Protein AF-0000000066200305 (afdb_homodimer)

Organism: Bacillus cereus (strain ATCC 10987 / NRS 248) (NCBI:txid222523)

Secondary structure (DSSP, 8-state):
-------PPPSSHHHHHHHHHHHTT--TTS--HHHHHHHHHHHHHHHHHHHHHHHHHHHHHHHHHHHHHHHHHS---GGGG-S-TT-----TTHHHHHHHHHHHHHHHHHHHHHHHHHHHHHHT-------SS---S----------HHHHHHHHHHHHHHHHHHS------------HHHHHHHHHHHHHHTTSEEEGGGG-----HHHHHHHHHHHHHHHHTTSEEEEESSTTSPEEEEE-----/-------PPPSSHHHHHHHHHHHTT--TTS--HHHHHHHHHHHHHHHHHHHHHHHHHHHHHHHHHHHHHHHHHS---GGGG-S-TT-----TTHHHHHHHHHHHHHHHHHHHHHHHHHHHHHHT-------SS---S----------HHHHHHHHHHHHHHHHHHS------------HHHHHHHHHHHHHHTTSEEEGGGG-----HHHHHHHHHHHHHHHHTTSEEEEESSTTSPEEEEE-----

InterPro domains:
  IPR003768 Segregation and condensation protein A [MF_01805] (3-244)
  IPR003768 Segregation and condensation protein A [PF02616] (20-241)
  IPR003768 Segregation and condensation protein A [PTHR33969] (2-243)
  IPR023093 ScpA-like, C-terminal [G3DSA:1.10.10.580] (176-245)

Foldseek 3Di:
DFQQAPQDDAPDLVRVLVVVCVLVVHDPVDDPCVVSVVLSVLLVVLVVVLVVLVVVVVVVVVVLVVVLVVVVPDPPPPCLVDDDPPSPVDNSCVVVVVVVVVVVVVLVVLVVVVVVVVVVVVVPPDDPPPPPPPPDPDPQPPFPNCYNSLLSVVLSVLLVVLVVPDDPDPPPPVPPPALVNLLVVVLVVCVVVPFKDFPSVSCPDSDPNVSSSNSVSLSVCVVSQQKDWTDRDRVHTIMIGGNDPPD/DFQQAPQDDAPDLVRVLVVVCVLVVHDPVDDPCVVSVVLSVLLVVLVVVLVVLVVVVVVVVVVLVVVLVVVVPDPPPCCLVDDDPPSPVDNSCVVVVVVVVVVVVVLVVLVVVVVVVVVVVVVPPDDPPPPPPPPDPDPQPPFDNCYNSLLSVVLSVLLVVLVVPDDPDPPCPVPPPALVNLLVVVLVVCVVVPFKDFPSVSCPDSDPNVSSSNSVSLSVCVVSQQKGWTDRDRVHTIMIGGSDPPD

Solvent-accessible surface area (backbone atoms only — not comparable to full-atom values): 28679 Å² total; per-residue (Å²): 132,84,58,67,61,57,78,62,77,69,90,40,52,66,51,45,50,50,48,50,32,57,74,67,67,48,49,72,91,63,65,59,48,64,61,52,39,52,53,49,50,52,51,51,52,51,50,51,55,50,48,50,55,53,50,46,49,42,50,51,48,48,49,49,42,50,49,38,34,51,60,69,67,49,77,78,54,67,73,76,62,50,79,69,84,77,63,68,76,69,60,74,55,49,64,59,37,52,51,48,53,51,49,50,52,53,52,50,52,37,49,51,53,49,50,53,47,53,53,51,51,62,67,62,65,67,74,83,71,83,71,71,72,85,74,77,69,78,73,69,68,65,65,50,60,48,40,50,60,56,51,49,51,52,47,49,53,51,50,55,58,44,59,72,65,53,75,86,74,76,82,70,74,71,73,78,71,52,46,69,56,45,35,51,51,49,54,52,49,30,57,75,56,74,33,50,45,51,52,70,68,71,53,78,59,80,48,64,69,55,40,49,35,46,51,52,19,50,53,50,35,40,72,50,54,51,32,42,63,44,25,77,44,92,91,43,73,47,33,36,26,49,56,70,76,78,126,131,85,60,67,62,57,77,63,79,70,89,38,52,65,52,45,50,51,49,51,32,58,75,67,68,48,50,72,90,64,63,58,47,65,62,52,39,52,55,49,48,52,50,53,52,51,49,50,54,51,48,50,54,54,51,44,49,43,50,50,47,48,49,50,40,52,50,40,35,52,59,68,66,49,77,78,54,68,75,76,64,50,78,69,85,77,62,69,77,70,61,73,56,50,66,59,38,52,52,48,52,52,49,51,52,52,52,50,52,37,49,52,52,48,50,54,46,51,54,51,52,63,67,63,66,67,75,84,71,84,70,72,73,86,74,75,67,76,72,71,70,66,66,48,62,47,40,51,61,55,53,49,51,52,49,48,53,51,50,55,57,44,59,73,65,54,75,85,73,76,83,70,74,71,74,78,71,52,46,68,56,46,37,52,50,49,52,52,50,30,58,74,56,72,33,48,43,53,51,69,69,72,52,77,57,79,48,63,70,56,41,49,34,46,51,53,17,51,52,50,34,39,72,49,55,51,30,42,61,44,25,79,44,92,91,43,74,49,33,36,25,50,57,70,78,79,126

Radius of gyration: 26.16 Å; Cα contacts (8 Å, |Δi|>4): 410; chains: 2; bounding box: 96×69×72 Å

Sequence (494 aa):
MQYNFKVEAFEGPLDLLLHLIHRYEIDIYNIPVAEITEQYLSYVHTMKELQLDVASEYLVMAATLLQIKSKMLLPKHEEDVLDNGDDFIDDPRQELMERLIEYKKYKQVATELKEREQERAQLYTRPPIDFTSLQQEEETSLPLDVTLYDMLAAFQKLMRRKKAKKPVTTRITRQEIPIEQRMTDILKQLEIQGGRQSFYDLFVDDEREIMVVTFLAVLELMKNQQIVIEQEHNFDEIFVSSYTKSAMQYNFKVEAFEGPLDLLLHLIHRYEIDIYNIPVAEITEQYLSYVHTMKELQLDVASEYLVMAATLLQIKSKMLLPKHEEDVLDNGDDFIDDPRQELMERLIEYKKYKQVATELKEREQERAQLYTRPPIDFTSLQQEEETSLPLDVTLYDMLAAFQKLMRRKKAKKPVTTRITRQEIPIEQRMTDILKQLEIQGGRQSFYDLFVDDEREIMVVTFLAVLELMKNQQIVIEQEHNFDEIFVSSYTKSA

Structure (mmCIF, N/CA/C/O backbone):
data_AF-0000000066200305-model_v1
#
loop_
_entity.id
_entity.type
_entity.pdbx_description
1 polymer 'Segregation and condensation protein A'
#
loop_
_atom_site.group_PDB
_atom_site.id
_atom_site.type_symbol
_atom_site.label_atom_id
_atom_site.label_alt_id
_atom_site.label_comp_id
_atom_site.label_asym_id
_atom_site.label_entity_id
_atom_site.label_seq_id
_atom_site.pdbx_PDB_ins_code
_atom_site.Cartn_x
_atom_site.Cartn_y
_atom_site.Cartn_z
_atom_site.occupancy
_atom_site.B_iso_or_equiv
_atom_site.auth_seq_id
_atom_site.auth_comp_id
_atom_site.auth_asym_id
_atom_site.auth_atom_id
_atom_site.pdbx_PDB_model_num
ATOM 1 N N . MET A 1 1 ? 2.83 4.559 26.844 1 23.48 1 MET A N 1
ATOM 2 C CA . MET A 1 1 ? 1.667 4.109 26.078 1 23.48 1 MET A CA 1
ATOM 3 C C . MET A 1 1 ? 2.006 3.967 24.609 1 23.48 1 MET A C 1
ATOM 5 O O . MET A 1 1 ? 2.488 4.91 23.969 1 23.48 1 MET A O 1
ATOM 9 N N . GLN A 1 2 ? 2.564 2.908 24.281 1 27.33 2 GLN A N 1
ATOM 10 C CA . GLN A 1 2 ? 3.244 2.635 23.016 1 27.33 2 GLN A CA 1
ATOM 11 C C . GLN A 1 2 ? 2.254 2.588 21.859 1 27.33 2 GLN A C 1
ATOM 13 O O . GLN A 1 2 ? 1.267 1.852 21.906 1 27.33 2 GLN A O 1
ATOM 18 N N . TYR A 1 3 ? 1.924 3.744 21.234 1 31.84 3 TYR A N 1
ATOM 19 C CA . TYR A 1 3 ? 0.946 4.039 20.203 1 31.84 3 TYR A CA 1
ATOM 20 C C . TYR A 1 3 ? 1.19 3.18 18.969 1 31.84 3 TYR A C 1
ATOM 22 O O . TYR A 1 3 ? 2.33 3.031 18.516 1 31.84 3 TYR A O 1
ATOM 30 N N . ASN A 1 4 ? 0.42 2.123 18.891 1 36.19 4 ASN A N 1
ATOM 31 C CA . ASN A 1 4 ? 0.572 1.218 17.75 1 36.19 4 ASN A CA 1
ATOM 32 C C . ASN A 1 4 ? 0.117 1.871 16.453 1 36.19 4 ASN A C 1
ATOM 34 O O . ASN A 1 4 ? -1.015 2.35 16.359 1 36.19 4 ASN A O 1
ATOM 38 N N . PHE A 1 5 ? 0.948 2.656 15.875 1 38.19 5 PHE A N 1
ATOM 39 C CA . PHE A 1 5 ? 0.737 3.256 14.562 1 38.19 5 PHE A CA 1
ATOM 40 C C . PHE A 1 5 ? 0.377 2.193 13.531 1 38.19 5 PHE A C 1
ATOM 42 O O . PHE A 1 5 ? 1.062 1.175 13.422 1 38.19 5 PHE A O 1
ATOM 49 N N . LYS A 1 6 ? -0.935 1.972 13.273 1 42.59 6 LYS A N 1
ATOM 50 C CA . LYS A 1 6 ? -1.242 1.076 12.164 1 42.59 6 LYS A CA 1
ATOM 51 C C . LYS A 1 6 ? -1.136 1.803 10.828 1 42.59 6 LYS A C 1
ATOM 53 O O . LYS A 1 6 ? -1.884 2.746 10.57 1 42.59 6 LYS A O 1
ATOM 58 N N . VAL A 1 7 ? 0.05 1.898 10.258 1 42.72 7 VAL A N 1
ATOM 59 C CA . VAL A 1 7 ? 0.293 2.504 8.953 1 42.72 7 VAL A CA 1
ATOM 60 C C . VAL A 1 7 ? -0.466 1.731 7.875 1 42.72 7 VAL A C 1
ATOM 62 O O . VAL A 1 7 ? 0.103 0.866 7.207 1 42.72 7 VAL A O 1
ATOM 65 N N . GLU A 1 8 ? -1.728 1.172 8.133 1 51.09 8 GLU A N 1
ATOM 66 C CA . GLU A 1 8 ? -2.357 0.429 7.047 1 51.09 8 GLU A CA 1
ATOM 67 C C . GLU A 1 8 ? -3.146 1.358 6.129 1 51.09 8 GLU A C 1
ATOM 69 O O . GLU A 1 8 ? -3.83 2.27 6.598 1 51.09 8 GLU A O 1
ATOM 74 N N . ALA A 1 9 ? -2.703 1.365 4.801 1 60.09 9 ALA A N 1
ATOM 75 C CA . ALA A 1 9 ? -3.506 2.02 3.771 1 60.09 9 ALA A CA 1
ATOM 76 C C . ALA A 1 9 ? -4.953 1.539 3.816 1 60.09 9 ALA A C 1
ATOM 78 O O . ALA A 1 9 ? -5.238 0.457 4.336 1 60.09 9 ALA A O 1
ATOM 79 N N . PHE A 1 10 ? -5.883 2.408 3.537 1 66.19 10 PHE A N 1
ATOM 80 C CA . PHE A 1 10 ? -7.297 2.062 3.529 1 66.19 10 PHE A CA 1
ATOM 81 C C . PHE A 1 10 ? -7.57 0.919 2.561 1 66.19 10 PHE A C 1
ATOM 83 O O . PHE A 1 10 ? -6.898 0.794 1.535 1 66.19 10 PHE A O 1
ATOM 90 N N . GLU A 1 11 ? -8.5 0.186 2.916 1 71.19 11 GLU A N 1
ATOM 91 C CA . GLU A 1 11 ? -8.859 -1.01 2.162 1 71.19 11 GLU A CA 1
ATOM 92 C C . GLU A 1 11 ? -9.617 -0.649 0.888 1 71.19 11 GLU A C 1
ATOM 94 O O . GLU A 1 11 ? -9.703 -1.454 -0.042 1 71.19 11 GLU A O 1
ATOM 99 N N . GLY A 1 12 ? -10.07 0.621 0.836 1 80.88 12 GLY A N 1
ATOM 100 C CA . GLY A 1 12 ? -10.836 1.065 -0.317 1 80.88 12 GLY A CA 1
ATOM 101 C C . GLY A 1 12 ? -11.547 2.387 -0.088 1 80.88 12 GLY A C 1
ATOM 102 O O . GLY A 1 12 ? -11.375 3.018 0.957 1 80.88 12 GLY A O 1
ATOM 103 N N . PRO A 1 13 ? -12.297 2.703 -1.084 1 88.81 13 PRO A N 1
ATOM 104 C CA . PRO A 1 13 ? -12.969 4.004 -1.007 1 88.81 13 PRO A CA 1
ATOM 105 C C . PRO A 1 13 ? -13.977 4.074 0.136 1 88.81 13 PRO A C 1
ATOM 107 O O . PRO A 1 13 ? -14.047 5.086 0.839 1 88.81 13 PRO A O 1
ATOM 110 N N . LEU A 1 14 ? -14.75 2.977 0.31 1 89.5 14 LEU A N 1
ATOM 111 C CA . LEU A 1 14 ? -15.758 2.99 1.367 1 89.5 14 LEU A CA 1
ATOM 112 C C . LEU A 1 14 ? -15.094 3.055 2.742 1 89.5 14 LEU A C 1
ATOM 114 O O . LEU A 1 14 ? -15.617 3.693 3.656 1 89.5 14 LEU A O 1
ATOM 118 N N . ASP A 1 15 ? -14.016 2.391 2.863 1 86.62 15 ASP A N 1
ATOM 119 C CA . ASP A 1 15 ? -13.258 2.432 4.113 1 86.62 15 ASP A CA 1
ATOM 120 C C . ASP A 1 15 ? -12.758 3.844 4.406 1 86.62 15 ASP A C 1
ATOM 122 O O . ASP A 1 15 ? -12.828 4.309 5.547 1 86.62 15 ASP A O 1
ATOM 126 N N . LEU A 1 16 ? -12.234 4.445 3.385 1 87.56 16 LEU A N 1
ATOM 127 C CA . LEU A 1 16 ? -11.773 5.824 3.525 1 87.56 16 LEU A CA 1
ATOM 128 C C . LEU A 1 16 ? -12.922 6.738 3.938 1 87.56 16 LEU A C 1
ATOM 130 O O . LEU A 1 16 ? -12.781 7.539 4.867 1 87.56 16 LEU A O 1
ATOM 134 N N . LEU A 1 17 ? -14.086 6.598 3.295 1 93.69 17 LEU A N 1
ATOM 135 C CA . LEU A 1 17 ? -15.242 7.438 3.598 1 93.69 17 LEU A CA 1
ATOM 136 C C . LEU A 1 17 ? -15.703 7.223 5.035 1 93.69 17 LEU A C 1
ATOM 138 O O . LEU A 1 17 ? -16.031 8.18 5.738 1 93.69 17 LEU A O 1
ATOM 142 N N . LEU A 1 18 ? -15.711 5.953 5.441 1 91.06 18 LEU A N 1
ATOM 143 C CA . LEU A 1 18 ? -16.109 5.648 6.809 1 91.06 18 LEU A CA 1
ATOM 144 C C . LEU A 1 18 ? -15.148 6.285 7.809 1 91.06 18 LEU A C 1
ATOM 146 O O . LEU A 1 18 ? -15.57 6.766 8.859 1 91.06 18 LEU A O 1
ATOM 150 N N . HIS A 1 19 ? -13.93 6.172 7.504 1 85.5 19 HIS A N 1
ATOM 151 C CA . HIS A 1 19 ? -12.93 6.797 8.367 1 85.5 19 HIS A CA 1
ATOM 152 C C . HIS A 1 19 ? -13.164 8.305 8.469 1 85.5 19 HIS A C 1
ATOM 154 O O . HIS A 1 19 ? -13.109 8.867 9.562 1 85.5 19 HIS A O 1
ATOM 160 N N . LEU A 1 20 ? -13.406 8.938 7.34 1 88.62 20 LEU A N 1
ATOM 161 C CA . LEU A 1 20 ? -13.656 10.375 7.32 1 88.62 20 LEU A CA 1
ATOM 162 C C . LEU A 1 20 ? -14.914 10.719 8.117 1 88.62 20 LEU A C 1
ATOM 164 O O . LEU A 1 20 ? -14.922 11.688 8.883 1 88.62 20 LEU A O 1
ATOM 168 N N . ILE A 1 21 ? -15.898 9.93 7.945 1 91.75 21 ILE A N 1
ATOM 169 C CA . ILE A 1 21 ? -17.156 10.125 8.641 1 91.75 21 ILE A CA 1
ATOM 170 C C . ILE A 1 21 ? -16.938 10.008 10.148 1 91.75 21 ILE A C 1
ATOM 172 O O . ILE A 1 21 ? -17.484 10.812 10.922 1 91.75 21 ILE A O 1
ATOM 176 N N . HIS A 1 22 ? -16.156 9.062 10.531 1 86.31 22 HIS A N 1
ATOM 177 C CA . HIS A 1 22 ? -15.844 8.852 11.945 1 86.31 22 HIS A CA 1
ATOM 178 C C . HIS A 1 22 ? -14.969 9.977 12.492 1 86.31 22 HIS A C 1
ATOM 180 O O . HIS A 1 22 ? -15.242 10.516 13.562 1 86.31 22 HIS A O 1
ATOM 186 N N . ARG A 1 23 ? -14.008 10.297 11.797 1 79.88 23 ARG A N 1
ATOM 187 C CA . ARG A 1 23 ? -13.031 11.297 12.219 1 79.88 23 ARG A CA 1
ATOM 188 C C . ARG A 1 23 ? -13.688 12.656 12.422 1 79.88 23 ARG A C 1
ATOM 190 O O . ARG A 1 23 ? -13.344 13.383 13.359 1 79.88 23 ARG A O 1
ATOM 197 N N . TYR A 1 24 ? -14.586 12.969 11.562 1 84.31 24 TYR A N 1
ATOM 198 C CA . TYR A 1 24 ? -15.219 14.289 11.617 1 84.31 24 TYR A CA 1
ATOM 199 C C . TYR A 1 24 ? -16.562 14.219 12.328 1 84.31 24 TYR A C 1
ATOM 201 O O . TYR A 1 24 ? -17.344 15.172 12.289 1 84.31 24 TYR A O 1
ATOM 209 N N . GLU A 1 25 ? -16.812 13.023 12.93 1 89.44 25 GLU A N 1
ATOM 210 C CA . GLU A 1 25 ? -18.016 12.797 13.711 1 89.44 25 GLU A CA 1
ATOM 211 C C . GLU A 1 25 ? -19.266 13.164 12.898 1 89.44 25 GLU A C 1
ATOM 213 O O . GLU A 1 25 ? -20.125 13.898 13.383 1 89.44 25 GLU A O 1
ATOM 218 N N . ILE A 1 26 ? -19.266 12.781 11.742 1 91.69 26 ILE A N 1
ATOM 219 C CA . ILE A 1 26 ? -20.375 13.023 10.82 1 91.69 26 ILE A CA 1
ATOM 220 C C . ILE A 1 26 ? -21.438 11.953 11.008 1 91.69 26 ILE A C 1
ATOM 222 O O . ILE A 1 26 ? -21.125 10.773 11.195 1 91.69 26 ILE A O 1
ATOM 226 N N . ASP A 1 27 ? -22.688 12.414 10.938 1 93.38 27 ASP A N 1
ATOM 227 C CA . ASP A 1 27 ? -23.797 11.469 10.914 1 93.38 27 ASP A CA 1
ATOM 228 C C . ASP A 1 27 ? -23.891 10.766 9.562 1 93.38 27 ASP A C 1
ATOM 230 O O . ASP A 1 27 ? -24.078 11.414 8.531 1 93.38 27 ASP A O 1
ATOM 234 N N . ILE A 1 28 ? -23.797 9.453 9.578 1 93 28 ILE A N 1
ATOM 235 C CA . ILE A 1 28 ? -23.75 8.648 8.359 1 93 28 ILE A CA 1
ATOM 236 C C . ILE A 1 28 ? -25.062 8.82 7.59 1 93 28 ILE A C 1
ATOM 238 O O . ILE A 1 28 ? -25.094 8.656 6.367 1 93 28 ILE A O 1
ATOM 242 N N . TYR A 1 29 ? -26.188 9.25 8.352 1 91.5 29 TYR A N 1
ATOM 243 C CA . TYR A 1 29 ? -27.5 9.398 7.742 1 91.5 29 TYR A CA 1
ATOM 244 C C . TYR A 1 29 ? -27.672 10.789 7.141 1 91.5 29 TYR A C 1
ATOM 246 O O . TYR A 1 29 ? -28.625 11.031 6.391 1 91.5 29 TYR A O 1
ATOM 254 N N . ASN A 1 30 ? -26.812 11.648 7.457 1 91.19 30 ASN A N 1
ATOM 255 C CA . ASN A 1 30 ? -26.844 13.016 6.957 1 91.19 30 ASN A CA 1
ATOM 256 C C . ASN A 1 30 ? -25.438 13.516 6.621 1 91.19 30 ASN A C 1
ATOM 258 O O . ASN A 1 30 ? -24.938 14.461 7.238 1 91.19 30 ASN A O 1
ATOM 262 N N . ILE A 1 31 ? -24.906 12.961 5.602 1 93.5 31 ILE A N 1
ATOM 263 C CA . ILE A 1 31 ? -23.516 13.219 5.219 1 93.5 31 ILE A CA 1
ATOM 264 C C . ILE A 1 31 ? -23.422 14.562 4.488 1 93.5 31 ILE A C 1
ATOM 266 O O . ILE A 1 31 ? -24.125 14.781 3.496 1 93.5 31 ILE A O 1
ATOM 270 N N . PRO A 1 32 ? -22.688 15.461 5.027 1 95 32 PRO A N 1
ATOM 271 C CA . PRO A 1 32 ? -22.375 16.656 4.234 1 95 32 PRO A CA 1
ATOM 272 C C . PRO A 1 32 ? -21.5 16.359 3.027 1 95 32 PRO A C 1
ATOM 274 O O . PRO A 1 32 ? -20.266 16.375 3.141 1 95 32 PRO A O 1
ATOM 277 N N . VAL A 1 33 ? -22.047 16.25 1.928 1 93.75 33 VAL A N 1
ATOM 278 C CA . VAL A 1 33 ? -21.391 15.68 0.753 1 93.75 33 VAL A CA 1
ATOM 279 C C . VAL A 1 33 ? -20.297 16.625 0.274 1 93.75 33 VAL A C 1
ATOM 281 O O . VAL A 1 33 ? -19.234 16.172 -0.158 1 93.75 33 VAL A O 1
ATOM 284 N N . ALA A 1 34 ? -20.594 17.906 0.374 1 93.5 34 ALA A N 1
ATOM 285 C CA . ALA A 1 34 ? -19.594 18.875 -0.088 1 93.5 34 ALA A CA 1
ATOM 286 C C . ALA A 1 34 ? -18.297 18.75 0.702 1 93.5 34 ALA A C 1
ATOM 288 O O . ALA A 1 34 ? -17.219 18.672 0.118 1 93.5 34 ALA A O 1
ATOM 289 N N . GLU A 1 35 ? -18.453 18.672 1.955 1 93.25 35 GLU A N 1
ATOM 290 C CA . GLU A 1 35 ? -17.297 18.594 2.84 1 93.25 35 GLU A CA 1
ATOM 291 C C . GLU A 1 35 ? -16.578 17.25 2.688 1 93.25 35 GLU A C 1
ATOM 293 O O . GLU A 1 35 ? -15.352 17.203 2.602 1 93.25 35 GLU A O 1
ATOM 298 N N . ILE A 1 36 ? -17.312 16.234 2.65 1 94.31 36 ILE A N 1
ATOM 299 C CA . ILE A 1 36 ? -16.75 14.891 2.553 1 94.31 36 ILE A CA 1
ATOM 300 C C . ILE A 1 36 ? -16.047 14.719 1.208 1 94.31 36 ILE A C 1
ATOM 302 O O . ILE A 1 36 ? -15.023 14.055 1.119 1 94.31 36 ILE A O 1
ATOM 306 N N . THR A 1 37 ? -16.625 15.289 0.173 1 95.75 37 THR A N 1
ATOM 307 C CA . THR A 1 37 ? -16.031 15.219 -1.154 1 95.75 37 THR A CA 1
ATOM 308 C C . THR A 1 37 ? -14.672 15.93 -1.17 1 95.75 37 THR A C 1
ATOM 310 O O . THR A 1 37 ? -13.703 15.406 -1.716 1 95.75 37 THR A O 1
ATOM 313 N N . GLU A 1 38 ? -14.641 16.984 -0.565 1 93.44 38 GLU A N 1
ATOM 314 C CA . GLU A 1 38 ? -13.398 17.75 -0.511 1 93.44 38 GLU A CA 1
ATOM 315 C C . GLU A 1 38 ? -12.305 16.984 0.215 1 93.44 38 GLU A C 1
ATOM 317 O O . GLU A 1 38 ? -11.172 16.922 -0.261 1 93.44 38 GLU A O 1
ATOM 322 N N . GLN A 1 39 ? -12.688 16.469 1.336 1 89.81 39 GLN A N 1
ATOM 323 C CA . GLN A 1 39 ? -11.727 15.703 2.115 1 89.81 39 GLN A CA 1
ATOM 324 C C . GLN A 1 39 ? -11.297 14.445 1.365 1 89.81 39 GLN A C 1
ATOM 326 O O . GLN A 1 39 ? -10.117 14.094 1.354 1 89.81 39 GLN A O 1
ATOM 331 N N . TYR A 1 40 ? -12.273 13.805 0.759 1 93.38 40 TYR A N 1
ATOM 332 C CA . TYR A 1 40 ? -12.008 12.594 -0.011 1 93.38 40 TYR A CA 1
ATOM 333 C C . TYR A 1 40 ? -11.047 12.875 -1.159 1 93.38 40 TYR A C 1
ATOM 335 O O . TYR A 1 40 ? -10.062 12.156 -1.342 1 93.38 40 TYR A O 1
ATOM 343 N N . LEU A 1 41 ? -11.297 13.867 -1.874 1 93.44 41 LEU A N 1
ATOM 344 C CA . LEU A 1 41 ? -10.484 14.211 -3.035 1 93.44 41 LEU A CA 1
ATOM 345 C C . LEU A 1 41 ? -9.078 14.633 -2.613 1 93.44 41 LEU A C 1
ATOM 347 O O . LEU A 1 41 ? -8.102 14.297 -3.285 1 93.44 41 LEU A O 1
ATOM 351 N N . SER A 1 42 ? -9.031 15.312 -1.568 1 89.38 42 SER A N 1
ATOM 352 C CA . SER A 1 42 ? -7.734 15.719 -1.044 1 89.38 42 SER A CA 1
ATOM 353 C C . SER A 1 42 ? -6.879 14.508 -0.686 1 89.38 42 SER A C 1
ATOM 355 O O . SER A 1 42 ? -5.691 14.461 -1.002 1 89.38 42 SER A O 1
ATOM 357 N N . TYR A 1 43 ? -7.48 13.539 -0.045 1 85.12 43 TYR A N 1
ATOM 358 C CA . TYR A 1 43 ? -6.793 12.305 0.304 1 85.12 43 TYR A CA 1
ATOM 359 C C . TYR A 1 43 ? -6.324 11.57 -0.946 1 85.12 43 TYR A C 1
ATOM 361 O O . TYR A 1 43 ? -5.172 11.133 -1.024 1 85.12 43 TYR A O 1
ATOM 369 N N . VAL A 1 44 ? -7.195 11.43 -1.865 1 88.06 44 VAL A N 1
ATOM 370 C CA . VAL A 1 44 ? -6.906 10.695 -3.09 1 88.06 44 VAL A CA 1
ATOM 371 C C . VAL A 1 44 ? -5.746 11.359 -3.83 1 88.06 44 VAL A C 1
ATOM 373 O O . VAL A 1 44 ? -4.844 10.672 -4.324 1 88.06 44 VAL A O 1
ATOM 376 N N . HIS A 1 45 ? -5.809 12.625 -3.859 1 87.69 45 HIS A N 1
ATOM 377 C CA . HIS A 1 45 ? -4.762 13.367 -4.547 1 87.69 45 HIS A CA 1
ATOM 378 C C . HIS A 1 45 ? -3.408 13.164 -3.871 1 87.69 45 HIS A C 1
ATOM 380 O O . HIS A 1 45 ? -2.406 12.906 -4.543 1 87.69 45 HIS A O 1
ATOM 386 N N . THR A 1 46 ? -3.412 13.25 -2.645 1 84.25 46 THR A N 1
ATOM 387 C CA . THR A 1 46 ? -2.172 13.094 -1.894 1 84.25 46 THR A CA 1
ATOM 388 C C . THR A 1 46 ? -1.637 11.672 -2.033 1 84.25 46 THR A C 1
ATOM 390 O O . THR A 1 46 ? -0.433 11.469 -2.213 1 84.25 46 THR A O 1
ATOM 393 N N . MET A 1 47 ? -2.518 10.766 -1.951 1 82 47 MET A N 1
ATOM 394 C CA . MET A 1 47 ? -2.119 9.367 -2.107 1 82 47 MET A CA 1
ATOM 395 C C . MET A 1 47 ? -1.527 9.125 -3.49 1 82 47 MET A C 1
ATOM 397 O O . MET A 1 47 ? -0.563 8.367 -3.633 1 82 47 MET A O 1
ATOM 401 N N . LYS A 1 48 ? -2.102 9.688 -4.465 1 83.25 48 LYS A N 1
ATOM 402 C CA . LYS A 1 48 ? -1.599 9.562 -5.832 1 83.25 48 LYS A CA 1
ATOM 403 C C . LYS A 1 48 ? -0.169 10.078 -5.941 1 83.25 48 LYS A C 1
ATOM 405 O O . LYS A 1 48 ? 0.68 9.453 -6.574 1 83.25 48 LYS A O 1
ATOM 410 N N . GLU A 1 49 ? 0.03 11.164 -5.328 1 82.19 49 GLU A N 1
ATOM 411 C CA . GLU A 1 49 ? 1.365 11.758 -5.352 1 82.19 49 GLU A CA 1
ATOM 412 C C . GLU A 1 49 ? 2.383 10.852 -4.664 1 82.19 49 GLU A C 1
ATOM 414 O O . GLU A 1 49 ? 3.492 10.656 -5.168 1 82.19 49 GLU A O 1
ATOM 419 N N . LEU A 1 50 ? 2.014 10.312 -3.584 1 80.81 50 LEU A N 1
ATOM 420 C CA . LEU A 1 50 ? 2.896 9.43 -2.828 1 80.81 50 LEU A CA 1
ATOM 421 C C . LEU A 1 50 ? 3.16 8.141 -3.596 1 80.81 50 LEU A C 1
ATOM 423 O O . LEU A 1 50 ? 4.289 7.645 -3.615 1 80.81 50 LEU A O 1
ATOM 427 N N . GLN A 1 51 ? 2.129 7.652 -4.184 1 79.25 51 GLN A N 1
ATOM 428 C CA . GLN A 1 51 ? 2.248 6.406 -4.938 1 79.25 51 GLN A CA 1
ATOM 429 C C . GLN A 1 51 ? 3.146 6.59 -6.156 1 79.25 51 GLN A C 1
ATOM 431 O O . GLN A 1 51 ? 3.873 5.668 -6.543 1 79.25 51 GLN A O 1
ATOM 436 N N . LEU A 1 52 ? 3.006 7.75 -6.715 1 80.19 52 LEU A N 1
ATOM 437 C CA . LEU A 1 52 ? 3.852 8.031 -7.871 1 80.19 52 LEU A CA 1
ATOM 438 C C . LEU A 1 52 ? 5.328 7.996 -7.484 1 80.19 52 LEU A C 1
ATOM 440 O O . LEU A 1 52 ? 6.16 7.496 -8.25 1 80.19 52 LEU A O 1
ATOM 444 N N . ASP A 1 53 ? 5.637 8.508 -6.379 1 79.81 53 ASP A N 1
ATOM 445 C CA . ASP A 1 53 ? 7.02 8.523 -5.918 1 79.81 53 ASP A CA 1
ATOM 446 C C . ASP A 1 53 ? 7.512 7.105 -5.613 1 79.81 53 ASP A C 1
ATOM 448 O O . ASP A 1 53 ? 8.641 6.75 -5.953 1 79.81 53 ASP A O 1
ATOM 452 N N . VAL A 1 54 ? 6.707 6.336 -5.07 1 80.69 54 VAL A N 1
ATOM 453 C CA . VAL A 1 54 ? 7.051 4.949 -4.77 1 80.69 54 VAL A CA 1
ATOM 454 C C . VAL A 1 54 ? 7.246 4.172 -6.07 1 80.69 54 VAL A C 1
ATOM 456 O O . VAL A 1 54 ? 8.211 3.418 -6.211 1 80.69 54 VAL A O 1
ATOM 459 N N . ALA A 1 55 ? 6.332 4.387 -6.965 1 83.19 55 ALA A N 1
ATOM 460 C CA . ALA A 1 55 ? 6.43 3.725 -8.258 1 83.19 55 ALA A CA 1
ATOM 461 C C . ALA A 1 55 ? 7.727 4.102 -8.969 1 83.19 55 ALA A C 1
ATOM 463 O O . ALA A 1 55 ? 8.383 3.246 -9.578 1 83.19 55 ALA A O 1
ATOM 464 N N . SER A 1 56 ? 8.031 5.285 -8.828 1 84.12 56 SER A N 1
ATOM 465 C CA . SER A 1 56 ? 9.227 5.797 -9.484 1 84.12 56 SER A CA 1
ATOM 466 C C . SER A 1 56 ? 10.484 5.105 -8.969 1 84.12 56 SER A C 1
ATOM 468 O O . SER A 1 56 ? 11.391 4.797 -9.734 1 84.12 56 SER A O 1
ATOM 470 N N . GLU A 1 57 ? 10.453 4.812 -7.691 1 84.25 57 GLU A N 1
ATOM 471 C CA . GLU A 1 57 ? 11.602 4.125 -7.102 1 84.25 57 GLU A CA 1
ATOM 472 C C . GLU A 1 57 ? 11.781 2.736 -7.703 1 84.25 57 GLU A C 1
ATOM 474 O O . GLU A 1 57 ? 12.906 2.316 -7.988 1 84.25 57 GLU A O 1
ATOM 479 N N . TYR A 1 58 ? 10.766 2.1 -7.879 1 88.75 58 TYR A N 1
ATOM 480 C CA . TYR A 1 58 ? 10.82 0.761 -8.453 1 88.75 58 TYR A CA 1
ATOM 481 C C . TYR A 1 58 ? 11.273 0.815 -9.906 1 88.75 58 TYR A C 1
ATOM 483 O O . TYR A 1 58 ? 12.031 -0.047 -10.359 1 88.75 58 TYR A O 1
ATOM 491 N N . LEU A 1 59 ? 10.82 1.876 -10.609 1 89.94 59 LEU A N 1
ATOM 492 C CA . LEU A 1 59 ? 11.164 2.025 -12.016 1 89.94 59 LEU A CA 1
ATOM 493 C C . LEU A 1 59 ? 12.648 2.359 -12.18 1 89.94 59 LEU A C 1
ATOM 495 O O . LEU A 1 59 ? 13.305 1.871 -13.102 1 89.94 59 LEU A O 1
ATOM 499 N N . VAL A 1 60 ? 13.109 3.162 -11.266 1 90.06 60 VAL A N 1
ATOM 500 C CA . VAL A 1 60 ? 14.523 3.508 -11.281 1 90.06 60 VAL A CA 1
ATOM 501 C C . VAL A 1 60 ? 15.367 2.256 -11.047 1 90.06 60 VAL A C 1
ATOM 503 O O . VAL A 1 60 ? 16.359 2.029 -11.734 1 90.06 60 VAL A O 1
ATOM 506 N N . MET A 1 61 ? 14.977 1.476 -10.164 1 92.69 61 MET A N 1
ATOM 507 C CA . MET A 1 61 ? 15.68 0.226 -9.906 1 92.69 61 MET A CA 1
ATOM 508 C C . MET A 1 61 ? 15.594 -0.713 -11.102 1 92.69 61 MET A C 1
ATOM 510 O O . MET A 1 61 ? 16.562 -1.388 -11.445 1 92.69 61 MET A O 1
ATOM 514 N N . ALA A 1 62 ? 14.469 -0.711 -11.727 1 94.69 62 ALA A N 1
ATOM 515 C CA . ALA A 1 62 ? 14.32 -1.497 -12.945 1 94.69 62 ALA A CA 1
ATOM 516 C C . ALA A 1 62 ? 15.32 -1.056 -14.008 1 94.69 62 ALA A C 1
ATOM 518 O O . ALA A 1 62 ? 15.984 -1.89 -14.633 1 94.69 62 ALA A O 1
ATOM 519 N N . ALA A 1 63 ? 15.398 0.165 -14.125 1 95.12 63 ALA A N 1
ATOM 520 C CA . ALA A 1 63 ? 16.344 0.729 -15.086 1 95.12 63 ALA A CA 1
ATOM 521 C C . ALA A 1 63 ? 17.781 0.37 -14.734 1 95.12 63 ALA A C 1
ATOM 523 O O . ALA A 1 63 ? 18.578 0.054 -15.609 1 95.12 63 ALA A O 1
ATOM 524 N N . THR A 1 64 ? 18.062 0.473 -13.461 1 94.75 64 THR A N 1
ATOM 525 C CA . THR A 1 64 ? 19.391 0.115 -12.977 1 94.75 64 THR A CA 1
ATOM 526 C C . THR A 1 64 ? 19.703 -1.351 -13.273 1 94.75 64 THR A C 1
ATOM 528 O O . THR A 1 64 ? 20.781 -1.677 -13.766 1 94.75 64 THR A O 1
ATOM 531 N N . LEU A 1 65 ? 18.797 -2.225 -12.969 1 96.06 65 LEU A N 1
ATOM 532 C CA . LEU A 1 65 ? 18.953 -3.648 -13.242 1 96.06 65 LEU A CA 1
ATOM 533 C C . LEU A 1 65 ? 19.172 -3.896 -14.727 1 96.06 65 LEU A C 1
ATOM 535 O O . LEU A 1 65 ? 20.031 -4.691 -15.117 1 96.06 65 LEU A O 1
ATOM 539 N N . LEU A 1 66 ? 18.422 -3.211 -15.539 1 96.12 66 LEU A N 1
ATOM 540 C CA . LEU A 1 66 ? 18.547 -3.355 -16.984 1 96.12 66 LEU A CA 1
ATOM 541 C C . LEU A 1 66 ? 19.906 -2.879 -17.469 1 96.12 66 LEU A C 1
ATOM 543 O O . LEU A 1 66 ? 20.484 -3.48 -18.375 1 96.12 66 LEU A O 1
ATOM 547 N N . GLN A 1 67 ? 20.328 -1.841 -16.859 1 95.06 67 GLN A N 1
ATOM 548 C CA . GLN A 1 67 ? 21.641 -1.321 -17.188 1 95.06 67 GLN A CA 1
ATOM 549 C C . GLN A 1 67 ? 22.734 -2.33 -16.828 1 95.06 67 GLN A C 1
ATOM 551 O O . GLN A 1 67 ? 23.641 -2.578 -17.625 1 95.06 67 GLN A O 1
ATOM 556 N N . ILE A 1 68 ? 22.625 -2.834 -15.672 1 95.44 68 ILE A N 1
ATOM 557 C CA . ILE A 1 68 ? 23.609 -3.828 -15.227 1 95.44 68 ILE A CA 1
ATOM 558 C C . ILE A 1 68 ? 23.562 -5.043 -16.156 1 95.44 68 ILE A C 1
ATOM 560 O O . ILE A 1 68 ? 24.609 -5.543 -16.578 1 95.44 68 ILE A O 1
ATOM 564 N N . LYS A 1 69 ? 22.375 -5.473 -16.469 1 94.69 69 LYS A N 1
ATOM 565 C CA . LYS A 1 69 ? 22.203 -6.609 -17.359 1 94.69 69 LYS A CA 1
ATOM 566 C C . LYS A 1 69 ? 22.875 -6.352 -18.703 1 94.69 69 LYS A C 1
ATOM 568 O O . LYS A 1 69 ? 23.578 -7.219 -19.234 1 94.69 69 LYS A O 1
ATOM 573 N N . SER A 1 70 ? 22.656 -5.211 -19.188 1 93.06 70 SER A N 1
ATOM 574 C CA . SER A 1 70 ? 23.219 -4.824 -20.469 1 93.06 70 SER A CA 1
ATOM 575 C C . SER A 1 70 ? 24.734 -4.836 -20.438 1 93.06 70 SER A C 1
ATOM 577 O O . SER A 1 70 ? 25.391 -5.328 -21.359 1 93.06 70 SER A O 1
ATOM 579 N N . LYS A 1 71 ? 25.281 -4.312 -19.375 1 91.5 71 LYS A N 1
ATOM 580 C CA . LYS A 1 71 ? 26.734 -4.277 -19.219 1 91.5 71 LYS A CA 1
ATOM 581 C C . LYS A 1 71 ? 27.312 -5.688 -19.125 1 91.5 71 LYS A C 1
ATOM 583 O O . LYS A 1 71 ? 28.406 -5.953 -19.625 1 91.5 71 LYS A O 1
ATOM 588 N N . MET A 1 72 ? 26.578 -6.496 -18.469 1 89.75 72 MET A N 1
ATOM 589 C CA . MET A 1 72 ? 27.031 -7.867 -18.266 1 89.75 72 MET A CA 1
ATOM 590 C C . MET A 1 72 ? 26.984 -8.656 -19.562 1 89.75 72 MET A C 1
ATOM 592 O O . MET A 1 72 ? 27.75 -9.617 -19.75 1 89.75 72 MET A O 1
ATOM 596 N N . LEU A 1 73 ? 26.125 -8.305 -20.469 1 87.12 73 LEU A N 1
ATOM 597 C CA . LEU A 1 73 ? 25.938 -9.023 -21.719 1 87.12 73 LEU A CA 1
ATOM 598 C C . LEU A 1 73 ? 26.922 -8.523 -22.781 1 87.12 73 LEU A C 1
ATOM 600 O O . LEU A 1 73 ? 27.141 -9.188 -23.797 1 87.12 73 LEU A O 1
ATOM 604 N N . LEU A 1 74 ? 27.625 -7.422 -22.562 1 81.94 74 LEU A N 1
ATOM 605 C CA . LEU A 1 74 ? 28.547 -6.844 -23.531 1 81.94 74 LEU A CA 1
ATOM 606 C C . LEU A 1 74 ? 29.859 -7.633 -23.578 1 81.94 74 LEU A C 1
ATOM 608 O O . LEU A 1 74 ? 30.391 -8.031 -22.547 1 81.94 74 LEU A O 1
ATOM 612 N N . PRO A 1 75 ? 30.203 -8.18 -24.953 1 77.06 75 PRO A N 1
ATOM 613 C CA . PRO A 1 75 ? 31.453 -8.922 -25.109 1 77.06 75 PRO A CA 1
ATOM 614 C C . PRO A 1 75 ? 32.656 -8.188 -24.484 1 77.06 75 PRO A C 1
ATOM 616 O O . PRO A 1 75 ? 32.719 -6.957 -24.516 1 77.06 75 PRO A O 1
ATOM 619 N N . LYS A 1 76 ? 33.281 -8.867 -23.625 1 64 76 LYS A N 1
ATOM 620 C CA . LYS A 1 76 ? 34.5 -8.273 -23.062 1 64 76 LYS A CA 1
ATOM 621 C C . LYS A 1 76 ? 35.5 -7.957 -24.156 1 64 76 LYS A C 1
ATOM 623 O O . LYS A 1 76 ? 35.875 -8.828 -24.953 1 64 76 LYS A O 1
ATOM 628 N N . HIS A 1 77 ? 35.344 -7.055 -24.938 1 56.84 77 HIS A N 1
ATOM 629 C CA . HIS A 1 77 ? 36.406 -6.797 -25.922 1 56.84 77 HIS A CA 1
ATOM 630 C C . HIS A 1 77 ? 37.781 -6.805 -25.281 1 56.84 77 HIS A C 1
ATOM 632 O O . HIS A 1 77 ? 37.938 -6.418 -24.109 1 56.84 77 HIS A O 1
ATOM 638 N N . GLU A 1 78 ? 38.656 -7.648 -25.859 1 52 78 GLU A N 1
ATOM 639 C CA . GLU A 1 78 ? 40.094 -7.789 -25.609 1 52 78 GLU A CA 1
ATOM 640 C C . GLU A 1 78 ? 40.719 -6.453 -25.234 1 52 78 GLU A C 1
ATOM 642 O O . GLU A 1 78 ? 41.656 -6.406 -24.438 1 52 78 GLU A O 1
ATOM 647 N N . GLU A 1 79 ? 40.562 -5.457 -26.109 1 49.94 79 GLU A N 1
ATOM 648 C CA . GLU A 1 79 ? 41.25 -4.172 -25.969 1 49.94 79 GLU A CA 1
ATOM 649 C C . GLU A 1 79 ? 40.906 -3.516 -24.641 1 49.94 79 GLU A C 1
ATOM 651 O O . GLU A 1 79 ? 41.562 -2.545 -24.234 1 49.94 79 GLU A O 1
ATOM 656 N N . ASP A 1 80 ? 39.75 -3.842 -24.109 1 49.53 80 ASP A N 1
ATOM 657 C CA . ASP A 1 80 ? 39.469 -3.371 -22.766 1 49.53 80 ASP A CA 1
ATOM 658 C C . ASP A 1 80 ? 40.375 -4.016 -21.734 1 49.53 80 ASP A C 1
ATOM 660 O O . ASP A 1 80 ? 40.281 -3.709 -20.547 1 49.53 80 ASP A O 1
ATOM 664 N N . VAL A 1 81 ? 40.969 -5.152 -22.156 1 44.56 81 VAL A N 1
ATOM 665 C CA . VAL A 1 81 ? 42.094 -5.738 -21.422 1 44.56 81 VAL A CA 1
ATOM 666 C C . VAL A 1 81 ? 43.344 -4.879 -21.609 1 44.56 81 VAL A C 1
ATOM 668 O O . VAL A 1 81 ? 44.469 -5.312 -21.297 1 44.56 81 VAL A O 1
ATOM 671 N N . LEU A 1 82 ? 43.531 -3.998 -22.703 1 44.28 82 LEU A N 1
ATOM 672 C CA . LEU A 1 82 ? 44.812 -3.357 -22.797 1 44.28 82 LEU A CA 1
ATOM 673 C C . LEU A 1 82 ? 45.375 -3.061 -21.406 1 44.28 82 LEU A C 1
ATOM 675 O O . LEU A 1 82 ? 44.625 -3.012 -20.422 1 44.28 82 LEU A O 1
ATOM 679 N N . ASP A 1 83 ? 46.781 -2.469 -21.359 1 40.75 83 ASP A N 1
ATOM 680 C CA . ASP A 1 83 ? 47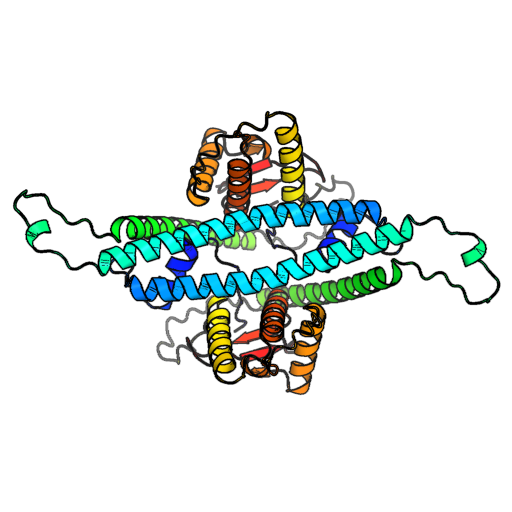.969 -2.434 -20.484 1 40.75 83 ASP A CA 1
ATOM 681 C C . ASP A 1 83 ? 47.594 -1.914 -19.094 1 40.75 83 ASP A C 1
ATOM 683 O O . ASP A 1 83 ? 48.438 -1.954 -18.188 1 40.75 83 ASP A O 1
ATOM 687 N N . ASN A 1 84 ? 46.938 -0.692 -19.047 1 42.44 84 ASN A N 1
ATOM 688 C CA . ASN A 1 84 ? 47.281 -0.168 -17.719 1 42.44 84 ASN A CA 1
ATOM 689 C C . ASN A 1 84 ? 46.781 -1.084 -16.609 1 42.44 84 ASN A C 1
ATOM 691 O O . ASN A 1 84 ? 45.75 -1.75 -16.766 1 42.44 84 ASN A O 1
ATOM 695 N N . GLY A 1 85 ? 47.594 -1.669 -15.742 1 43.94 85 GLY A N 1
ATOM 696 C CA . GLY A 1 85 ? 47.562 -2.438 -14.508 1 43.94 85 GLY A CA 1
ATOM 697 C C . GLY A 1 85 ? 46.188 -2.537 -13.898 1 43.94 85 GLY A C 1
ATOM 698 O O . GLY A 1 85 ? 45.844 -3.57 -13.336 1 43.94 85 GLY A O 1
ATOM 699 N N . ASP A 1 86 ? 45.656 -1.474 -13.5 1 42.62 86 ASP A N 1
ATOM 700 C CA . ASP A 1 86 ? 44.531 -1.277 -12.609 1 42.62 86 ASP A CA 1
ATOM 701 C C . ASP A 1 86 ? 43.188 -1.556 -13.336 1 42.62 86 ASP A C 1
ATOM 703 O O . ASP A 1 86 ? 42.188 -0.951 -13.023 1 42.62 86 ASP A O 1
ATOM 707 N N . ASP A 1 87 ? 43.125 -2.066 -14.422 1 46.78 87 ASP A N 1
ATOM 708 C CA . ASP A 1 87 ? 41.875 -2.25 -15.164 1 46.78 87 ASP A CA 1
ATOM 709 C C . ASP A 1 87 ? 40.906 -3.123 -14.383 1 46.78 87 ASP A C 1
ATOM 711 O O . ASP A 1 87 ? 40.781 -4.32 -14.648 1 46.78 87 ASP A O 1
ATOM 715 N N . PHE A 1 88 ? 40.906 -3.303 -13.195 1 48.31 88 PHE A N 1
ATOM 716 C CA . PHE A 1 88 ? 39.844 -3.93 -12.406 1 48.31 88 PHE A CA 1
ATOM 717 C C . PHE A 1 88 ? 38.469 -3.68 -13.023 1 48.31 88 PHE A C 1
ATOM 719 O O . PHE A 1 88 ? 37.938 -2.57 -12.945 1 48.31 88 PHE A O 1
ATOM 726 N N . ILE A 1 89 ? 38.219 -4.156 -14.234 1 55.66 89 ILE A N 1
ATOM 727 C CA . ILE A 1 89 ? 36.875 -4.121 -14.773 1 55.66 89 ILE A CA 1
ATOM 728 C C . ILE A 1 89 ? 35.844 -4.293 -13.641 1 55.66 89 ILE A C 1
ATOM 730 O O . ILE A 1 89 ? 35.812 -5.344 -13 1 55.66 89 ILE A O 1
ATOM 734 N N . ASP A 1 90 ? 35.438 -3.229 -13.062 1 73.94 90 ASP A N 1
ATOM 735 C CA . ASP A 1 90 ? 34.531 -3.139 -11.914 1 73.94 90 ASP A CA 1
ATOM 736 C C . ASP A 1 90 ? 33.25 -3.912 -12.156 1 73.94 90 ASP A C 1
ATOM 738 O O . ASP A 1 90 ? 32.688 -3.871 -13.258 1 73.94 90 ASP A O 1
ATOM 742 N N . ASP A 1 91 ? 33.031 -5.035 -11.539 1 86.81 91 ASP A N 1
ATOM 743 C CA . ASP A 1 91 ? 31.766 -5.766 -11.523 1 86.81 91 ASP A CA 1
ATOM 744 C C . ASP A 1 91 ? 30.578 -4.809 -11.477 1 86.81 91 ASP A C 1
ATOM 746 O O . ASP A 1 91 ? 30.406 -4.07 -10.508 1 86.81 91 ASP A O 1
ATOM 750 N N . PRO A 1 92 ? 29.984 -4.758 -12.664 1 91.56 92 PRO A N 1
ATOM 751 C CA . PRO A 1 92 ? 28.859 -3.82 -12.727 1 91.56 92 PRO A CA 1
ATOM 752 C C . PRO A 1 92 ? 27.859 -4.016 -11.586 1 91.56 92 PRO A C 1
ATOM 754 O O . PRO A 1 92 ? 27.062 -3.117 -11.297 1 91.56 92 PRO A O 1
ATOM 757 N N . ARG A 1 93 ? 27.938 -5.16 -10.977 1 92.12 93 ARG A N 1
ATOM 758 C CA . ARG A 1 93 ? 26.969 -5.488 -9.922 1 92.12 93 ARG A CA 1
ATOM 759 C C . ARG A 1 93 ? 27.438 -4.973 -8.57 1 92.12 93 ARG A C 1
ATOM 761 O O . ARG A 1 93 ? 26.688 -5.008 -7.59 1 92.12 93 ARG A O 1
ATOM 768 N N . GLN A 1 94 ? 28.609 -4.484 -8.484 1 92.44 94 GLN A N 1
ATOM 769 C CA . GLN A 1 94 ? 29.266 -4.215 -7.207 1 92.44 94 GLN A CA 1
ATOM 770 C C . GLN A 1 94 ? 28.469 -3.227 -6.375 1 92.44 94 GLN A C 1
ATOM 772 O O . GLN A 1 94 ? 28.219 -3.459 -5.188 1 92.44 94 GLN A O 1
ATOM 777 N N . GLU A 1 95 ? 28.078 -2.199 -7.012 1 91.88 95 GLU A N 1
ATOM 778 C CA . GLU A 1 95 ? 27.328 -1.178 -6.285 1 91.88 95 GLU A CA 1
ATOM 779 C C . GLU A 1 95 ? 26.016 -1.729 -5.766 1 91.88 95 GLU A C 1
ATOM 781 O O . GLU A 1 95 ? 25.641 -1.485 -4.617 1 91.88 95 GLU A O 1
ATOM 786 N N . LEU A 1 96 ? 25.328 -2.416 -6.57 1 93.38 96 LEU A N 1
ATOM 787 C CA . LEU A 1 96 ? 24.047 -3.008 -6.191 1 93.38 96 LEU A CA 1
ATOM 788 C C . LEU A 1 96 ? 24.219 -3.992 -5.039 1 93.38 96 LEU A C 1
ATOM 790 O O . LEU A 1 96 ? 23.438 -3.99 -4.09 1 93.38 96 LEU A O 1
ATOM 794 N N . MET A 1 97 ? 25.25 -4.746 -5.148 1 93.94 97 MET A N 1
ATOM 795 C CA . MET A 1 97 ? 25.547 -5.738 -4.121 1 93.94 97 MET A CA 1
ATOM 796 C C . MET A 1 97 ? 25.766 -5.066 -2.768 1 93.94 97 MET A C 1
ATOM 798 O O . MET A 1 97 ? 25.25 -5.523 -1.753 1 93.94 97 MET A O 1
ATOM 802 N N . GLU A 1 98 ? 26.5 -4.035 -2.809 1 93.06 98 GLU A N 1
ATOM 803 C CA . GLU A 1 98 ? 26.797 -3.309 -1.578 1 93.06 98 GLU A CA 1
ATOM 804 C C . GLU A 1 98 ? 25.531 -2.719 -0.96 1 93.06 98 GLU A C 1
ATOM 806 O O . GLU A 1 98 ? 25.344 -2.771 0.257 1 93.06 98 GLU A O 1
ATOM 811 N N . ARG A 1 99 ? 24.734 -2.215 -1.823 1 90.31 99 ARG A N 1
ATOM 812 C CA . ARG A 1 99 ? 23.469 -1.644 -1.358 1 90.31 99 ARG A CA 1
ATOM 813 C C . ARG A 1 99 ? 22.578 -2.715 -0.741 1 90.31 99 ARG A C 1
ATOM 815 O O . ARG A 1 99 ? 21.938 -2.482 0.286 1 90.31 99 ARG A O 1
ATOM 822 N N . LEU A 1 100 ? 22.594 -3.84 -1.309 1 93.62 100 LEU A N 1
ATOM 823 C CA . LEU A 1 100 ? 21.766 -4.945 -0.837 1 93.62 100 LEU A CA 1
ATOM 824 C C . LEU A 1 100 ? 22.266 -5.457 0.513 1 93.62 100 LEU A C 1
ATOM 826 O O . LEU A 1 100 ? 21.453 -5.738 1.404 1 93.62 100 LEU A O 1
ATOM 830 N N . ILE A 1 101 ? 23.469 -5.504 0.637 1 93 101 ILE A N 1
ATOM 831 C CA . ILE A 1 101 ? 24.062 -5.98 1.882 1 93 101 ILE A CA 1
ATOM 832 C C . ILE A 1 101 ? 23.766 -4.996 3.008 1 93 101 ILE A C 1
ATOM 834 O O . ILE A 1 101 ? 23.406 -5.398 4.113 1 93 101 ILE A O 1
ATOM 838 N N . GLU A 1 102 ? 23.969 -3.822 2.656 1 88.12 102 GLU A N 1
ATOM 839 C CA . GLU A 1 102 ? 23.672 -2.781 3.635 1 88.12 102 GLU A CA 1
ATOM 840 C C . GLU A 1 102 ? 22.203 -2.828 4.055 1 88.12 102 GLU A C 1
ATOM 842 O O . GLU A 1 102 ? 21.891 -2.748 5.246 1 88.12 102 GLU A O 1
ATOM 847 N N . TYR A 1 103 ? 21.359 -2.877 3.115 1 86 103 TYR A N 1
ATOM 848 C CA . TYR A 1 103 ? 19.922 -2.922 3.393 1 86 103 TYR A CA 1
ATOM 849 C C . TYR A 1 103 ? 19.578 -4.137 4.246 1 86 103 TYR A C 1
ATOM 851 O O . TYR A 1 103 ? 18.75 -4.043 5.156 1 86 103 TYR A O 1
ATOM 859 N N . LYS A 1 104 ? 20.094 -5.223 3.922 1 89.19 104 LYS A N 1
ATOM 860 C CA . LYS A 1 104 ? 19.891 -6.457 4.672 1 89.19 104 LYS A CA 1
ATOM 861 C C . LYS A 1 104 ? 20.25 -6.277 6.141 1 89.19 104 LYS A C 1
ATOM 863 O O . LYS A 1 104 ? 19.531 -6.73 7.031 1 89.19 104 LYS A O 1
ATOM 868 N N . LYS A 1 105 ? 21.297 -5.691 6.359 1 87.31 105 LYS A N 1
ATOM 869 C CA . LYS A 1 105 ? 21.766 -5.438 7.719 1 87.31 105 LYS A CA 1
ATOM 870 C C . LYS A 1 105 ? 20.766 -4.57 8.484 1 87.31 105 LYS A C 1
ATOM 872 O O . LYS A 1 105 ? 20.438 -4.871 9.633 1 87.31 105 LYS A O 1
ATOM 877 N N . TYR A 1 106 ? 20.391 -3.551 7.812 1 77.12 106 TYR A N 1
ATOM 878 C CA . TYR A 1 106 ? 19.438 -2.641 8.438 1 77.12 106 TYR A CA 1
ATOM 879 C C . TYR A 1 106 ? 18.141 -3.359 8.773 1 77.12 106 TYR A C 1
ATOM 881 O O . TYR A 1 106 ? 17.562 -3.141 9.836 1 77.12 106 TYR A O 1
ATOM 889 N N . LYS A 1 107 ? 17.656 -4.129 7.82 1 79.56 107 LYS A N 1
ATOM 890 C CA . LYS A 1 107 ? 16.406 -4.859 8.008 1 79.56 107 LYS A CA 1
ATOM 891 C C . LYS A 1 107 ? 16.516 -5.836 9.172 1 79.56 107 LYS A C 1
ATOM 893 O O . LYS A 1 107 ? 15.547 -6.02 9.93 1 79.56 107 LYS A O 1
ATOM 898 N N . GLN A 1 108 ? 17.594 -6.43 9.297 1 84.31 108 GLN A N 1
ATOM 899 C CA . GLN A 1 108 ? 17.828 -7.375 10.383 1 84.31 108 GLN A CA 1
ATOM 900 C C . GLN A 1 108 ? 17.766 -6.672 11.742 1 84.31 108 GLN A C 1
ATOM 902 O O . GLN A 1 108 ? 17.141 -7.168 12.68 1 84.31 108 GLN A O 1
ATOM 907 N N . VAL A 1 109 ? 18.422 -5.621 11.812 1 80.12 109 VAL A N 1
ATOM 908 C CA . VAL A 1 109 ? 18.422 -4.848 13.047 1 80.12 109 VAL A CA 1
ATOM 909 C C . VAL A 1 109 ? 17 -4.426 13.406 1 80.12 109 VAL A C 1
ATOM 911 O O . VAL A 1 109 ? 16.594 -4.52 14.57 1 80.12 109 VAL A O 1
ATOM 914 N N . ALA A 1 110 ? 16.312 -3.971 12.367 1 75.12 110 ALA A N 1
ATOM 915 C CA . ALA A 1 110 ? 14.93 -3.535 12.578 1 75.12 110 ALA A CA 1
ATOM 916 C C . ALA A 1 110 ? 14.07 -4.68 13.102 1 75.12 110 ALA A C 1
ATOM 918 O O . ALA A 1 110 ? 13.227 -4.477 13.977 1 75.12 110 ALA A O 1
ATOM 919 N N . THR A 1 111 ? 14.25 -5.793 12.562 1 76.81 111 THR A N 1
ATOM 920 C CA . THR A 1 111 ? 13.492 -6.969 12.969 1 76.81 111 THR A CA 1
ATOM 921 C C . THR A 1 111 ? 13.797 -7.336 14.414 1 76.81 111 THR A C 1
ATOM 923 O O . THR A 1 111 ? 12.898 -7.691 15.172 1 76.81 111 THR A O 1
ATOM 926 N N . GLU A 1 112 ? 15.023 -7.27 14.758 1 80 112 GLU A N 1
ATOM 927 C CA . GLU A 1 112 ? 15.438 -7.562 16.125 1 80 112 GLU A CA 1
ATOM 928 C C . GLU A 1 112 ? 14.812 -6.582 17.109 1 80 112 GLU A C 1
ATOM 930 O O . GLU A 1 112 ? 14.383 -6.977 18.203 1 80 112 GLU A O 1
ATOM 935 N N . LEU A 1 113 ? 14.812 -5.418 16.734 1 74.12 113 LEU A N 1
ATOM 936 C CA . LEU A 1 113 ? 14.203 -4.391 17.578 1 74.12 113 LEU A CA 1
ATOM 937 C C . LEU A 1 113 ? 12.711 -4.645 17.75 1 74.12 113 LEU A C 1
ATOM 939 O O . LEU A 1 113 ? 12.18 -4.469 18.859 1 74.12 113 LEU A O 1
ATOM 943 N N . LYS A 1 114 ? 12.094 -5.047 16.688 1 72 114 LYS A N 1
ATOM 944 C CA . LYS A 1 114 ? 10.672 -5.352 16.734 1 72 114 LYS A CA 1
ATOM 945 C C . LYS A 1 114 ? 10.391 -6.52 17.672 1 72 114 LYS A C 1
ATOM 947 O O . LYS A 1 114 ? 9.43 -6.484 18.453 1 72 114 LYS A O 1
ATOM 952 N N . GLU A 1 115 ? 11.148 -7.477 17.578 1 73.5 115 GLU A N 1
ATOM 953 C CA . GLU A 1 115 ? 10.992 -8.664 18.422 1 73.5 115 GLU A CA 1
ATOM 954 C C . GLU A 1 115 ? 11.188 -8.32 19.891 1 73.5 115 GLU A C 1
ATOM 956 O O . GLU A 1 115 ? 10.445 -8.82 20.75 1 73.5 115 GLU A O 1
ATOM 961 N N . ARG A 1 116 ? 12.117 -7.559 20.141 1 73.25 116 ARG A N 1
ATOM 962 C CA . ARG A 1 116 ? 12.367 -7.141 21.516 1 73.25 116 ARG A CA 1
ATOM 963 C C . ARG A 1 116 ? 11.195 -6.34 22.078 1 73.25 116 ARG A C 1
ATOM 965 O O . ARG A 1 116 ? 10.82 -6.496 23.234 1 73.25 116 ARG A O 1
ATOM 972 N N . GLU A 1 117 ? 10.633 -5.617 21.219 1 67.31 117 GLU A N 1
ATOM 973 C CA . GLU A 1 117 ? 9.469 -4.828 21.609 1 67.31 117 GLU A CA 1
ATOM 974 C C . GLU A 1 117 ? 8.266 -5.719 21.906 1 67.31 117 GLU A C 1
ATOM 976 O O . GLU A 1 117 ? 7.539 -5.492 22.875 1 67.31 117 GLU A O 1
ATOM 981 N N . GLN A 1 118 ? 8.078 -6.57 21.047 1 63.91 118 GLN A N 1
ATOM 982 C CA . GLN A 1 118 ? 6.965 -7.496 21.234 1 63.91 118 GLN A CA 1
ATOM 983 C C . GLN A 1 118 ? 7.121 -8.297 22.531 1 63.91 118 GLN A C 1
ATOM 985 O O . GLN A 1 118 ? 6.141 -8.539 23.234 1 63.91 118 GLN A O 1
ATOM 990 N N . GLU A 1 119 ? 8.289 -8.641 22.75 1 64.81 119 GLU A N 1
ATOM 991 C CA . GLU A 1 119 ? 8.578 -9.375 23.984 1 64.81 119 GLU A CA 1
ATOM 992 C C . GLU A 1 119 ? 8.312 -8.516 25.219 1 64.81 119 GLU A C 1
ATOM 994 O O . GLU A 1 119 ? 7.762 -9 26.203 1 64.81 119 GLU A O 1
ATOM 999 N N . ARG A 1 120 ? 8.688 -7.375 25.094 1 60.97 120 ARG A N 1
ATOM 1000 C CA . ARG A 1 120 ? 8.469 -6.438 26.188 1 60.97 120 ARG A CA 1
ATOM 1001 C C . ARG A 1 120 ? 6.984 -6.16 26.406 1 60.97 120 ARG A C 1
ATOM 1003 O O . ARG A 1 120 ? 6.52 -6.043 27.531 1 60.97 120 ARG A O 1
ATOM 1010 N N . ALA A 1 121 ? 6.301 -6.078 25.344 1 57.16 121 ALA A N 1
ATOM 1011 C CA . ALA A 1 121 ? 4.863 -5.84 25.406 1 57.16 121 ALA A CA 1
ATOM 1012 C C . ALA A 1 121 ? 4.145 -7.004 26.078 1 57.16 121 ALA A C 1
ATOM 1014 O O . ALA A 1 121 ? 3.164 -6.805 26.797 1 57.16 121 ALA A O 1
ATOM 1015 N N . GLN A 1 122 ? 4.531 -8.094 25.766 1 56.38 122 GLN A N 1
ATOM 1016 C CA . GLN A 1 122 ? 3.961 -9.289 26.375 1 56.38 122 GLN A CA 1
ATOM 1017 C C . GLN A 1 122 ? 4.227 -9.312 27.875 1 56.38 122 GLN A C 1
ATOM 1019 O O . GLN A 1 122 ? 3.43 -9.859 28.641 1 56.38 122 GLN A O 1
ATOM 1024 N N . LEU A 1 123 ? 5.223 -8.828 28.266 1 53.16 123 LEU A N 1
ATOM 1025 C CA . LEU A 1 123 ? 5.566 -8.812 29.688 1 53.16 123 LEU A CA 1
ATOM 1026 C C . LEU A 1 123 ? 4.742 -7.766 30.438 1 53.16 123 LEU A C 1
ATOM 1028 O O . LEU A 1 123 ? 4.434 -7.945 31.609 1 53.16 123 LEU A O 1
ATOM 1032 N N . TYR A 1 124 ? 4.363 -6.801 29.812 1 44.09 124 TYR A N 1
ATOM 1033 C CA . TYR A 1 124 ? 3.629 -5.73 30.484 1 44.09 124 TYR A CA 1
ATOM 1034 C C . TYR A 1 124 ? 2.125 -5.953 30.375 1 44.09 124 TYR A C 1
ATOM 1036 O O . TYR A 1 124 ? 1.334 -5.094 30.766 1 44.09 124 TYR A O 1
ATOM 1044 N N . THR A 1 125 ? 1.623 -6.957 29.766 1 42.94 125 THR A N 1
ATOM 1045 C CA . THR A 1 125 ? 0.193 -7.211 29.891 1 42.94 125 THR A CA 1
ATOM 1046 C C . THR A 1 125 ? -0.16 -7.594 31.328 1 42.94 125 THR A C 1
ATOM 1048 O O . THR A 1 125 ? 0.035 -8.742 31.734 1 42.94 125 THR A O 1
ATOM 1051 N N . ARG A 1 126 ? -0.139 -6.656 32.406 1 38.59 126 ARG A N 1
ATOM 1052 C CA . ARG A 1 126 ? -0.741 -6.859 33.719 1 38.59 126 ARG A CA 1
ATOM 1053 C C . ARG A 1 126 ? -2.221 -7.207 33.594 1 38.59 126 ARG A C 1
ATOM 1055 O O . ARG A 1 126 ? -2.889 -6.77 32.656 1 38.59 126 ARG A O 1
ATOM 1062 N N . PRO A 1 127 ? -2.793 -8.156 34.438 1 38.03 127 PRO A N 1
ATOM 1063 C CA . PRO A 1 127 ? -4.23 -8.422 34.562 1 38.03 127 PRO A CA 1
ATOM 1064 C C . PRO A 1 127 ? -5.062 -7.145 34.625 1 38.03 127 PRO A C 1
ATOM 1066 O O . PRO A 1 127 ? -4.562 -6.094 35.031 1 38.03 127 PRO A O 1
ATOM 1069 N N . PRO A 1 128 ? -6.227 -7.062 34 1 35.97 128 PRO A N 1
ATOM 1070 C CA . PRO A 1 128 ? -7.086 -5.902 34.219 1 35.97 128 PRO A CA 1
ATOM 1071 C C . PRO A 1 128 ? -7.203 -5.531 35.719 1 35.97 128 PRO A C 1
ATOM 1073 O O . PRO A 1 128 ? -7.477 -6.398 36.531 1 35.97 128 PRO A O 1
ATOM 1076 N N . ILE A 1 129 ? -6.461 -4.75 36.25 1 32.81 129 ILE A N 1
ATOM 1077 C CA . ILE A 1 129 ? -6.797 -4.277 37.562 1 32.81 129 ILE A CA 1
ATOM 1078 C C . ILE A 1 129 ? -8.273 -3.889 37.625 1 32.81 129 ILE A C 1
ATOM 1080 O O . ILE A 1 129 ? -8.789 -3.242 36.719 1 32.81 129 ILE A O 1
ATOM 1084 N N . ASP A 1 130 ? -9.016 -4.555 38.5 1 33.16 130 ASP A N 1
ATOM 1085 C CA . ASP A 1 130 ? -10.375 -4.242 38.938 1 33.16 130 ASP A CA 1
ATOM 1086 C C . ASP A 1 130 ? -10.523 -2.76 39.281 1 33.16 130 ASP A C 1
ATOM 1088 O O . ASP A 1 130 ? -10.125 -2.316 40.344 1 33.16 130 ASP A O 1
ATOM 1092 N N . PHE A 1 131 ? -10.344 -1.866 38.375 1 29.45 131 PHE A N 1
ATOM 1093 C CA . PHE A 1 131 ? -10.555 -0.445 38.625 1 29.45 131 PHE A CA 1
ATOM 1094 C C . PHE A 1 131 ? -12.008 -0.169 38.969 1 29.45 131 PHE A C 1
ATOM 1096 O O . PHE A 1 131 ? -12.773 0.323 38.125 1 29.45 131 PHE A O 1
ATOM 1103 N N . THR A 1 132 ? -12.812 -0.949 39.562 1 31.94 132 THR A N 1
ATOM 1104 C CA . THR A 1 132 ? -14.047 -0.424 40.125 1 31.94 132 THR A CA 1
ATOM 1105 C C . THR A 1 132 ? -13.781 0.856 40.938 1 31.94 132 THR A C 1
ATOM 1107 O O . THR A 1 132 ? -14.602 1.778 40.906 1 31.94 132 THR A O 1
ATOM 1110 N N . SER A 1 133 ? -13.055 0.865 42.094 1 31.05 133 SER A N 1
ATOM 1111 C CA . SER A 1 133 ? -13.211 1.92 43.062 1 31.05 133 SER A CA 1
ATOM 1112 C C . SER A 1 133 ? -12.602 3.23 42.594 1 31.05 133 SER A C 1
ATOM 1114 O O . SER A 1 133 ? -12.953 4.305 43.094 1 31.05 133 SER A O 1
ATOM 1116 N N . LEU A 1 134 ? -11.266 3.393 42.438 1 31.12 134 LEU A N 1
ATOM 1117 C CA . LEU A 1 134 ? -10.867 4.789 42.312 1 31.12 134 LEU A CA 1
ATOM 1118 C C . LEU A 1 134 ? -11.375 5.398 41.031 1 31.12 134 LEU A C 1
ATOM 1120 O O . LEU A 1 134 ? -10.945 4.996 39.938 1 31.12 134 LEU A O 1
ATOM 1124 N N . GLN A 1 135 ? -12.672 5.867 40.812 1 31.31 135 GLN A N 1
ATOM 1125 C CA . GLN A 1 135 ? -13.539 6.648 39.938 1 31.31 135 GLN A CA 1
ATOM 1126 C C . GLN A 1 135 ? -12.75 7.746 39.219 1 31.31 135 GLN A C 1
ATOM 1128 O O . GLN A 1 135 ? -12.984 8.016 38.031 1 31.31 135 GLN A O 1
ATOM 1133 N N . GLN A 1 136 ? -12.281 8.852 39.969 1 30.44 136 GLN A N 1
ATOM 1134 C CA . GLN A 1 136 ? -12.055 10.227 39.531 1 30.44 136 GLN A CA 1
ATOM 1135 C C . GLN A 1 136 ? -10.797 10.32 38.656 1 30.44 136 GLN A C 1
ATOM 1137 O O . GLN A 1 136 ? -10.445 11.406 38.188 1 30.44 136 GLN A O 1
ATOM 1142 N N . GLU A 1 137 ? -9.82 9.586 39.094 1 31.05 137 GLU A N 1
ATOM 1143 C CA . GLU A 1 137 ? -8.57 10.109 38.562 1 31.05 137 GLU A CA 1
ATOM 1144 C C . GLU A 1 137 ? -8.633 10.227 37.031 1 31.05 137 GLU A C 1
ATOM 1146 O O . GLU A 1 137 ? -9.438 9.547 36.375 1 31.05 137 GLU A O 1
ATOM 1151 N N . GLU A 1 138 ? -7.738 11.242 36.562 1 31.39 138 GLU A N 1
ATOM 1152 C CA . GLU A 1 138 ? -7.586 11.867 35.25 1 31.39 138 GLU A CA 1
ATOM 1153 C C . GLU A 1 138 ? -7.492 10.82 34.156 1 31.39 138 GLU A C 1
ATOM 1155 O O . GLU A 1 138 ? -6.73 9.859 34.281 1 31.39 138 GLU A O 1
ATOM 1160 N N . GLU A 1 139 ? -8.594 10.406 33.656 1 31.89 139 GLU A N 1
ATOM 1161 C CA . GLU A 1 139 ? -8.703 9.703 32.406 1 31.89 139 GLU A CA 1
ATOM 1162 C C . GLU A 1 139 ? -7.48 9.961 31.516 1 31.89 139 GLU A C 1
ATOM 1164 O O . GLU A 1 139 ? -7.348 11.031 30.922 1 31.89 139 GLU A O 1
ATOM 1169 N N . THR A 1 140 ? -6.305 9.828 32.094 1 32.81 140 THR A N 1
ATOM 1170 C CA . THR A 1 140 ? -5.121 9.961 31.25 1 32.81 140 THR A CA 1
ATOM 1171 C C . THR A 1 140 ? -5.422 9.523 29.828 1 32.81 140 THR A C 1
ATOM 1173 O O . THR A 1 140 ? -5.867 8.398 29.594 1 32.81 140 THR A O 1
ATOM 1176 N N . SER A 1 141 ? -6.012 10.422 29.109 1 33.97 141 SER A N 1
ATOM 1177 C CA . SER A 1 141 ? -6.309 10.344 27.688 1 33.97 141 SER A CA 1
ATOM 1178 C C . SER A 1 141 ? -5.324 9.43 26.969 1 33.97 141 SER A C 1
ATOM 1180 O O . SER A 1 141 ? -4.109 9.625 27.047 1 33.97 141 SER A O 1
ATOM 1182 N N . LEU A 1 142 ? -5.418 8.258 27.062 1 35.56 142 LEU A N 1
ATOM 1183 C CA . LEU A 1 142 ? -4.664 7.352 26.203 1 35.56 142 LEU A CA 1
ATOM 1184 C C . LEU A 1 142 ? -4.238 8.062 24.922 1 35.56 142 LEU A C 1
ATOM 1186 O O . LEU A 1 142 ? -5.039 8.758 24.297 1 35.56 142 LEU A O 1
ATOM 1190 N N . PRO A 1 143 ? -2.896 8.445 24.859 1 40.84 143 PRO A N 1
ATOM 1191 C CA . PRO A 1 143 ? -2.459 9.086 23.609 1 40.84 143 PRO A CA 1
ATOM 1192 C C . PRO A 1 143 ? -3.205 8.562 22.391 1 40.84 143 PRO A C 1
ATOM 1194 O O . PRO A 1 143 ? -3.602 7.395 22.359 1 40.84 143 PRO A O 1
ATOM 1197 N N . LEU A 1 144 ? -3.994 9.273 21.797 1 45.38 144 LEU A N 1
ATOM 1198 C CA . LEU A 1 144 ? -4.773 8.992 20.594 1 45.38 144 LEU A CA 1
ATOM 1199 C C . LEU A 1 144 ? -3.914 8.305 19.547 1 45.38 144 LEU A C 1
ATOM 1201 O O . LEU A 1 144 ? -2.744 8.648 19.359 1 45.38 144 LEU A O 1
ATOM 1205 N N . ASP A 1 145 ? -4.047 7.062 19.219 1 56.06 145 ASP A N 1
ATOM 1206 C CA . ASP A 1 145 ? -3.453 6.332 18.094 1 56.06 145 ASP A CA 1
ATOM 1207 C C . ASP A 1 145 ? -3.432 7.188 16.828 1 56.06 145 ASP A C 1
ATOM 1209 O O . ASP A 1 145 ? -4.484 7.574 16.312 1 56.06 145 ASP A O 1
ATOM 1213 N N . VAL A 1 146 ? -2.271 7.957 16.625 1 65.06 146 VAL A N 1
ATOM 1214 C CA . VAL A 1 146 ? -2.109 8.703 15.383 1 65.06 146 VAL A CA 1
ATOM 1215 C C . VAL A 1 146 ? -2.279 7.762 14.188 1 65.06 146 VAL A C 1
ATOM 1217 O O . VAL A 1 146 ? -1.659 6.695 14.141 1 65.06 146 VAL A O 1
ATOM 1220 N N . THR A 1 147 ? -3.309 7.992 13.391 1 68.62 147 THR A N 1
ATOM 1221 C CA . THR A 1 147 ? -3.586 7.168 12.227 1 68.62 147 THR A CA 1
ATOM 1222 C C . THR A 1 147 ? -2.836 7.691 11 1 68.62 147 THR A C 1
ATOM 1224 O O . THR A 1 147 ? -2.279 8.789 11.031 1 68.62 147 THR A O 1
ATOM 1227 N N . LEU A 1 148 ? -2.658 6.875 10.078 1 73.62 148 LEU A N 1
ATOM 1228 C CA . LEU A 1 148 ? -2.105 7.297 8.789 1 73.62 148 LEU A CA 1
ATOM 1229 C C . LEU A 1 148 ? -2.83 8.531 8.273 1 73.62 148 LEU A C 1
ATOM 1231 O O . LEU A 1 148 ? -2.205 9.422 7.688 1 73.62 148 LEU A O 1
ATOM 1235 N N . TYR A 1 149 ? -3.998 8.656 8.586 1 72.19 149 TYR A N 1
ATOM 1236 C CA . TYR A 1 149 ? -4.797 9.773 8.109 1 72.19 149 TYR A CA 1
ATOM 1237 C C . TYR A 1 149 ? -4.363 11.078 8.781 1 72.19 149 TYR A C 1
ATOM 1239 O O . TYR A 1 149 ? -4.309 12.125 8.133 1 72.19 149 TYR A O 1
ATOM 1247 N N . ASP A 1 150 ? -4.098 10.891 10.023 1 76.25 150 ASP A N 1
ATOM 1248 C CA . ASP A 1 150 ? -3.645 12.07 10.75 1 76.25 150 ASP A CA 1
ATOM 1249 C C . ASP A 1 150 ? -2.338 12.609 10.164 1 76.25 150 ASP A C 1
ATOM 1251 O O . ASP A 1 150 ? -2.16 13.82 10.039 1 76.25 150 ASP A O 1
ATOM 1255 N N . MET A 1 151 ? -1.561 11.688 9.828 1 82.06 151 MET A N 1
ATOM 1256 C CA . MET A 1 151 ? -0.278 12.07 9.25 1 82.06 151 MET A CA 1
ATOM 1257 C C . MET A 1 151 ? -0.47 12.688 7.867 1 82.06 151 MET A C 1
ATOM 1259 O O . MET A 1 151 ? 0.206 13.656 7.516 1 82.06 151 MET A O 1
ATOM 1263 N N . LEU A 1 152 ? -1.354 12.109 7.125 1 83.81 152 LEU A N 1
ATOM 1264 C CA . LEU A 1 152 ? -1.645 12.617 5.793 1 83.81 152 LEU A CA 1
ATOM 1265 C C . LEU A 1 152 ? -2.238 14.023 5.867 1 83.81 152 LEU A C 1
ATOM 1267 O O . LEU A 1 152 ? -1.888 14.891 5.066 1 83.81 152 LEU A O 1
ATOM 1271 N N . ALA A 1 153 ? -3.127 14.195 6.797 1 81.56 153 ALA A N 1
ATOM 1272 C CA . ALA A 1 153 ? -3.725 15.508 6.988 1 81.56 153 ALA A CA 1
ATOM 1273 C C . ALA A 1 153 ? -2.664 16.547 7.355 1 81.56 153 ALA A C 1
ATOM 1275 O O . ALA A 1 153 ? -2.676 17.672 6.84 1 81.56 153 ALA A O 1
ATOM 1276 N N . ALA A 1 154 ? -1.808 16.109 8.219 1 85.12 154 ALA A N 1
ATOM 1277 C CA . ALA A 1 154 ? -0.716 17 8.617 1 85.12 154 ALA A CA 1
ATOM 1278 C C . ALA A 1 154 ? 0.191 17.312 7.43 1 85.12 154 ALA A C 1
ATOM 1280 O O . ALA A 1 154 ? 0.633 18.453 7.262 1 85.12 154 ALA A O 1
ATOM 1281 N N . PHE A 1 155 ? 0.439 16.375 6.715 1 88.38 155 PHE A N 1
ATOM 1282 C CA . PHE A 1 155 ? 1.277 16.531 5.531 1 88.38 155 PHE A CA 1
ATOM 1283 C C . PHE A 1 155 ? 0.618 17.469 4.52 1 88.38 155 PHE A C 1
ATOM 1285 O O . PHE A 1 155 ? 1.283 18.312 3.93 1 88.38 155 PHE A O 1
ATOM 1292 N N . GLN A 1 156 ? -0.618 17.297 4.305 1 85.88 156 GLN A N 1
ATOM 1293 C CA . GLN A 1 156 ? -1.366 18.156 3.393 1 85.88 156 GLN A CA 1
ATOM 1294 C C . GLN A 1 156 ? -1.318 19.609 3.844 1 85.88 156 GLN A C 1
ATOM 1296 O O . GLN A 1 156 ? -1.164 20.516 3.021 1 85.88 156 GLN A O 1
ATOM 1301 N N . LYS A 1 157 ? -1.541 19.75 5.078 1 84.31 157 LYS A N 1
ATOM 1302 C CA . LYS A 1 157 ? -1.47 21.094 5.633 1 84.31 157 LYS A CA 1
ATOM 1303 C C . LYS A 1 157 ? -0.105 21.719 5.375 1 84.31 157 LYS A C 1
ATOM 1305 O O . LYS A 1 157 ? -0.017 22.906 5.016 1 84.31 157 LYS A O 1
ATOM 1310 N N . LEU A 1 158 ? 0.888 20.922 5.543 1 85.62 158 LEU A N 1
ATOM 1311 C CA . LEU A 1 158 ? 2.254 21.375 5.297 1 85.62 158 LEU A CA 1
ATOM 1312 C C . LEU A 1 158 ? 2.443 21.75 3.832 1 85.62 158 LEU A C 1
ATOM 1314 O O . LEU A 1 158 ? 3.061 22.781 3.531 1 85.62 158 LEU A O 1
ATOM 1318 N N . MET A 1 159 ? 1.939 20.938 2.969 1 83.88 159 MET A N 1
ATOM 1319 C CA . MET A 1 159 ? 2.082 21.172 1.536 1 83.88 159 MET A CA 1
ATOM 1320 C C . MET A 1 159 ? 1.38 22.469 1.125 1 83.88 159 MET A C 1
ATOM 1322 O O . MET A 1 159 ? 1.891 23.219 0.293 1 83.88 159 MET A O 1
ATOM 1326 N N . ARG A 1 160 ? 0.292 22.656 1.686 1 82.25 160 ARG A N 1
ATOM 1327 C CA . ARG A 1 160 ? -0.477 23.859 1.377 1 82.25 160 ARG A CA 1
ATOM 1328 C C . ARG A 1 160 ? 0.241 25.109 1.871 1 82.25 160 ARG A C 1
ATOM 1330 O O . ARG A 1 160 ? 0.247 26.141 1.19 1 82.25 160 ARG A O 1
ATOM 1337 N N . ARG A 1 161 ? 0.772 25.016 2.996 1 80.56 161 ARG A N 1
ATOM 1338 C CA . ARG A 1 161 ? 1.476 26.141 3.592 1 80.56 161 ARG A CA 1
ATOM 1339 C C . ARG A 1 161 ? 2.717 26.5 2.783 1 80.56 161 ARG A C 1
ATOM 1341 O O . ARG A 1 161 ? 3.016 27.688 2.59 1 80.56 161 ARG A O 1
ATOM 1348 N N . LYS A 1 162 ? 3.393 25.516 2.328 1 79.5 162 LYS A N 1
ATOM 1349 C CA . LYS A 1 162 ? 4.645 25.75 1.608 1 79.5 162 LYS A CA 1
ATOM 1350 C C . LYS A 1 162 ? 4.379 26.188 0.171 1 79.5 162 LYS A C 1
ATOM 1352 O O . LYS A 1 162 ? 5.16 26.938 -0.408 1 79.5 162 LYS A O 1
ATOM 1357 N N . LYS A 1 163 ? 3.443 25.594 -0.465 1 71.81 163 LYS A N 1
ATOM 1358 C CA . LYS A 1 163 ? 3.072 26.031 -1.807 1 71.81 163 LYS A CA 1
ATOM 1359 C C . LYS A 1 163 ? 2.771 27.531 -1.831 1 71.81 163 LYS A C 1
ATOM 1361 O O . LYS A 1 163 ? 3.053 28.219 -2.822 1 71.81 163 LYS A O 1
ATOM 1366 N N . ALA A 1 164 ? 2.207 27.984 -0.792 1 62.84 164 ALA A N 1
ATOM 1367 C CA . ALA A 1 164 ? 1.847 29.391 -0.726 1 62.84 164 ALA A CA 1
ATOM 1368 C C . ALA A 1 164 ? 3.09 30.281 -0.67 1 62.84 164 ALA A C 1
ATOM 1370 O O . ALA A 1 164 ? 3.047 31.453 -1.058 1 62.84 164 ALA A O 1
ATOM 1371 N N . LYS A 1 165 ? 4.141 29.766 -0.179 1 60.88 165 LYS A N 1
ATOM 1372 C CA . LYS A 1 165 ? 5.332 30.594 -0.006 1 60.88 165 LYS A CA 1
ATOM 1373 C C . LYS A 1 165 ? 6.195 30.594 -1.266 1 60.88 165 LYS A C 1
ATOM 1375 O O . LYS A 1 165 ? 6.996 31.5 -1.481 1 60.88 165 LYS A O 1
ATOM 1380 N N . LYS A 1 166 ? 6.504 29.5 -1.896 1 57.72 166 LYS A N 1
ATOM 1381 C CA . LYS A 1 166 ? 7.57 29.484 -2.893 1 57.72 166 LYS A CA 1
ATOM 1382 C C . LYS A 1 166 ? 7.027 29.812 -4.281 1 57.72 166 LYS A C 1
ATOM 1384 O O . LYS A 1 166 ? 6.004 29.266 -4.695 1 57.72 166 LYS A O 1
ATOM 1389 N N . PRO A 1 167 ? 7.645 30.844 -4.902 1 49.53 167 PRO A N 1
ATOM 1390 C CA . PRO A 1 167 ? 7.527 31 -6.355 1 49.53 167 PRO A CA 1
ATOM 1391 C C . PRO A 1 167 ? 7.848 29.703 -7.109 1 49.53 167 PRO A C 1
ATOM 1393 O O . PRO A 1 167 ? 8.578 28.859 -6.598 1 49.53 167 PRO A O 1
ATOM 1396 N N . VAL A 1 168 ? 7.035 29.203 -8.055 1 45.59 168 VAL A N 1
ATOM 1397 C CA . VAL A 1 168 ? 7.117 28.031 -8.914 1 45.59 168 VAL A CA 1
ATOM 1398 C C . VAL A 1 168 ? 8.547 27.875 -9.438 1 45.59 168 VAL A C 1
ATOM 1400 O O . VAL A 1 168 ? 8.938 28.547 -10.391 1 45.59 168 VAL A O 1
ATOM 1403 N N . THR A 1 169 ? 9.586 28.266 -8.828 1 42.81 169 THR A N 1
ATOM 1404 C CA . THR A 1 169 ? 10.836 28.172 -9.57 1 42.81 169 THR A CA 1
ATOM 1405 C C . THR A 1 169 ? 11.07 26.75 -10.062 1 42.81 169 THR A C 1
ATOM 1407 O O . THR A 1 169 ? 10.641 25.781 -9.422 1 42.81 169 THR A O 1
ATOM 1410 N N . THR A 1 170 ? 11.539 26.656 -11.406 1 40.25 170 THR A N 1
ATOM 1411 C CA . THR A 1 170 ? 11.602 25.656 -12.469 1 40.25 170 THR A CA 1
ATOM 1412 C C . THR A 1 170 ? 12.516 24.5 -12.062 1 40.25 170 THR A C 1
ATOM 1414 O O . THR A 1 170 ? 12.672 23.531 -12.812 1 40.25 170 THR A O 1
ATOM 1417 N N . ARG A 1 171 ? 13.773 24.828 -11.406 1 41.53 171 ARG A N 1
ATOM 1418 C CA . ARG A 1 171 ? 14.859 23.938 -11.797 1 41.53 171 ARG A CA 1
ATOM 1419 C C . ARG A 1 171 ? 14.641 22.531 -11.242 1 41.53 171 ARG A C 1
ATOM 1421 O O . 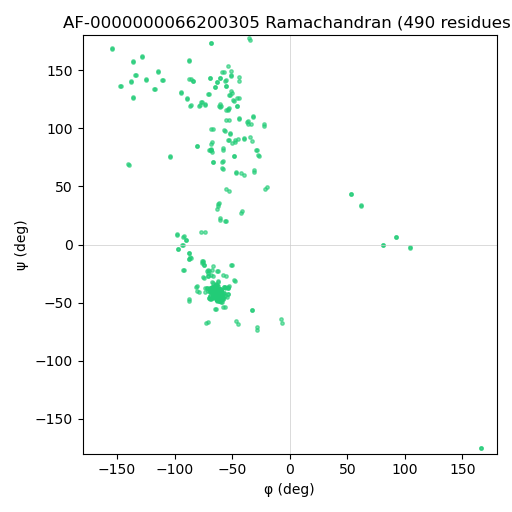ARG A 1 171 ? 14.68 22.328 -10.023 1 41.53 171 ARG A O 1
ATOM 1428 N N . ILE A 1 172 ? 13.898 21.703 -11.773 1 41.56 172 ILE A N 1
ATOM 1429 C CA . ILE A 1 172 ? 13.562 20.328 -11.438 1 41.56 172 ILE A CA 1
ATOM 1430 C C . ILE A 1 172 ? 14.844 19.484 -11.344 1 41.56 172 ILE A C 1
ATOM 1432 O O . ILE A 1 172 ? 15.352 19.016 -12.359 1 41.56 172 ILE A O 1
ATOM 1436 N N . THR A 1 173 ? 16.094 20.062 -11.156 1 42.75 173 THR A N 1
ATOM 1437 C CA . THR A 1 173 ? 17.109 19.016 -11.086 1 42.75 173 THR A CA 1
ATOM 1438 C C . THR A 1 173 ? 16.688 17.906 -10.125 1 42.75 173 THR A C 1
ATOM 1440 O O . THR A 1 173 ? 16.625 18.125 -8.906 1 42.75 173 THR A O 1
ATOM 1443 N N . ARG A 1 174 ? 15.938 17.156 -10.406 1 46.81 174 ARG A N 1
ATOM 1444 C CA . ARG A 1 174 ? 15.305 16.094 -9.633 1 46.81 174 ARG A CA 1
ATOM 1445 C C . ARG A 1 174 ? 16.344 15.18 -9.008 1 46.81 174 ARG A C 1
ATOM 1447 O O . ARG A 1 174 ? 16.922 14.32 -9.688 1 46.81 174 ARG A O 1
ATOM 1454 N N . GLN A 1 175 ? 17.344 15.695 -8.375 1 51.09 175 GLN A N 1
ATOM 1455 C CA . GLN A 1 175 ? 18.141 14.656 -7.719 1 51.09 175 GLN A CA 1
ATOM 1456 C C . GLN A 1 175 ? 17.25 13.766 -6.844 1 51.09 175 GLN A C 1
ATOM 1458 O O . GLN A 1 175 ? 16.656 14.242 -5.883 1 51.09 175 GLN A O 1
ATOM 1463 N N . GLU A 1 176 ? 16.719 12.766 -7.305 1 63.94 176 GLU A N 1
ATOM 1464 C CA . GLU A 1 176 ? 15.812 11.836 -6.641 1 63.94 176 GLU A CA 1
ATOM 1465 C C . GLU A 1 176 ? 16.453 11.227 -5.398 1 63.94 176 GLU A C 1
ATOM 1467 O O . GLU A 1 176 ? 17.5 10.578 -5.484 1 63.94 176 GLU A O 1
ATOM 1472 N N . ILE A 1 177 ? 16.484 11.891 -4.18 1 74.38 177 ILE A N 1
ATOM 1473 C CA . ILE A 1 177 ? 16.922 11.32 -2.912 1 74.38 177 ILE A CA 1
ATOM 1474 C C . ILE A 1 177 ? 16.172 10.023 -2.639 1 74.38 177 ILE A C 1
ATOM 1476 O O . ILE A 1 177 ? 14.938 10.016 -2.561 1 74.38 177 ILE A O 1
ATOM 1480 N N . PRO A 1 178 ? 17.016 8.961 -2.59 1 79.19 178 PRO A N 1
ATOM 1481 C CA . PRO A 1 178 ? 16.359 7.691 -2.254 1 79.19 178 PRO A CA 1
ATOM 1482 C C . PRO A 1 178 ? 15.688 7.719 -0.883 1 79.19 178 PRO A C 1
ATOM 1484 O O . PRO A 1 178 ? 16.188 8.359 0.044 1 79.19 178 PRO A O 1
ATOM 1487 N N . ILE A 1 179 ? 14.578 7.09 -0.766 1 82.5 179 ILE A N 1
ATOM 1488 C CA . ILE A 1 179 ? 13.812 7.023 0.472 1 82.5 179 ILE A CA 1
ATOM 1489 C C . ILE A 1 179 ? 14.695 6.512 1.604 1 82.5 179 ILE A C 1
ATOM 1491 O O . ILE A 1 179 ? 14.656 7.031 2.721 1 82.5 179 ILE A O 1
ATOM 1495 N N . GLU A 1 180 ? 15.555 5.574 1.253 1 78.88 180 GLU A N 1
ATOM 1496 C CA . GLU A 1 180 ? 16.438 4.977 2.246 1 78.88 180 GLU A CA 1
ATOM 1497 C C . GLU A 1 180 ? 17.406 6.016 2.822 1 78.88 180 GLU A C 1
ATOM 1499 O O . GLU A 1 180 ? 17.688 6 4.02 1 78.88 180 GLU A O 1
ATOM 1504 N N . GLN A 1 181 ? 17.875 6.758 1.967 1 84.19 181 GLN A N 1
ATOM 1505 C CA . GLN A 1 181 ? 18.781 7.812 2.414 1 84.19 181 GLN A CA 1
ATOM 1506 C C . GLN A 1 181 ? 18.062 8.805 3.32 1 84.19 181 GLN A C 1
ATOM 1508 O O . GLN A 1 181 ? 18.609 9.234 4.34 1 84.19 181 GLN A O 1
ATOM 1513 N N . ARG A 1 182 ? 16.922 9.164 2.932 1 89.19 182 ARG A N 1
ATOM 1514 C CA . ARG A 1 182 ? 16.172 10.109 3.738 1 89.19 182 ARG A CA 1
ATOM 1515 C C . ARG A 1 182 ? 15.812 9.516 5.098 1 89.19 182 ARG A C 1
ATOM 1517 O O . ARG A 1 182 ? 15.789 10.227 6.105 1 89.19 182 ARG A O 1
ATOM 1524 N N . MET A 1 183 ? 15.555 8.273 5.109 1 88.31 183 MET A N 1
ATOM 1525 C CA . MET A 1 183 ? 15.312 7.586 6.371 1 88.31 183 MET A CA 1
ATOM 1526 C C . MET A 1 183 ? 16.5 7.742 7.316 1 88.31 183 MET A C 1
ATOM 1528 O O . MET A 1 183 ? 16.328 8.07 8.492 1 88.31 183 MET A O 1
ATOM 1532 N N . THR A 1 184 ? 17.641 7.52 6.738 1 86.81 184 THR A N 1
ATOM 1533 C CA . THR A 1 184 ? 18.875 7.633 7.52 1 86.81 184 THR A CA 1
ATOM 1534 C C . THR A 1 184 ? 19.047 9.062 8.023 1 86.81 184 THR A C 1
ATOM 1536 O O . THR A 1 184 ? 19.438 9.273 9.18 1 86.81 184 THR A O 1
ATOM 1539 N N . ASP A 1 185 ? 18.766 9.961 7.215 1 92.19 185 ASP A N 1
ATOM 1540 C CA . ASP A 1 185 ? 18.891 11.367 7.578 1 92.19 185 ASP A CA 1
ATOM 1541 C C . ASP A 1 185 ? 17.969 11.727 8.734 1 92.19 185 ASP A C 1
ATOM 1543 O O . ASP A 1 185 ? 18.344 12.477 9.633 1 92.19 185 ASP A O 1
ATOM 1547 N N . ILE A 1 186 ? 16.812 11.18 8.688 1 93.38 186 ILE A N 1
ATOM 1548 C CA . ILE A 1 186 ? 15.805 11.461 9.703 1 93.38 186 ILE A CA 1
ATOM 1549 C C . ILE A 1 186 ? 16.25 10.898 11.055 1 93.38 186 ILE A C 1
ATOM 1551 O O . ILE A 1 186 ? 16.156 11.57 12.078 1 93.38 186 ILE A O 1
ATOM 1555 N N . LEU A 1 187 ? 16.734 9.727 10.984 1 90.69 187 LEU A N 1
ATOM 1556 C CA . LEU A 1 187 ? 17.188 9.094 12.219 1 90.69 187 LEU A CA 1
ATOM 1557 C C . LEU A 1 187 ? 18.359 9.875 12.828 1 90.69 187 LEU A C 1
ATOM 1559 O O . LEU A 1 187 ? 18.422 10.062 14.047 1 90.69 187 LEU A O 1
ATOM 1563 N N . LYS A 1 188 ? 19.25 10.297 11.961 1 92.38 188 LYS A N 1
ATOM 1564 C CA . LYS A 1 188 ? 20.375 11.102 12.422 1 92.38 188 LYS A CA 1
ATOM 1565 C C . LYS A 1 188 ? 19.891 12.422 13.016 1 92.38 188 LYS A C 1
ATOM 1567 O O . LYS A 1 188 ? 20.391 12.859 14.062 1 92.38 188 LYS A O 1
ATOM 1572 N N . GLN A 1 189 ? 19 12.961 12.359 1 93.44 189 GLN A N 1
ATOM 1573 C CA . GLN A 1 189 ? 18.438 14.219 12.828 1 93.44 189 GLN A CA 1
ATOM 1574 C C . GLN A 1 189 ? 17.781 14.055 14.195 1 93.44 189 GLN A C 1
ATOM 1576 O O . GLN A 1 189 ? 17.938 14.914 15.07 1 93.44 189 GLN A O 1
ATOM 1581 N N . LEU A 1 190 ? 17.047 12.992 14.367 1 92.5 190 LEU A N 1
ATOM 1582 C CA . LEU A 1 190 ? 16.391 12.711 15.641 1 92.5 190 LEU A CA 1
ATOM 1583 C C . LEU A 1 190 ? 17.422 12.516 16.75 1 92.5 190 LEU A C 1
ATOM 1585 O O . LEU A 1 190 ? 17.219 12.977 17.875 1 92.5 190 LEU A O 1
ATOM 1589 N N . GLU A 1 191 ? 18.438 11.898 16.375 1 89.5 191 GLU A N 1
ATOM 1590 C CA . GLU A 1 191 ? 19.516 11.672 17.359 1 89.5 191 GLU A CA 1
ATOM 1591 C C . GLU A 1 191 ? 20.141 12.992 17.812 1 89.5 191 GLU A C 1
ATOM 1593 O O . GLU A 1 191 ? 20.375 13.188 19 1 89.5 191 GLU A O 1
ATOM 1598 N N . ILE A 1 192 ? 20.375 13.836 16.938 1 91.06 192 ILE A N 1
ATOM 1599 C CA . ILE A 1 192 ? 21.016 15.117 17.203 1 91.06 192 ILE A CA 1
ATOM 1600 C C . ILE A 1 192 ? 20.094 15.992 18.062 1 91.06 192 ILE A C 1
ATOM 1602 O O . ILE A 1 192 ? 20.562 16.719 18.938 1 91.06 192 ILE A O 1
ATOM 1606 N N . GLN A 1 193 ? 18.812 15.836 17.859 1 90.31 193 GLN A N 1
ATOM 1607 C CA . GLN A 1 193 ? 17.828 16.703 18.516 1 90.31 193 GLN A CA 1
ATOM 1608 C C . GLN A 1 193 ? 17.359 16.094 19.844 1 90.31 193 GLN A C 1
ATOM 1610 O O . GLN A 1 193 ? 16.391 16.547 20.438 1 90.31 193 GLN A O 1
ATOM 1615 N N . GLY A 1 194 ? 17.922 15.008 20.344 1 86.88 194 GLY A N 1
ATOM 1616 C CA . GLY A 1 194 ? 17.594 14.445 21.625 1 86.88 194 GLY A CA 1
ATOM 1617 C C . GLY A 1 194 ? 16.5 13.383 21.547 1 86.88 194 GLY A C 1
ATOM 1618 O O . GLY A 1 194 ? 15.859 13.07 22.562 1 86.88 194 GLY A O 1
ATOM 1619 N N . GLY A 1 195 ? 16.094 13.016 20.422 1 87.56 195 GLY A N 1
ATOM 1620 C CA . GLY A 1 195 ? 15.266 11.836 20.25 1 87.56 195 GLY A CA 1
ATOM 1621 C C . GLY A 1 195 ? 13.812 12.172 19.984 1 87.56 195 GLY A C 1
ATOM 1622 O O . GLY A 1 195 ? 12.977 11.273 19.859 1 87.56 195 GLY A O 1
ATOM 1623 N N . ARG A 1 196 ? 13.516 13.492 20 1 89.56 196 ARG A N 1
ATOM 1624 C CA . ARG A 1 196 ? 12.133 13.906 19.766 1 89.56 196 ARG A CA 1
ATOM 1625 C C . ARG A 1 196 ? 12.078 15.25 19.047 1 89.56 196 ARG A C 1
ATOM 1627 O O . ARG A 1 196 ? 12.836 16.156 19.375 1 89.56 196 ARG A O 1
ATOM 1634 N N . GLN A 1 197 ? 11.227 15.32 18.094 1 92.69 197 GLN A N 1
ATOM 1635 C CA . GLN A 1 197 ? 11.031 16.594 17.406 1 92.69 197 GLN A CA 1
ATOM 1636 C C . GLN A 1 197 ? 9.641 16.688 16.781 1 92.69 197 GLN A C 1
ATOM 1638 O O . GLN A 1 197 ? 8.93 15.688 16.688 1 92.69 197 GLN A O 1
ATOM 1643 N N . SER A 1 198 ? 9.359 17.922 16.359 1 92 198 SER A N 1
ATOM 1644 C CA . SER A 1 198 ? 8.102 18.125 15.656 1 92 198 SER A CA 1
ATOM 1645 C C . SER A 1 198 ? 8.125 17.453 14.289 1 92 198 SER A C 1
ATOM 1647 O O . SER A 1 198 ? 9.148 17.469 13.594 1 92 198 SER A O 1
ATOM 1649 N N . PHE A 1 199 ? 7.008 16.922 13.914 1 92.06 199 PHE A N 1
ATOM 1650 C CA . PHE A 1 199 ? 6.836 16.344 12.586 1 92.06 199 PHE A CA 1
ATOM 1651 C C . PHE A 1 199 ? 7.164 17.359 11.5 1 92.06 199 PHE A C 1
ATOM 1653 O O . PHE A 1 199 ? 7.812 17.031 10.508 1 92.06 199 PHE A O 1
ATOM 1660 N N . TYR A 1 200 ? 6.812 18.562 11.734 1 90.06 200 TYR A N 1
ATOM 1661 C CA . TYR A 1 200 ? 6.98 19.625 10.742 1 90.06 200 TYR A CA 1
ATOM 1662 C C . TYR A 1 200 ? 8.453 19.969 10.547 1 90.06 200 TYR A C 1
ATOM 1664 O O . TYR A 1 200 ? 8.867 20.359 9.453 1 90.06 200 TYR A O 1
ATOM 1672 N N . ASP A 1 201 ? 9.227 19.656 11.539 1 92.5 201 ASP A N 1
ATOM 1673 C CA . ASP A 1 201 ? 10.641 20 11.5 1 92.5 201 ASP A CA 1
ATOM 1674 C C . ASP A 1 201 ? 11.422 19.078 10.578 1 92.5 201 ASP A C 1
ATOM 1676 O O . ASP A 1 201 ? 12.555 19.359 10.203 1 92.5 201 ASP A O 1
ATOM 1680 N N . LEU A 1 202 ? 10.828 18.016 10.242 1 93.5 202 LEU A N 1
ATOM 1681 C CA . LEU A 1 202 ? 11.477 17.062 9.336 1 93.5 202 LEU A CA 1
ATOM 1682 C C . LEU A 1 202 ? 11.469 17.578 7.906 1 93.5 202 LEU A C 1
ATOM 1684 O O . LEU A 1 202 ? 12.211 17.094 7.059 1 93.5 202 LEU A O 1
ATOM 1688 N N . PHE A 1 203 ? 10.586 18.547 7.691 1 92.19 203 PHE A N 1
ATOM 1689 C CA . PHE A 1 203 ? 10.383 19.031 6.332 1 92.19 203 PHE A CA 1
ATOM 1690 C C . PHE A 1 203 ? 11.062 20.391 6.137 1 92.19 203 PHE A C 1
ATOM 1692 O O . PHE A 1 203 ? 10.398 21.406 5.953 1 92.19 203 PHE A O 1
ATOM 1699 N N . VAL A 1 204 ? 12.328 20.359 6.016 1 83.56 204 VAL A N 1
ATOM 1700 C CA . VAL A 1 204 ? 13.125 21.578 5.922 1 83.56 204 VAL A CA 1
ATOM 1701 C C . VAL A 1 204 ? 13.078 22.109 4.492 1 83.56 204 VAL A C 1
ATOM 1703 O O . VAL A 1 204 ? 13 23.328 4.281 1 83.56 204 VAL A O 1
ATOM 1706 N N . ASP A 1 205 ? 13.055 21.219 3.545 1 81.62 205 ASP A N 1
ATOM 1707 C CA . ASP A 1 205 ? 13.047 21.594 2.135 1 81.62 205 ASP A CA 1
ATOM 1708 C C . ASP A 1 205 ? 11.625 21.828 1.632 1 81.62 205 ASP A C 1
ATOM 1710 O O . ASP A 1 205 ? 10.703 21.094 1.992 1 81.62 205 ASP A O 1
ATOM 1714 N N . ASP A 1 206 ? 11.469 22.812 0.77 1 80.5 206 ASP A N 1
ATOM 1715 C CA . ASP A 1 206 ? 10.133 23.188 0.297 1 80.5 206 ASP A CA 1
ATOM 1716 C C . ASP A 1 206 ? 9.828 22.531 -1.051 1 80.5 206 ASP A C 1
ATOM 1718 O O . ASP A 1 206 ? 8.727 22.672 -1.582 1 80.5 206 ASP A O 1
ATOM 1722 N N . GLU A 1 207 ? 10.812 21.875 -1.505 1 83.88 207 GLU A N 1
ATOM 1723 C CA . GLU A 1 207 ? 10.547 21.188 -2.768 1 83.88 207 GLU A CA 1
ATOM 1724 C C . GLU A 1 207 ? 9.594 20.016 -2.574 1 83.88 207 GLU A C 1
ATOM 1726 O O . GLU A 1 207 ? 9.805 19.172 -1.704 1 83.88 207 GLU A O 1
ATOM 1731 N N . ARG A 1 208 ? 8.625 20.016 -3.367 1 83.81 208 ARG A N 1
ATOM 1732 C CA . ARG A 1 208 ? 7.543 19.031 -3.258 1 83.81 208 ARG A CA 1
ATOM 1733 C C . ARG A 1 208 ? 8.086 17.609 -3.26 1 83.81 208 ARG A C 1
ATOM 1735 O O . ARG A 1 208 ? 7.648 16.781 -2.465 1 83.81 208 ARG A O 1
ATOM 1742 N N . GLU A 1 209 ? 8.992 17.391 -4.098 1 83.69 209 GLU A N 1
ATOM 1743 C CA . GLU A 1 209 ? 9.539 16.047 -4.234 1 83.69 209 GLU A CA 1
ATOM 1744 C C . GLU A 1 209 ? 10.234 15.602 -2.947 1 83.69 209 GLU A C 1
ATOM 1746 O O . GLU A 1 209 ? 10.117 14.445 -2.537 1 83.69 209 GLU A O 1
ATOM 1751 N N . ILE A 1 210 ? 10.898 16.516 -2.361 1 87.56 210 ILE A N 1
ATOM 1752 C CA . ILE A 1 210 ? 11.625 16.203 -1.134 1 87.56 210 ILE A CA 1
ATOM 1753 C C . ILE A 1 210 ? 10.633 15.992 0.012 1 87.56 210 ILE A C 1
ATOM 1755 O O . ILE A 1 210 ? 10.836 15.125 0.861 1 87.56 210 ILE A O 1
ATOM 1759 N N . MET A 1 211 ? 9.609 16.781 -0.027 1 90.5 211 MET A N 1
ATOM 1760 C CA . MET A 1 211 ? 8.586 16.656 1.007 1 90.5 211 MET A CA 1
ATOM 1761 C C . MET A 1 211 ? 7.914 15.289 0.939 1 90.5 211 MET A C 1
ATOM 1763 O O . MET A 1 211 ? 7.688 14.656 1.97 1 90.5 211 MET A O 1
ATOM 1767 N N . VAL A 1 212 ? 7.656 14.898 -0.267 1 87.88 212 VAL A N 1
ATOM 1768 C CA . VAL A 1 212 ? 7.012 13.602 -0.469 1 87.88 212 VAL A CA 1
ATOM 1769 C C . VAL A 1 212 ? 7.938 12.484 0.003 1 87.88 212 VAL A C 1
ATOM 1771 O O . VAL A 1 212 ? 7.512 11.578 0.728 1 87.88 212 VAL A O 1
ATOM 1774 N N . VAL A 1 213 ? 9.164 12.578 -0.336 1 88.19 213 VAL A N 1
ATOM 1775 C CA . VAL A 1 213 ? 10.133 11.547 0.033 1 88.19 213 VAL A CA 1
ATOM 1776 C C . VAL A 1 213 ? 10.289 11.508 1.551 1 88.19 213 VAL A C 1
ATOM 1778 O O . VAL A 1 213 ? 10.414 10.438 2.141 1 88.19 213 VAL A O 1
ATOM 1781 N N . THR A 1 214 ? 10.336 12.633 2.119 1 91.69 214 THR A N 1
ATOM 1782 C CA . THR A 1 214 ? 10.445 12.719 3.57 1 91.69 214 THR A CA 1
ATOM 1783 C C . THR A 1 214 ? 9.25 12.039 4.242 1 91.69 214 THR A C 1
ATOM 1785 O O . THR A 1 214 ? 9.422 11.273 5.195 1 91.69 214 THR A O 1
ATOM 1788 N N . PHE A 1 215 ? 8.102 12.344 3.723 1 90.62 215 PHE A N 1
ATOM 1789 C CA . PHE A 1 215 ? 6.891 11.75 4.277 1 90.62 215 PHE A CA 1
ATOM 1790 C C . PHE A 1 215 ? 6.934 10.227 4.152 1 90.62 215 PHE A C 1
ATOM 1792 O O . PHE A 1 215 ? 6.633 9.516 5.109 1 90.62 215 PHE A O 1
ATOM 1799 N N . LEU A 1 216 ? 7.289 9.758 2.986 1 86.94 216 LEU A N 1
ATOM 1800 C CA . LEU A 1 216 ? 7.395 8.32 2.758 1 86.94 216 LEU A CA 1
ATOM 1801 C C . LEU A 1 216 ? 8.422 7.695 3.695 1 86.94 216 LEU A C 1
ATOM 1803 O O . LEU A 1 216 ? 8.211 6.59 4.203 1 86.94 216 LEU A O 1
ATOM 1807 N N . ALA A 1 217 ? 9.492 8.367 3.881 1 88.25 217 ALA A N 1
ATOM 1808 C CA . ALA A 1 217 ? 10.523 7.891 4.797 1 88.25 217 ALA A CA 1
ATOM 1809 C C . ALA A 1 217 ? 9.984 7.77 6.219 1 88.25 217 ALA A C 1
ATOM 1811 O O . ALA A 1 217 ? 10.281 6.797 6.918 1 88.25 217 ALA A O 1
ATOM 1812 N N . VAL A 1 218 ? 9.219 8.727 6.609 1 89.56 218 VAL A N 1
ATOM 1813 C CA . VAL A 1 218 ? 8.617 8.711 7.938 1 89.56 218 VAL A CA 1
ATOM 1814 C C . VAL A 1 218 ? 7.699 7.5 8.078 1 89.56 218 VAL A C 1
ATOM 1816 O O . VAL A 1 218 ? 7.746 6.793 9.086 1 89.56 218 VAL A O 1
ATOM 1819 N N . LEU A 1 219 ? 6.906 7.305 7.062 1 83.25 219 LEU A N 1
ATOM 1820 C CA . LEU A 1 219 ? 5.988 6.172 7.078 1 83.25 219 LEU A CA 1
ATOM 1821 C C . LEU A 1 219 ? 6.754 4.855 7.191 1 83.25 219 LEU A C 1
ATOM 1823 O O . LEU A 1 219 ? 6.363 3.969 7.957 1 83.25 219 LEU A O 1
ATOM 1827 N N . GLU A 1 220 ? 7.777 4.789 6.461 1 80.62 220 GLU A N 1
ATOM 1828 C CA . GLU A 1 220 ? 8.578 3.57 6.461 1 80.62 220 GLU A CA 1
ATOM 1829 C C . GLU A 1 220 ? 9.227 3.332 7.824 1 80.62 220 GLU A C 1
ATOM 1831 O O . GLU A 1 220 ? 9.219 2.209 8.336 1 80.62 220 GLU A O 1
ATOM 1836 N N . LEU A 1 221 ? 9.773 4.348 8.367 1 84.75 221 LEU A N 1
ATOM 1837 C CA . LEU A 1 221 ? 10.406 4.254 9.672 1 84.75 221 LEU A CA 1
ATOM 1838 C C . LEU A 1 221 ? 9.398 3.838 10.734 1 84.75 221 LEU A C 1
ATOM 1840 O O . LEU A 1 221 ? 9.727 3.07 11.648 1 84.75 221 LEU A O 1
ATOM 1844 N N . MET A 1 222 ? 8.234 4.328 10.633 1 81.62 222 MET A N 1
ATOM 1845 C CA . MET A 1 222 ? 7.164 3.965 11.555 1 81.62 222 MET A CA 1
ATOM 1846 C C . MET A 1 222 ? 6.793 2.492 11.406 1 81.62 222 MET A C 1
ATOM 1848 O O . MET A 1 222 ? 6.613 1.788 12.398 1 81.62 222 MET A O 1
ATOM 1852 N N . LYS A 1 223 ? 6.68 2.131 10.148 1 74.19 223 LYS A N 1
ATOM 1853 C CA . LYS A 1 223 ? 6.352 0.742 9.852 1 74.19 223 LYS A CA 1
ATOM 1854 C C . LYS A 1 223 ? 7.371 -0.212 10.461 1 74.19 223 LYS A C 1
ATOM 1856 O O . LYS A 1 223 ? 7.012 -1.289 10.945 1 74.19 223 LYS A O 1
ATOM 1861 N N . ASN A 1 224 ? 8.602 0.244 10.438 1 74.56 224 ASN A N 1
ATOM 1862 C CA . ASN A 1 224 ? 9.695 -0.587 10.945 1 74.56 224 ASN A CA 1
ATOM 1863 C C . ASN A 1 224 ? 9.938 -0.349 12.43 1 74.56 224 ASN A C 1
ATOM 1865 O O . ASN A 1 224 ? 10.945 -0.808 12.977 1 74.56 224 ASN A O 1
ATOM 1869 N N . GLN A 1 225 ? 9.109 0.441 12.938 1 76.88 225 GLN A N 1
ATOM 1870 C CA . GLN A 1 225 ? 9.125 0.732 14.367 1 76.88 225 GLN A CA 1
ATOM 1871 C C . GLN A 1 225 ? 10.438 1.389 14.773 1 76.88 225 GLN A C 1
ATOM 1873 O O . GLN A 1 225 ? 10.992 1.072 15.828 1 76.88 225 GLN A O 1
ATOM 1878 N N . GLN A 1 226 ? 10.953 2.121 13.961 1 81.25 226 GLN A N 1
ATOM 1879 C CA . GLN A 1 226 ? 12.18 2.842 14.273 1 81.25 226 GLN A CA 1
ATOM 1880 C C . GLN A 1 226 ? 11.883 4.23 14.828 1 81.25 226 GLN A C 1
ATOM 1882 O O . GLN A 1 226 ? 12.734 4.844 15.477 1 81.25 226 GLN A O 1
ATOM 1887 N N . ILE A 1 227 ? 10.695 4.648 14.492 1 84.5 227 ILE A N 1
ATOM 1888 C CA . ILE A 1 227 ? 10.227 5.898 15.078 1 84.5 227 ILE A CA 1
ATOM 1889 C C . ILE A 1 227 ? 8.773 5.746 15.531 1 84.5 227 ILE A C 1
ATOM 1891 O O . ILE A 1 227 ? 8.07 4.836 15.086 1 84.5 227 ILE A O 1
ATOM 1895 N N . VAL A 1 228 ? 8.414 6.566 16.422 1 81.56 228 VAL A N 1
ATOM 1896 C CA . VAL A 1 228 ? 7.039 6.613 16.906 1 81.56 228 VAL A CA 1
ATOM 1897 C C . VAL A 1 228 ? 6.488 8.031 16.766 1 81.56 228 VAL A C 1
ATOM 1899 O O . VAL A 1 228 ? 7.227 9.008 16.906 1 81.56 228 VAL A O 1
ATOM 1902 N N . ILE A 1 229 ? 5.246 8.023 16.406 1 82.12 229 ILE A N 1
ATOM 1903 C CA . ILE A 1 229 ? 4.57 9.305 16.266 1 82.12 229 ILE A CA 1
ATOM 1904 C C . ILE A 1 229 ? 3.535 9.477 17.375 1 82.12 229 ILE A C 1
ATOM 1906 O O . ILE A 1 229 ? 2.846 8.523 17.734 1 82.12 229 ILE A O 1
ATOM 1910 N N . GLU A 1 230 ? 3.447 10.656 17.859 1 79.94 230 GLU A N 1
ATOM 1911 C CA . GLU A 1 230 ? 2.535 10.922 18.969 1 79.94 230 GLU A CA 1
ATOM 1912 C C . GLU A 1 230 ? 1.786 12.234 18.766 1 79.94 230 GLU A C 1
ATOM 1914 O O . GLU A 1 230 ? 2.316 13.172 18.156 1 79.94 230 GLU A O 1
ATOM 1919 N N . GLN A 1 231 ? 0.519 12.133 19.141 1 77.25 231 GLN A N 1
ATOM 1920 C CA . GLN A 1 231 ? -0.342 13.312 19.156 1 77.25 231 GLN A CA 1
ATOM 1921 C C . GLN A 1 231 ? -1.185 13.359 20.438 1 77.25 231 GLN A C 1
ATOM 1923 O O . GLN A 1 231 ? -1.784 12.359 20.828 1 77.25 231 GLN A O 1
ATOM 1928 N N . GLU A 1 232 ? -1.123 14.492 21.156 1 72.19 232 GLU A N 1
ATOM 1929 C CA . GLU A 1 232 ? -1.855 14.602 22.422 1 72.19 232 GLU A CA 1
ATOM 1930 C C . GLU A 1 232 ? -3.363 14.539 22.188 1 72.19 232 GLU A C 1
ATOM 1932 O O . GLU A 1 232 ? -4.066 13.773 22.859 1 72.19 232 GLU A O 1
ATOM 1937 N N . HIS A 1 233 ? -3.85 15.43 21.328 1 69.56 233 HIS A N 1
ATOM 1938 C CA . HIS A 1 233 ? -5.25 15.445 20.938 1 69.56 233 HIS A CA 1
ATOM 1939 C C . HIS A 1 233 ? -5.395 15.461 19.406 1 69.56 233 HIS A C 1
ATOM 1941 O O . HIS A 1 233 ? -4.43 15.75 18.703 1 69.56 233 HIS A O 1
ATOM 1947 N N . ASN A 1 234 ? -6.625 15.078 19.062 1 64.12 234 ASN A N 1
ATOM 1948 C CA . ASN A 1 234 ? -6.883 15.148 17.625 1 64.12 234 ASN A CA 1
ATOM 1949 C C . ASN A 1 234 ? -6.539 16.516 17.047 1 64.12 234 ASN A C 1
ATOM 1951 O O . ASN A 1 234 ? -6.859 17.547 17.656 1 64.12 234 ASN A O 1
ATOM 1955 N N . PHE A 1 235 ? -5.797 16.547 16.047 1 65.88 235 PHE A N 1
ATOM 1956 C CA . PHE A 1 235 ? -5.461 17.734 15.266 1 65.88 235 PHE A CA 1
ATOM 1957 C C . PHE A 1 235 ? -4.352 18.531 15.938 1 65.88 235 PHE A C 1
ATOM 1959 O O . PHE A 1 235 ? -4 19.625 15.492 1 65.88 235 PHE A O 1
ATOM 1966 N N . ASP A 1 236 ? -3.914 17.953 17.141 1 77.44 236 ASP A N 1
ATOM 1967 C CA . ASP A 1 236 ? -2.764 18.594 17.766 1 77.44 236 ASP A CA 1
ATOM 1968 C C . ASP A 1 236 ? -1.5 18.391 16.938 1 77.44 236 ASP A C 1
ATOM 1970 O O . ASP A 1 236 ? -1.514 17.656 15.945 1 77.44 236 ASP A O 1
ATOM 1974 N N . GLU A 1 237 ? -0.515 19.109 17.453 1 82.19 237 GLU A N 1
ATOM 1975 C CA . GLU A 1 237 ? 0.778 18.953 16.797 1 82.19 237 GLU A CA 1
ATOM 1976 C C . GLU A 1 237 ? 1.277 17.516 16.922 1 82.19 237 GLU A C 1
ATOM 1978 O O . GLU A 1 237 ? 1.109 16.875 17.969 1 82.19 237 GLU A O 1
ATOM 1983 N N . ILE A 1 238 ? 1.846 17.031 15.844 1 86.62 238 ILE A N 1
ATOM 1984 C CA . ILE A 1 238 ? 2.381 15.68 15.789 1 86.62 238 ILE A CA 1
ATOM 1985 C C . ILE A 1 238 ? 3.873 15.703 16.109 1 86.62 238 ILE A C 1
ATOM 1987 O O . ILE A 1 238 ? 4.609 16.562 15.625 1 86.62 238 ILE A O 1
ATOM 1991 N N . PHE A 1 239 ? 4.277 14.82 17.016 1 88.44 239 PHE A N 1
ATOM 1992 C CA . PHE A 1 239 ? 5.691 14.688 17.344 1 88.44 239 PHE A CA 1
ATOM 1993 C C . PHE A 1 239 ? 6.223 13.328 16.922 1 88.44 239 PHE A C 1
ATOM 1995 O O . PHE A 1 239 ? 5.484 12.344 16.906 1 88.44 239 PHE A O 1
ATOM 2002 N N . VAL A 1 240 ? 7.527 13.352 16.562 1 90.31 240 VAL A N 1
ATOM 2003 C CA . VAL A 1 240 ? 8.219 12.133 16.156 1 90.31 240 VAL A CA 1
ATOM 2004 C C . VAL A 1 240 ? 9.352 11.828 17.125 1 90.31 240 VAL A C 1
ATOM 2006 O O . VAL A 1 240 ? 10.094 12.727 17.531 1 90.31 240 VAL A O 1
ATOM 2009 N N . SER A 1 241 ? 9.43 10.578 17.531 1 89.38 241 SER A N 1
ATOM 2010 C CA . SER A 1 241 ? 10.5 10.164 18.438 1 89.38 241 SER A CA 1
ATOM 2011 C C . SER A 1 241 ? 11.141 8.859 17.969 1 89.38 241 SER A C 1
ATOM 2013 O O . SER A 1 241 ? 10.477 8.031 17.344 1 89.38 241 SER A O 1
ATOM 2015 N N . SER A 1 242 ? 12.438 8.805 18.234 1 84.75 242 SER A N 1
ATOM 2016 C CA . SER A 1 242 ? 13.078 7.512 18.016 1 84.75 242 SER A CA 1
ATOM 2017 C C . SER A 1 242 ? 12.539 6.449 18.969 1 84.75 242 SER A C 1
ATOM 2019 O O . SER A 1 242 ? 12.141 6.762 20.078 1 84.75 242 SER A O 1
ATOM 2021 N N . TYR A 1 243 ? 12.289 5.352 18.453 1 71.12 243 TYR A N 1
ATOM 2022 C CA . TYR A 1 243 ? 11.805 4.27 19.297 1 71.12 243 TYR A CA 1
ATOM 2023 C C . TYR A 1 243 ? 12.812 3.953 20.391 1 71.12 243 TYR A C 1
ATOM 2025 O O . TYR A 1 243 ? 13.953 3.57 20.125 1 71.12 243 TYR A O 1
ATOM 2033 N N . THR A 1 244 ? 13.133 4.883 21.438 1 58.31 244 THR A N 1
ATOM 2034 C CA . THR A 1 244 ? 14.117 4.695 22.5 1 58.31 244 THR A CA 1
ATOM 2035 C C . THR A 1 244 ? 13.781 3.469 23.344 1 58.31 244 THR A C 1
ATOM 2037 O O . THR A 1 244 ? 12.609 3.172 23.578 1 58.31 244 THR A O 1
ATOM 2040 N N . LYS A 1 245 ? 14.781 2.311 23.422 1 49.06 245 LYS A N 1
ATOM 2041 C CA . LYS A 1 245 ? 14.898 1.258 24.438 1 49.06 245 LYS A CA 1
ATOM 2042 C C . LYS A 1 245 ? 14.719 1.817 25.844 1 49.06 245 LYS A C 1
ATOM 2044 O O . LYS A 1 245 ? 15.461 2.705 26.266 1 49.06 245 LYS A O 1
ATOM 2049 N N . SER A 1 246 ? 13.672 2.406 26.344 1 39.25 246 SER A N 1
ATOM 2050 C CA . SER A 1 246 ? 13.93 2.549 27.766 1 39.25 246 SER A CA 1
ATOM 2051 C C . SER A 1 246 ? 14.742 1.372 28.312 1 39.25 246 SER A C 1
ATOM 2053 O O . SER A 1 246 ? 14.352 0.215 28.125 1 39.25 246 SER A O 1
ATOM 2055 N N . ALA A 1 247 ? 16.031 1.527 28.562 1 30.27 247 ALA A N 1
ATOM 2056 C CA . ALA A 1 247 ? 16.719 0.749 29.594 1 30.27 247 ALA A CA 1
ATOM 2057 C C . ALA A 1 247 ? 15.953 0.772 30.906 1 30.27 247 ALA A C 1
ATOM 2059 O O . ALA A 1 247 ? 15.273 1.754 31.219 1 30.27 247 ALA A O 1
ATOM 2060 N N . MET B 1 1 ? -1.876 -24.797 12.25 1 24 1 MET B N 1
ATOM 2061 C CA . MET B 1 1 ? -0.755 -23.875 12.148 1 24 1 MET B CA 1
ATOM 2062 C C . MET B 1 1 ? -1.157 -22.609 11.383 1 24 1 MET B C 1
ATOM 2064 O O . MET B 1 1 ? -1.654 -22.703 10.258 1 24 1 MET B O 1
ATOM 2068 N N . GLN B 1 2 ? -1.731 -21.75 12.039 1 27.91 2 GLN B N 1
ATOM 2069 C CA . GLN B 1 2 ? -2.457 -20.609 11.508 1 27.91 2 GLN B CA 1
ATOM 2070 C C . GLN B 1 2 ? -1.508 -19.625 10.82 1 27.91 2 GLN B C 1
ATOM 2072 O O . GLN B 1 2 ? -0.515 -19.203 11.414 1 27.91 2 GLN B O 1
ATOM 2077 N N . TYR B 1 3 ? -1.22 -19.812 9.492 1 32.56 3 TYR B N 1
ATOM 2078 C CA . TYR B 1 3 ? -0.286 -19.141 8.594 1 32.56 3 TYR B CA 1
ATOM 2079 C C . TYR B 1 3 ? -0.546 -17.641 8.562 1 32.56 3 TYR B C 1
ATOM 2081 O O . TYR B 1 3 ? -1.694 -17.203 8.445 1 32.56 3 TYR B O 1
ATOM 2089 N N . ASN B 1 4 ? 0.234 -16.953 9.352 1 36.75 4 ASN B N 1
ATOM 2090 C CA . ASN B 1 4 ? 0.065 -15.5 9.398 1 36.75 4 ASN B CA 1
ATOM 2091 C C . ASN B 1 4 ? 0.481 -14.844 8.086 1 36.75 4 ASN B C 1
ATOM 2093 O O . ASN B 1 4 ? 1.603 -15.039 7.617 1 36.75 4 ASN B O 1
ATOM 2097 N N . PHE B 1 5 ? -0.365 -14.859 7.133 1 38.78 5 PHE B N 1
ATOM 2098 C CA . PHE B 1 5 ? -0.193 -14.172 5.863 1 38.78 5 PHE B CA 1
ATOM 2099 C C . PHE B 1 5 ? 0.154 -12.703 6.086 1 38.78 5 PHE B C 1
ATOM 2101 O O . PHE B 1 5 ? -0.52 -12.008 6.852 1 38.78 5 PHE B O 1
ATOM 2108 N N . LYS B 1 6 ? 1.46 -12.352 6.059 1 42.88 6 LYS B N 1
ATOM 2109 C CA . LYS B 1 6 ? 1.751 -10.922 6.098 1 42.88 6 LYS B CA 1
ATOM 2110 C C . LYS B 1 6 ? 1.58 -10.289 4.719 1 42.88 6 LYS B C 1
ATOM 2112 O O . LYS B 1 6 ? 2.295 -10.641 3.775 1 42.88 6 LYS B O 1
ATOM 2117 N N . VAL B 1 7 ? 0.373 -9.906 4.348 1 43.22 7 VAL B N 1
ATOM 2118 C CA . VAL B 1 7 ? 0.065 -9.242 3.088 1 43.22 7 VAL B CA 1
ATOM 2119 C C . VAL B 1 7 ? 0.792 -7.898 3.025 1 43.22 7 VAL B C 1
ATOM 2121 O O . VAL B 1 7 ? 0.208 -6.852 3.326 1 43.22 7 VAL B O 1
ATOM 2124 N N . GLU B 1 8 ? 2.07 -7.73 3.594 1 51.28 8 GLU B N 1
ATOM 2125 C CA . GLU B 1 8 ? 2.666 -6.402 3.51 1 51.28 8 GLU B CA 1
ATOM 2126 C C . GLU B 1 8 ? 3.41 -6.211 2.189 1 51.28 8 GLU B C 1
ATOM 2128 O O . GLU B 1 8 ? 4.094 -7.125 1.721 1 51.28 8 GLU B O 1
ATOM 2133 N N . ALA B 1 9 ? 2.93 -5.164 1.414 1 60.5 9 ALA B N 1
ATOM 2134 C CA . ALA B 1 9 ? 3.691 -4.719 0.25 1 60.5 9 ALA B CA 1
ATOM 2135 C C . ALA B 1 9 ? 5.148 -4.449 0.618 1 60.5 9 ALA B C 1
ATOM 2137 O O . ALA B 1 9 ? 5.469 -4.234 1.789 1 60.5 9 ALA B O 1
ATOM 2138 N N . PHE B 1 10 ? 6.051 -4.719 -0.292 1 67.44 10 PHE B N 1
ATOM 2139 C CA . PHE B 1 10 ? 7.469 -4.488 -0.06 1 67.44 10 PHE B CA 1
ATOM 2140 C C . PHE B 1 10 ? 7.734 -3.023 0.264 1 67.44 10 PHE B C 1
ATOM 2142 O O . PHE B 1 10 ? 7.047 -2.137 -0.245 1 67.44 10 PHE B O 1
ATOM 2149 N N . GLU B 1 11 ? 8.68 -2.85 1.037 1 71.56 11 GLU B N 1
ATOM 2150 C CA . GLU B 1 11 ? 9.047 -1.524 1.528 1 71.56 11 GLU B CA 1
ATOM 2151 C C . GLU B 1 11 ? 9.758 -0.712 0.45 1 71.56 11 GLU B C 1
ATOM 2153 O O . GLU B 1 11 ? 9.812 0.517 0.53 1 71.56 11 GLU B O 1
ATOM 2158 N N . GLY B 1 12 ? 10.18 -1.415 -0.592 1 81 12 GLY B N 1
ATOM 2159 C CA . GLY B 1 12 ? 10.906 -0.753 -1.666 1 81 12 GLY B CA 1
ATOM 2160 C C . GLY B 1 12 ? 11.594 -1.722 -2.604 1 81 12 GLY B C 1
ATOM 2161 O O . GLY B 1 12 ? 11.453 -2.938 -2.471 1 81 12 GLY B O 1
ATOM 2162 N N . PRO B 1 13 ? 12.305 -1.104 -3.484 1 88.88 13 PRO B N 1
ATOM 2163 C CA . PRO B 1 13 ? 12.961 -1.938 -4.496 1 88.88 13 PRO B CA 1
ATOM 2164 C C . PRO B 1 13 ? 14.008 -2.877 -3.9 1 88.88 13 PRO B C 1
ATOM 2166 O O . PRO B 1 13 ? 14.086 -4.047 -4.285 1 88.88 13 PRO B O 1
ATOM 2169 N N . LEU B 1 14 ? 14.805 -2.346 -2.936 1 89.62 14 LEU B N 1
ATOM 2170 C CA . LEU B 1 14 ? 15.844 -3.184 -2.344 1 89.62 14 LEU B CA 1
ATOM 2171 C C . LEU B 1 14 ? 15.227 -4.328 -1.547 1 89.62 14 LEU B C 1
ATOM 2173 O O . LEU B 1 14 ? 15.766 -5.438 -1.523 1 89.62 14 LEU B O 1
ATOM 2177 N N . ASP B 1 15 ? 14.156 -4.043 -0.915 1 86.56 15 ASP B N 1
ATOM 2178 C CA . ASP B 1 15 ? 13.445 -5.074 -0.17 1 86.56 15 ASP B CA 1
ATOM 2179 C C . ASP B 1 15 ? 12.93 -6.168 -1.104 1 86.56 15 ASP B C 1
ATOM 2181 O O . ASP B 1 15 ? 13.031 -7.355 -0.793 1 86.56 15 ASP B O 1
ATOM 2185 N N . LEU B 1 16 ? 12.359 -5.727 -2.176 1 87.5 16 LEU B N 1
ATOM 2186 C CA . LEU B 1 16 ? 11.883 -6.676 -3.176 1 87.5 16 LEU B CA 1
ATOM 2187 C C . LEU B 1 16 ? 13.031 -7.539 -3.697 1 87.5 16 LEU B C 1
ATOM 2189 O O . LEU B 1 16 ? 12.906 -8.766 -3.77 1 87.5 16 LEU B O 1
ATOM 2193 N N . LEU B 1 17 ? 14.172 -6.922 -4.02 1 93.75 17 LEU B N 1
ATOM 2194 C CA . LEU B 1 17 ? 15.32 -7.648 -4.547 1 93.75 17 LEU B CA 1
ATOM 2195 C C . LEU B 1 17 ? 15.844 -8.656 -3.529 1 93.75 17 LEU B C 1
ATOM 2197 O O . LEU B 1 17 ? 16.156 -9.789 -3.883 1 93.75 17 LEU B O 1
ATOM 2201 N N . LEU B 1 18 ? 15.891 -8.219 -2.27 1 91.06 18 LEU B N 1
ATOM 2202 C CA . LEU B 1 18 ? 16.344 -9.117 -1.215 1 91.06 18 LEU B CA 1
ATOM 2203 C C . LEU B 1 18 ? 15.406 -10.32 -1.091 1 91.06 18 LEU B C 1
ATOM 2205 O O . LEU B 1 18 ? 15.852 -11.445 -0.858 1 91.06 18 LEU B O 1
ATOM 2209 N N . HIS B 1 19 ? 14.172 -10.023 -1.136 1 85.5 19 HIS B N 1
ATOM 2210 C CA . HIS B 1 19 ? 13.195 -11.109 -1.085 1 85.5 19 HIS B CA 1
ATOM 2211 C C . HIS B 1 19 ? 13.398 -12.094 -2.23 1 85.5 19 HIS B C 1
ATOM 2213 O O . HIS B 1 19 ? 13.375 -13.305 -2.021 1 85.5 19 HIS B O 1
ATOM 2219 N N . LEU B 1 20 ? 13.602 -11.57 -3.434 1 88.56 20 LEU B N 1
ATOM 2220 C CA . LEU B 1 20 ? 13.82 -12.414 -4.602 1 88.56 20 LEU B CA 1
ATOM 2221 C C . LEU B 1 20 ? 15.102 -13.234 -4.438 1 88.56 20 LEU B C 1
ATOM 2223 O O . LEU B 1 20 ? 15.117 -14.43 -4.75 1 88.56 20 LEU B O 1
ATOM 2227 N N . ILE B 1 21 ? 16.094 -12.602 -3.945 1 91.75 21 ILE B N 1
ATOM 2228 C CA . ILE B 1 21 ? 17.375 -13.25 -3.727 1 91.75 21 ILE B CA 1
ATOM 2229 C C . ILE B 1 21 ? 17.203 -14.391 -2.725 1 91.75 21 ILE B C 1
ATOM 2231 O O . ILE B 1 21 ? 17.75 -15.484 -2.918 1 91.75 21 ILE B O 1
ATOM 2235 N N . HIS B 1 22 ? 16.453 -14.148 -1.707 1 86.31 22 HIS B N 1
ATOM 2236 C CA . HIS B 1 22 ? 16.203 -15.156 -0.681 1 86.31 22 HIS B CA 1
ATOM 2237 C C . HIS B 1 22 ? 15.32 -16.281 -1.217 1 86.31 22 HIS B C 1
ATOM 2239 O O . HIS B 1 22 ? 15.625 -17.469 -1.012 1 86.31 22 HIS B O 1
ATOM 2245 N N . ARG B 1 23 ? 14.328 -15.938 -1.857 1 79.81 23 ARG B N 1
ATOM 2246 C CA . ARG B 1 23 ? 13.352 -16.891 -2.367 1 79.81 23 ARG B CA 1
ATOM 2247 C C . ARG B 1 23 ? 13.992 -17.859 -3.35 1 79.81 23 ARG B C 1
ATOM 2249 O O . ARG B 1 23 ? 13.672 -19.047 -3.354 1 79.81 23 ARG B O 1
ATOM 2256 N N . TYR B 1 24 ? 14.859 -17.359 -4.148 1 84.12 24 TYR B N 1
ATOM 2257 C CA . TYR B 1 24 ? 15.461 -18.172 -5.188 1 84.12 24 TYR B CA 1
ATOM 2258 C C . TYR B 1 24 ? 16.828 -18.688 -4.75 1 84.12 24 TYR B C 1
ATOM 2260 O O . TYR B 1 24 ? 17.594 -19.203 -5.562 1 84.12 24 TYR B O 1
ATOM 2268 N N . GLU B 1 25 ? 17.109 -18.438 -3.439 1 89.19 25 GLU B N 1
ATOM 2269 C CA . GLU B 1 25 ? 18.359 -18.906 -2.838 1 89.19 25 GLU B CA 1
ATOM 2270 C C . GLU B 1 25 ? 19.562 -18.453 -3.658 1 89.19 25 GLU B C 1
ATOM 2272 O O . GLU B 1 25 ? 20.438 -19.266 -3.986 1 89.19 25 GLU B O 1
ATOM 2277 N N . ILE B 1 26 ? 19.531 -17.297 -4.055 1 91.62 26 ILE B N 1
ATOM 2278 C CA . ILE B 1 26 ? 20.594 -16.703 -4.844 1 91.62 26 ILE B CA 1
ATOM 2279 C C . ILE B 1 26 ? 21.703 -16.188 -3.914 1 91.62 26 ILE B C 1
ATOM 2281 O O . ILE B 1 26 ? 21.406 -15.633 -2.846 1 91.62 26 ILE B O 1
ATOM 2285 N N . ASP B 1 27 ? 22.922 -16.375 -4.355 1 93.38 27 ASP B N 1
ATOM 2286 C CA . ASP B 1 27 ? 24.062 -15.781 -3.656 1 93.38 27 ASP B CA 1
ATOM 2287 C C . ASP B 1 27 ? 24.125 -14.273 -3.91 1 93.38 27 ASP B C 1
ATOM 2289 O O . ASP B 1 27 ? 24.266 -13.836 -5.055 1 93.38 27 ASP B O 1
ATOM 2293 N N . ILE B 1 28 ? 24.047 -13.508 -2.863 1 93 28 ILE B N 1
ATOM 2294 C CA . ILE B 1 28 ? 23.984 -12.055 -2.953 1 93 28 ILE B CA 1
ATOM 2295 C C . ILE B 1 28 ? 25.25 -11.516 -3.604 1 93 28 ILE B C 1
ATOM 2297 O O . ILE B 1 28 ? 25.25 -10.438 -4.203 1 93 28 ILE B O 1
ATOM 2301 N N . TYR B 1 29 ? 26.391 -12.367 -3.52 1 91.62 29 TYR B N 1
ATOM 2302 C CA . TYR B 1 29 ? 27.688 -11.945 -4.047 1 91.62 29 TYR B CA 1
ATOM 2303 C C . TYR B 1 29 ? 27.812 -12.297 -5.527 1 91.62 29 TYR B C 1
ATOM 2305 O O . TYR B 1 29 ? 28.719 -11.82 -6.207 1 91.62 29 TYR B O 1
ATOM 2313 N N . ASN B 1 30 ? 26.953 -13.078 -5.996 1 91.25 30 ASN B N 1
ATOM 2314 C CA . ASN B 1 30 ? 26.938 -13.508 -7.391 1 91.25 30 ASN B CA 1
ATOM 2315 C C . ASN B 1 30 ? 25.516 -13.562 -7.941 1 91.25 30 ASN B C 1
ATOM 2317 O O . ASN B 1 30 ? 25.016 -14.633 -8.312 1 91.25 30 ASN B O 1
ATOM 2321 N N . ILE B 1 31 ? 24.938 -12.43 -8.086 1 93.69 31 ILE B N 1
ATOM 2322 C CA . ILE B 1 31 ? 23.547 -12.305 -8.477 1 93.69 31 ILE B CA 1
ATOM 2323 C C . ILE B 1 31 ? 23.406 -12.531 -9.984 1 93.69 31 ILE B C 1
ATOM 2325 O O . ILE B 1 31 ? 24.062 -11.875 -10.781 1 93.69 31 ILE B O 1
ATOM 2329 N N . PRO B 1 32 ? 22.656 -13.508 -10.336 1 95.12 32 PRO B N 1
ATOM 2330 C CA . PRO B 1 32 ? 22.312 -13.602 -11.758 1 95.12 32 PRO B CA 1
ATOM 2331 C C . PRO B 1 32 ? 21.391 -12.477 -12.211 1 95.12 32 PRO B C 1
ATOM 2333 O O . PRO B 1 32 ? 20.172 -12.602 -12.133 1 95.12 32 PRO B O 1
ATOM 2336 N N . VAL B 1 33 ? 21.922 -11.516 -12.805 1 93.88 33 VAL B N 1
ATOM 2337 C CA . VAL B 1 33 ? 21.234 -10.25 -13.039 1 93.88 33 VAL B CA 1
ATOM 2338 C C . VAL B 1 33 ? 20.094 -10.445 -14.039 1 93.88 33 VAL B C 1
ATOM 2340 O O . VAL B 1 33 ? 19.031 -9.852 -13.898 1 93.88 33 VAL B O 1
ATOM 2343 N N . ALA B 1 34 ? 20.391 -11.289 -15.031 1 93.62 34 ALA B N 1
ATOM 2344 C CA . ALA B 1 34 ? 19.359 -11.516 -16.047 1 93.62 34 ALA B CA 1
ATOM 2345 C C . ALA B 1 34 ? 18.094 -12.094 -15.422 1 93.62 34 ALA B C 1
ATOM 2347 O O . ALA B 1 34 ? 17 -11.602 -15.68 1 93.62 34 ALA B O 1
ATOM 2348 N N . GLU B 1 35 ? 18.281 -13.055 -14.617 1 93.38 35 GLU B N 1
ATOM 2349 C CA . GLU B 1 35 ? 17.156 -13.734 -13.977 1 93.38 35 GLU B CA 1
ATOM 2350 C C . GLU B 1 35 ? 16.469 -12.812 -12.969 1 93.38 35 GLU B C 1
ATOM 2352 O O . GLU B 1 35 ? 15.234 -12.742 -12.938 1 93.38 35 GLU B O 1
ATOM 2357 N N . ILE B 1 36 ? 17.219 -12.156 -12.211 1 94.31 36 ILE B N 1
ATOM 2358 C CA . ILE B 1 36 ? 16.672 -11.281 -11.172 1 94.31 36 ILE B CA 1
ATOM 2359 C C . ILE B 1 36 ? 15.93 -10.117 -11.828 1 94.31 36 ILE B C 1
ATOM 2361 O O . ILE B 1 36 ? 14.906 -9.656 -11.305 1 94.31 36 ILE B O 1
ATOM 2365 N N . THR B 1 37 ? 16.469 -9.625 -12.922 1 95.81 37 THR B N 1
ATOM 2366 C CA . THR B 1 37 ? 15.82 -8.531 -13.641 1 95.81 37 THR B CA 1
ATOM 2367 C C . THR B 1 37 ? 14.461 -8.961 -14.172 1 95.81 37 THR B C 1
ATOM 2369 O O . THR B 1 37 ? 13.477 -8.227 -14.047 1 95.81 37 THR B O 1
ATOM 2372 N N . GLU B 1 38 ? 14.422 -10.086 -14.656 1 93.44 38 GLU B N 1
ATOM 2373 C CA . GLU B 1 38 ? 13.18 -10.609 -15.195 1 93.44 38 GLU B CA 1
ATOM 2374 C C . GLU B 1 38 ? 12.117 -10.742 -14.109 1 93.44 38 GLU B C 1
ATOM 2376 O O . GLU B 1 38 ? 10.969 -10.344 -14.297 1 93.44 38 GLU B O 1
ATOM 2381 N N . GLN B 1 39 ? 12.555 -11.328 -13.031 1 89.75 39 GLN B N 1
ATOM 2382 C CA . GLN B 1 39 ? 11.633 -11.5 -11.914 1 89.75 39 GLN B CA 1
ATOM 2383 C C . GLN B 1 39 ? 11.195 -10.156 -11.344 1 89.75 39 GLN B C 1
ATOM 2385 O O . GLN B 1 39 ? 10.023 -9.953 -11.031 1 89.75 39 GLN B O 1
ATOM 2390 N N . TYR B 1 40 ? 12.156 -9.266 -11.234 1 93.31 40 TYR B N 1
ATOM 2391 C CA . TYR B 1 40 ? 11.891 -7.926 -10.727 1 93.31 40 TYR B CA 1
ATOM 2392 C C . TYR B 1 40 ? 10.883 -7.195 -11.609 1 93.31 40 TYR B C 1
ATOM 2394 O O . TYR B 1 40 ? 9.906 -6.633 -11.117 1 93.31 40 TYR B O 1
ATOM 2402 N N . LEU B 1 41 ? 11.094 -7.211 -12.836 1 93.5 41 LEU B N 1
ATOM 2403 C CA . LEU B 1 41 ? 10.242 -6.508 -13.789 1 93.5 41 LEU B CA 1
ATOM 2404 C C . LEU B 1 41 ? 8.844 -7.121 -13.82 1 93.5 41 LEU B C 1
ATOM 2406 O O . LEU B 1 41 ? 7.852 -6.398 -13.93 1 93.5 41 LEU B O 1
ATOM 2410 N N . SER B 1 42 ? 8.828 -8.359 -13.734 1 89.38 42 SER B N 1
ATOM 2411 C CA . SER B 1 42 ? 7.539 -9.047 -13.703 1 89.38 42 SER B CA 1
ATOM 2412 C C . SER B 1 42 ? 6.719 -8.617 -12.492 1 89.38 42 SER B C 1
ATOM 2414 O O . SER B 1 42 ? 5.516 -8.359 -12.609 1 89.38 42 SER B O 1
ATOM 2416 N N . TYR B 1 43 ? 7.348 -8.531 -11.352 1 85 43 TYR B N 1
ATOM 2417 C CA . TYR B 1 43 ? 6.691 -8.078 -10.133 1 85 43 TYR B CA 1
ATOM 2418 C C . TYR B 1 43 ? 6.195 -6.645 -10.289 1 85 43 TYR B C 1
ATOM 2420 O O . TYR B 1 43 ? 5.047 -6.34 -9.953 1 85 43 TYR B O 1
ATOM 2428 N N . VAL B 1 44 ? 7.043 -5.82 -10.75 1 88 44 VAL B N 1
ATOM 2429 C CA . VAL B 1 44 ? 6.727 -4.402 -10.883 1 88 44 VAL B CA 1
ATOM 2430 C C . VAL B 1 44 ? 5.531 -4.23 -11.82 1 88 44 VAL B C 1
ATOM 2432 O O . VAL B 1 44 ? 4.625 -3.439 -11.547 1 88 44 VAL B O 1
ATOM 2435 N N . HIS B 1 45 ? 5.57 -4.969 -12.859 1 87.75 45 HIS B N 1
ATOM 2436 C CA . HIS B 1 45 ? 4.488 -4.883 -13.836 1 87.75 45 HIS B CA 1
ATOM 2437 C C . HIS B 1 45 ? 3.162 -5.324 -13.227 1 87.75 45 HIS B C 1
ATOM 2439 O O . HIS B 1 45 ? 2.143 -4.652 -13.391 1 87.75 45 HIS B O 1
ATOM 2445 N N . THR B 1 46 ? 3.201 -6.355 -12.555 1 84.19 46 THR B N 1
ATOM 2446 C CA . THR B 1 46 ? 1.99 -6.883 -11.938 1 84.19 46 THR B CA 1
ATOM 2447 C C . THR B 1 46 ? 1.471 -5.926 -10.867 1 84.19 46 THR B C 1
ATOM 2449 O O . THR B 1 46 ? 0.265 -5.684 -10.773 1 84.19 46 THR B O 1
ATOM 2452 N N . MET B 1 47 ? 2.363 -5.43 -10.125 1 81.88 47 MET B N 1
ATOM 2453 C CA . MET B 1 47 ? 1.982 -4.473 -9.086 1 81.88 47 MET B CA 1
ATOM 2454 C C . MET B 1 47 ? 1.352 -3.229 -9.703 1 81.88 47 MET B C 1
ATOM 2456 O O . MET B 1 47 ? 0.394 -2.68 -9.156 1 81.88 47 MET B O 1
ATOM 2460 N N . LYS B 1 48 ? 1.888 -2.781 -10.758 1 83.31 48 LYS B N 1
ATOM 2461 C CA . LYS B 1 48 ? 1.343 -1.623 -11.461 1 83.31 48 LYS B CA 1
ATOM 2462 C C . LYS B 1 48 ? -0.098 -1.872 -11.898 1 83.31 48 LYS B C 1
ATOM 2464 O O . LYS B 1 48 ? -0.958 -1.001 -11.75 1 83.31 48 LYS B O 1
ATOM 2469 N N . GLU B 1 49 ? -0.297 -3.018 -12.383 1 82.06 49 GLU B N 1
ATOM 2470 C CA . GLU B 1 49 ? -1.641 -3.375 -12.828 1 82.06 49 GLU B CA 1
ATOM 2471 C C . GLU B 1 49 ? -2.621 -3.395 -11.664 1 82.06 49 GLU B C 1
ATOM 2473 O O . GLU B 1 49 ? -3.744 -2.9 -11.773 1 82.06 49 GLU B O 1
ATOM 2478 N N . LEU B 1 50 ? -2.209 -3.932 -10.594 1 80.62 50 LEU B N 1
ATOM 2479 C CA . LEU B 1 50 ? -3.053 -4.02 -9.406 1 80.62 50 LEU B CA 1
ATOM 2480 C C . LEU B 1 50 ? -3.32 -2.633 -8.828 1 80.62 50 LEU B C 1
ATOM 2482 O O . LEU B 1 50 ? -4.441 -2.336 -8.406 1 80.62 50 LEU B O 1
ATOM 2486 N N . GLN B 1 51 ? -2.301 -1.847 -8.828 1 79.12 51 GLN B N 1
ATOM 2487 C CA . GLN B 1 51 ? -2.422 -0.498 -8.281 1 79.12 51 GLN B CA 1
ATOM 2488 C C . GLN B 1 51 ? -3.361 0.354 -9.133 1 79.12 51 GLN B C 1
ATOM 2490 O O . GLN B 1 51 ? -4.086 1.202 -8.609 1 79.12 51 GLN B O 1
ATOM 2495 N N . LEU B 1 52 ? -3.252 0.103 -10.406 1 80.12 52 LEU B N 1
ATOM 2496 C CA . LEU B 1 52 ? -4.141 0.84 -11.297 1 80.12 52 LEU B CA 1
ATOM 2497 C C . LEU B 1 52 ? -5.602 0.534 -10.984 1 80.12 52 LEU B C 1
ATOM 2499 O O . LEU B 1 52 ? -6.449 1.429 -11.023 1 80.12 52 LEU B O 1
ATOM 2503 N N . ASP B 1 53 ? -5.879 -0.657 -10.711 1 79.75 53 ASP B N 1
ATOM 2504 C CA . ASP B 1 53 ? -7.25 -1.054 -10.398 1 79.75 53 ASP B CA 1
ATOM 2505 C C . ASP B 1 53 ? -7.707 -0.455 -9.07 1 79.75 53 ASP B C 1
ATOM 2507 O O . ASP B 1 53 ? -8.836 0.014 -8.953 1 79.75 53 ASP B O 1
ATOM 2511 N N . VAL B 1 54 ? -6.871 -0.414 -8.156 1 80.62 54 VAL B N 1
ATOM 2512 C CA . VAL B 1 54 ? -7.184 0.173 -6.855 1 80.62 54 VAL B CA 1
ATOM 2513 C C . VAL B 1 54 ? -7.406 1.676 -7.008 1 80.62 54 VAL B C 1
ATOM 2515 O O . VAL B 1 54 ? -8.359 2.227 -6.457 1 80.62 54 VAL B O 1
ATOM 2518 N N . ALA B 1 55 ? -6.523 2.275 -7.754 1 83.06 55 ALA B N 1
ATOM 2519 C CA . ALA B 1 55 ? -6.652 3.709 -7.996 1 83.06 55 ALA B CA 1
ATOM 2520 C C . ALA B 1 55 ? -7.977 4.031 -8.68 1 83.06 55 ALA B C 1
ATOM 2522 O O . ALA B 1 55 ? -8.633 5.016 -8.336 1 83.06 55 ALA B O 1
ATOM 2523 N N . SER B 1 56 ? -8.297 3.197 -9.531 1 84.06 56 SER B N 1
ATOM 2524 C CA . SER B 1 56 ? -9.523 3.396 -10.297 1 84.06 56 SER B CA 1
ATOM 2525 C C . SER B 1 56 ? -10.75 3.375 -9.391 1 84.06 56 SER B C 1
ATOM 2527 O O . SER B 1 56 ? -11.68 4.156 -9.578 1 84.06 56 SER B O 1
ATOM 2529 N N . GLU B 1 57 ? -10.68 2.541 -8.398 1 84.12 57 GLU B N 1
ATOM 2530 C CA . GLU B 1 57 ? -11.797 2.463 -7.461 1 84.12 57 GLU B CA 1
ATOM 2531 C C . GLU B 1 57 ? -11.977 3.777 -6.703 1 84.12 57 GLU B C 1
ATOM 2533 O O . GLU B 1 57 ? -13.102 4.238 -6.504 1 84.12 57 GLU B O 1
ATOM 2538 N N . TYR B 1 58 ? -10.953 4.312 -6.34 1 88.75 58 TYR B N 1
ATOM 2539 C CA . TYR B 1 58 ? -11.008 5.578 -5.613 1 88.75 58 TYR B CA 1
ATOM 2540 C C . TYR B 1 58 ? -11.508 6.699 -6.516 1 88.75 58 TYR B C 1
ATOM 2542 O O . TYR B 1 58 ? -12.266 7.566 -6.074 1 88.75 58 TYR B O 1
ATOM 2550 N N . LEU B 1 59 ? -11.086 6.629 -7.797 1 90 59 LEU B N 1
ATOM 2551 C CA . LEU B 1 59 ? -11.484 7.656 -8.75 1 90 59 LEU B CA 1
ATOM 2552 C C . LEU B 1 59 ? -12.969 7.559 -9.07 1 90 59 LEU B C 1
ATOM 2554 O O . LEU B 1 59 ? -13.648 8.578 -9.211 1 90 59 LEU B O 1
ATOM 2558 N N . VAL B 1 60 ? -13.414 6.344 -9.141 1 90 60 VAL B N 1
ATOM 2559 C CA . VAL B 1 60 ? -14.836 6.129 -9.383 1 90 60 VAL B CA 1
ATOM 2560 C C . VAL B 1 60 ? -15.656 6.676 -8.219 1 90 60 VAL B C 1
ATOM 2562 O O . VAL B 1 60 ? -16.672 7.344 -8.422 1 90 60 VAL B O 1
ATOM 2565 N N . MET B 1 61 ? -15.227 6.441 -7.078 1 92.69 61 MET B N 1
ATOM 2566 C CA . MET B 1 61 ? -15.906 6.969 -5.898 1 92.69 61 MET B CA 1
ATOM 2567 C C . MET B 1 61 ? -15.844 8.492 -5.871 1 92.69 61 MET B C 1
ATOM 2569 O O . MET B 1 61 ? -16.812 9.156 -5.504 1 92.69 61 MET B O 1
ATOM 2573 N N . ALA B 1 62 ? -14.734 9.016 -6.285 1 94.75 62 ALA B N 1
ATOM 2574 C CA . ALA B 1 62 ? -14.617 10.461 -6.395 1 94.75 62 ALA B CA 1
ATOM 2575 C C . ALA B 1 62 ? -15.664 11.031 -7.352 1 94.75 62 ALA B C 1
ATOM 2577 O O . ALA B 1 62 ? -16.328 12.016 -7.039 1 94.75 62 ALA B O 1
ATOM 2578 N N . ALA B 1 63 ? -15.766 10.375 -8.391 1 95.12 63 ALA B N 1
ATOM 2579 C CA . ALA B 1 63 ? -16.734 10.797 -9.391 1 95.12 63 ALA B CA 1
ATOM 2580 C C . ALA B 1 63 ? -18.156 10.695 -8.844 1 95.12 63 ALA B C 1
ATOM 2582 O O . ALA B 1 63 ? -18.984 11.578 -9.102 1 95.12 63 ALA B O 1
ATOM 2583 N N . THR B 1 64 ? -18.406 9.617 -8.148 1 94.75 64 THR B N 1
ATOM 2584 C CA . THR B 1 64 ? -19.719 9.422 -7.531 1 94.75 64 THR B CA 1
ATOM 2585 C C . THR B 1 64 ? -20.016 10.539 -6.531 1 94.75 64 THR B C 1
ATOM 2587 O O . THR B 1 64 ? -21.109 11.109 -6.535 1 94.75 64 THR B O 1
ATOM 2590 N N . LEU B 1 65 ? -19.078 10.836 -5.688 1 96.12 65 LEU B N 1
ATOM 2591 C CA . LEU B 1 65 ? -19.234 11.906 -4.707 1 96.12 65 LEU B CA 1
ATOM 2592 C C . LEU B 1 65 ? -19.484 13.242 -5.398 1 96.12 65 LEU B C 1
ATOM 2594 O O . LEU B 1 65 ? -20.344 14.008 -4.969 1 96.12 65 LEU B O 1
ATOM 2598 N N . LEU B 1 66 ? -18.781 13.5 -6.461 1 96.12 66 LEU B N 1
ATOM 2599 C CA . LEU B 1 66 ? -18.938 14.734 -7.211 1 96.12 66 LEU B CA 1
ATOM 2600 C C . LEU B 1 66 ? -20.328 14.812 -7.844 1 96.12 66 LEU B C 1
ATOM 2602 O O . LEU B 1 66 ? -20.938 15.883 -7.887 1 96.12 66 LEU B O 1
ATOM 2606 N N . GLN B 1 67 ? -20.734 13.688 -8.289 1 95.12 67 GLN B N 1
ATOM 2607 C CA . GLN B 1 67 ? -22.078 13.609 -8.859 1 95.12 67 GLN B CA 1
ATOM 2608 C C . GLN B 1 67 ? -23.141 13.922 -7.805 1 95.12 67 GLN B C 1
ATOM 2610 O O . GLN B 1 67 ? -24.078 14.688 -8.062 1 95.12 67 GLN B O 1
ATOM 2615 N N . ILE B 1 68 ? -23 13.297 -6.707 1 95.44 68 ILE B N 1
ATOM 2616 C CA . ILE B 1 68 ? -23.938 13.523 -5.617 1 95.44 68 ILE B CA 1
ATOM 2617 C C . ILE B 1 68 ? -23.906 14.992 -5.203 1 95.44 68 ILE B C 1
ATOM 2619 O O . ILE B 1 68 ? -24.953 15.617 -5.027 1 95.44 68 ILE B O 1
ATOM 2623 N N . LYS B 1 69 ? -22.734 15.523 -5.09 1 94.56 69 LYS B N 1
ATOM 2624 C CA . LYS B 1 69 ? -22.562 16.922 -4.727 1 94.56 69 LYS B CA 1
ATOM 2625 C C . LYS B 1 69 ? -23.281 17.828 -5.727 1 94.56 69 LYS B C 1
ATOM 2627 O O . LYS B 1 69 ? -23.984 18.766 -5.328 1 94.56 69 LYS B O 1
ATOM 2632 N N . SER B 1 70 ? -23.094 17.531 -6.922 1 93 70 SER B N 1
ATOM 2633 C CA . SER B 1 70 ? -23.703 18.312 -7.988 1 93 70 SER B CA 1
ATOM 2634 C C . SER B 1 70 ? -25.219 18.266 -7.91 1 93 70 SER B C 1
ATOM 2636 O O . SER B 1 70 ? -25.891 19.297 -8.055 1 93 70 SER B O 1
ATOM 2638 N N . LYS B 1 71 ? -25.75 17.109 -7.672 1 91.38 71 LYS B N 1
ATOM 2639 C CA . LYS B 1 71 ? -27.203 16.938 -7.559 1 91.38 71 LYS B CA 1
ATOM 2640 C C . LYS B 1 71 ? -27.75 17.703 -6.355 1 91.38 71 LYS B C 1
ATOM 2642 O O . LYS B 1 71 ? -28.844 18.25 -6.418 1 91.38 71 LYS B O 1
ATOM 2647 N N . MET B 1 72 ? -26.969 17.672 -5.355 1 89.62 72 MET B N 1
ATOM 2648 C CA . MET B 1 72 ? -27.406 18.328 -4.125 1 89.62 72 MET B CA 1
ATOM 2649 C C . MET B 1 72 ? -27.391 19.844 -4.289 1 89.62 72 MET B C 1
ATOM 2651 O O . MET B 1 72 ? -28.141 20.547 -3.609 1 89.62 72 MET B O 1
ATOM 2655 N N . LEU B 1 73 ? -26.562 20.359 -5.137 1 87.06 73 LEU B N 1
ATOM 2656 C CA . LEU B 1 73 ? -26.406 21.797 -5.332 1 87.06 73 LEU B CA 1
ATOM 2657 C C . LEU B 1 73 ? -27.438 22.312 -6.34 1 87.06 73 LEU B C 1
ATOM 2659 O O . LEU B 1 73 ? -27.672 23.531 -6.414 1 87.06 73 LEU B O 1
ATOM 2663 N N . LEU B 1 74 ? -28.156 21.469 -7.074 1 81.75 74 LEU B N 1
ATOM 2664 C CA . LEU B 1 74 ? -29.109 21.875 -8.094 1 81.75 74 LEU B CA 1
ATOM 2665 C C . LEU B 1 74 ? -30.406 22.375 -7.457 1 81.75 74 LEU B C 1
ATOM 2667 O O . LEU B 1 74 ? -30.891 21.781 -6.496 1 81.75 74 LEU B O 1
ATOM 2671 N N . PRO B 1 75 ? -30.797 23.797 -7.848 1 77 75 PRO B N 1
ATOM 2672 C CA . PRO B 1 75 ? -32.031 24.328 -7.309 1 77 75 PRO B CA 1
ATOM 2673 C C . PRO B 1 75 ? -33.219 23.375 -7.48 1 77 75 PRO B C 1
ATOM 2675 O O . PRO B 1 75 ? -33.281 22.656 -8.477 1 77 75 PRO B O 1
ATOM 2678 N N . LYS B 1 76 ? -33.812 23.094 -6.398 1 63.94 76 LYS B N 1
ATOM 2679 C CA . LYS B 1 76 ? -35 22.266 -6.488 1 63.94 76 LYS B CA 1
ATOM 2680 C C . LYS B 1 76 ? -36.062 22.922 -7.371 1 63.94 76 LYS B C 1
ATOM 2682 O O . LYS B 1 76 ? -36.406 24.078 -7.156 1 63.94 76 LYS B O 1
ATOM 2687 N N . HIS B 1 77 ? -35.938 23.016 -8.57 1 56.91 77 HIS B N 1
ATOM 2688 C CA . HIS B 1 77 ? -37 23.625 -9.344 1 56.91 77 HIS B CA 1
ATOM 2689 C C . HIS B 1 77 ? -38.375 23.109 -8.898 1 56.91 77 HIS B C 1
ATOM 2691 O O . HIS B 1 77 ? -38.5 21.953 -8.492 1 56.91 77 HIS B O 1
ATOM 2697 N N . GLU B 1 78 ? -39.281 24.062 -8.555 1 52.03 78 GLU B N 1
ATOM 2698 C CA . GLU B 1 78 ? -40.688 23.922 -8.25 1 52.03 78 GLU B CA 1
ATOM 2699 C C . GLU B 1 78 ? -41.344 22.781 -9.055 1 52.03 78 GLU B C 1
ATOM 2701 O O . GLU B 1 78 ? -42.25 22.125 -8.578 1 52.03 78 GLU B O 1
ATOM 2706 N N . GLU B 1 79 ? -41.219 22.891 -10.398 1 49.91 79 GLU B N 1
ATOM 2707 C CA . GLU B 1 79 ? -41.875 21.953 -11.297 1 49.91 79 GLU B CA 1
ATOM 2708 C C . GLU B 1 79 ? -41.5 20.516 -10.984 1 49.91 79 GLU B C 1
ATOM 2710 O O . GLU B 1 79 ? -42.156 19.578 -11.484 1 49.91 79 GLU B O 1
ATOM 2715 N N . ASP B 1 80 ? -40.344 20.328 -10.422 1 49.25 80 ASP B N 1
ATOM 2716 C CA . ASP B 1 80 ? -40 19 -9.945 1 49.25 80 ASP B CA 1
ATOM 2717 C C . ASP B 1 80 ? -40.875 18.594 -8.758 1 49.25 80 ASP B C 1
ATOM 2719 O O . ASP B 1 80 ? -40.75 17.469 -8.258 1 49.25 80 ASP B O 1
ATOM 2723 N N . VAL B 1 81 ? -41.438 19.594 -8.086 1 45.34 81 VAL B N 1
ATOM 2724 C CA . VAL B 1 81 ? -42.531 19.375 -7.137 1 45.34 81 VAL B CA 1
ATOM 2725 C C . VAL B 1 81 ? -43.812 19 -7.883 1 45.34 81 VAL B C 1
ATOM 2727 O O . VAL B 1 81 ? -44.906 19 -7.301 1 45.34 81 VAL B O 1
ATOM 2730 N N . LEU B 1 82 ? -44.031 19.359 -9.188 1 44.59 82 LEU B N 1
ATOM 2731 C CA . LEU B 1 82 ? -45.344 19.047 -9.711 1 44.59 82 LEU B CA 1
ATOM 2732 C C . LEU B 1 82 ? -45.875 17.734 -9.148 1 44.59 82 LEU B C 1
ATOM 2734 O O . LEU B 1 82 ? -45.094 16.906 -8.68 1 44.59 82 LEU B O 1
ATOM 2738 N N . ASP B 1 83 ? -47.25 17.328 -9.57 1 40.78 83 ASP B N 1
ATOM 2739 C CA . ASP B 1 83 ? -48.406 16.594 -9.07 1 40.78 83 ASP B CA 1
ATOM 2740 C C . ASP B 1 83 ? -48.031 15.164 -8.703 1 40.78 83 ASP B C 1
ATOM 2742 O O . ASP B 1 83 ? -48.844 14.438 -8.117 1 40.78 83 ASP B O 1
ATOM 2746 N N . ASN B 1 84 ? -47.406 14.398 -9.664 1 42.81 84 ASN B N 1
ATOM 2747 C CA . ASN B 1 84 ? -47.719 13.031 -9.297 1 42.81 84 ASN B CA 1
ATOM 2748 C C . ASN B 1 84 ? -47.188 12.672 -7.914 1 42.81 84 ASN B C 1
ATOM 2750 O O . ASN B 1 84 ? -46.125 13.18 -7.504 1 42.81 84 ASN B O 1
ATOM 2754 N N . GLY B 1 85 ? -48 12.312 -6.906 1 43.62 85 GLY B N 1
ATOM 2755 C CA . GLY B 1 85 ? -47.906 11.789 -5.555 1 43.62 85 GLY B CA 1
ATOM 2756 C C . GLY B 1 85 ? -46.5 11.406 -5.145 1 43.62 85 GLY B C 1
ATOM 2757 O O . GLY B 1 85 ? -46.094 11.625 -4 1 43.62 85 GLY B O 1
ATOM 2758 N N . ASP B 1 86 ? -46 10.43 -5.742 1 42.5 86 ASP B N 1
ATOM 2759 C CA . ASP B 1 86 ? -44.812 9.625 -5.383 1 42.5 86 ASP B CA 1
ATOM 2760 C C . ASP B 1 86 ? -43.531 10.391 -5.641 1 42.5 86 ASP B C 1
ATOM 2762 O O . ASP B 1 86 ? -42.5 9.781 -5.957 1 42.5 86 ASP B O 1
ATOM 2766 N N . ASP B 1 87 ? -43.469 11.555 -5.906 1 46.5 87 ASP B N 1
ATOM 2767 C CA . ASP B 1 87 ? -42.25 12.266 -6.258 1 46.5 87 ASP B CA 1
ATOM 2768 C C . ASP B 1 87 ? -41.219 12.203 -5.121 1 46.5 87 ASP B C 1
ATOM 2770 O O . ASP B 1 87 ? -41.062 13.18 -4.391 1 46.5 87 ASP B O 1
ATOM 2774 N N . PHE B 1 88 ? -41.188 11.391 -4.227 1 48.12 88 PHE B N 1
ATOM 2775 C CA . PHE B 1 88 ? -40.125 11.164 -3.273 1 48.12 88 PHE B CA 1
ATOM 2776 C C . PHE B 1 88 ? -38.75 11.492 -3.893 1 48.12 88 PHE B C 1
ATOM 2778 O O . PHE B 1 88 ? -38.25 10.742 -4.738 1 48.12 88 PHE B O 1
ATOM 2785 N N . ILE B 1 89 ? -38.5 12.734 -4.254 1 55.69 89 ILE B N 1
ATOM 2786 C CA . ILE B 1 89 ? -37.156 13.133 -4.672 1 55.69 89 ILE B CA 1
ATOM 2787 C C . ILE B 1 89 ? -36.125 12.352 -3.883 1 55.69 89 ILE B C 1
ATOM 2789 O O . ILE B 1 89 ? -36.031 12.484 -2.658 1 55.69 89 ILE B O 1
ATOM 2793 N N . ASP B 1 90 ? -35.688 11.25 -4.387 1 73.62 90 ASP B N 1
ATOM 2794 C CA . ASP B 1 90 ? -34.781 10.289 -3.789 1 73.62 90 ASP B CA 1
ATOM 2795 C C . ASP B 1 90 ? -33.469 10.961 -3.363 1 73.62 90 ASP B C 1
ATOM 2797 O O . ASP B 1 90 ? -32.969 11.828 -4.07 1 73.62 90 ASP B O 1
ATOM 2801 N N . ASP B 1 91 ? -33.219 11.156 -2.102 1 86.75 91 ASP B N 1
ATOM 2802 C CA . ASP B 1 91 ? -31.922 11.609 -1.557 1 86.75 91 ASP B CA 1
ATOM 2803 C C . ASP B 1 91 ? -30.766 11.016 -2.334 1 86.75 91 ASP B C 1
ATOM 2805 O O . ASP B 1 91 ? -30.562 9.797 -2.344 1 86.75 91 ASP B O 1
ATOM 2809 N N . PRO B 1 92 ? -30.203 11.93 -3.109 1 91.38 92 PRO B N 1
ATOM 2810 C CA . PRO B 1 92 ? -29.109 11.43 -3.936 1 91.38 92 PRO B CA 1
ATOM 2811 C C . PRO B 1 92 ? -28.062 10.656 -3.129 1 91.38 92 PRO B C 1
ATOM 2813 O O . PRO B 1 92 ? -27.281 9.898 -3.697 1 91.38 92 PRO B O 1
ATOM 2816 N N . ARG B 1 93 ? -28.094 10.859 -1.841 1 92.06 93 ARG B N 1
ATOM 2817 C CA . ARG B 1 93 ? -27.078 10.242 -0.98 1 92.06 93 ARG B CA 1
ATOM 2818 C C . ARG B 1 93 ? -27.516 8.844 -0.553 1 92.06 93 ARG B C 1
ATOM 2820 O O . ARG B 1 93 ? -26.734 8.102 0.04 1 92.06 93 ARG B O 1
ATOM 2827 N N . GLN B 1 94 ? -28.688 8.461 -0.854 1 92.38 94 GLN B N 1
ATOM 2828 C CA . GLN B 1 94 ? -29.312 7.27 -0.278 1 92.38 94 GLN B CA 1
ATOM 2829 C C . GLN B 1 94 ? -28.5 6.02 -0.591 1 92.38 94 GLN B C 1
ATOM 2831 O O . GLN B 1 94 ? -28.203 5.219 0.301 1 92.38 94 GLN B O 1
ATOM 2836 N N . GLU B 1 95 ? -28.156 5.91 -1.811 1 91.81 95 GLU B N 1
ATOM 2837 C CA . GLU B 1 95 ? -27.406 4.727 -2.211 1 91.81 95 GLU B CA 1
ATOM 2838 C C . GLU B 1 95 ? -26.047 4.668 -1.506 1 91.81 95 GLU B C 1
ATOM 2840 O O . GLU B 1 95 ? -25.641 3.611 -1.02 1 91.81 95 GLU B O 1
ATOM 2845 N N . LEU B 1 96 ? -25.391 5.742 -1.476 1 93.25 96 LEU B N 1
ATOM 2846 C CA . LEU B 1 96 ? -24.094 5.816 -0.819 1 93.25 96 LEU B CA 1
ATOM 2847 C C . LEU B 1 96 ? -24.203 5.488 0.665 1 93.25 96 LEU B C 1
ATOM 2849 O O . LEU B 1 96 ? -23.391 4.742 1.209 1 93.25 96 LEU B O 1
ATOM 2853 N N . MET B 1 97 ? -25.219 6.012 1.245 1 93.88 97 MET B N 1
ATOM 2854 C CA . MET B 1 97 ? -25.469 5.785 2.664 1 93.88 97 MET B CA 1
ATOM 2855 C C . MET B 1 97 ? -25.656 4.297 2.951 1 93.88 97 MET B C 1
ATOM 2857 O O . MET B 1 97 ? -25.094 3.77 3.908 1 93.88 97 MET B O 1
ATOM 2861 N N . GLU B 1 98 ? -26.391 3.699 2.127 1 93 98 GLU B N 1
ATOM 2862 C CA . GLU B 1 98 ? -26.672 2.275 2.299 1 93 98 GLU B CA 1
ATOM 2863 C C . GLU B 1 98 ? -25.391 1.447 2.158 1 93 98 GLU B C 1
ATOM 2865 O O . GLU B 1 98 ? -25.172 0.509 2.926 1 93 98 GLU B O 1
ATOM 2870 N N . ARG B 1 99 ? -24.625 1.845 1.208 1 90.31 99 ARG B N 1
ATOM 2871 C CA . ARG B 1 99 ? -23.359 1.149 0.988 1 90.31 99 ARG B CA 1
ATOM 2872 C C . ARG B 1 99 ? -22.438 1.316 2.184 1 90.31 99 ARG B C 1
ATOM 2874 O O . ARG B 1 99 ? -21.766 0.366 2.592 1 90.31 99 ARG B O 1
ATOM 2881 N N . LEU B 1 100 ? -22.453 2.434 2.742 1 93.5 100 LEU B N 1
ATOM 2882 C CA . LEU B 1 100 ? -21.594 2.736 3.881 1 93.5 100 LEU B CA 1
ATOM 2883 C C . LEU B 1 100 ? -22.031 1.959 5.117 1 93.5 100 LEU B C 1
ATOM 2885 O O . LEU B 1 100 ? -21.203 1.427 5.852 1 93.5 100 LEU B O 1
ATOM 2889 N N . ILE B 1 101 ? -23.234 1.873 5.27 1 92.94 101 ILE B N 1
ATOM 2890 C CA . ILE B 1 101 ? -23.781 1.155 6.418 1 92.94 101 ILE B CA 1
ATOM 2891 C C . ILE B 1 101 ? -23.469 -0.333 6.297 1 92.94 101 ILE B C 1
ATOM 2893 O O . ILE B 1 101 ? -23.062 -0.968 7.27 1 92.94 101 ILE B O 1
ATOM 2897 N N . GLU B 1 102 ? -23.703 -0.765 5.16 1 88 102 GLU B N 1
ATOM 2898 C CA . GLU B 1 102 ? -23.391 -2.168 4.906 1 88 102 GLU B CA 1
ATOM 2899 C C . GLU B 1 102 ? -21.906 -2.455 5.145 1 88 102 GLU B C 1
ATOM 2901 O O . GLU B 1 102 ? -21.562 -3.447 5.789 1 88 102 GLU B O 1
ATOM 2906 N N . TYR B 1 103 ? -21.094 -1.656 4.586 1 86 103 TYR B N 1
ATOM 2907 C CA . TYR B 1 103 ? -19.656 -1.83 4.742 1 86 103 TYR B CA 1
ATOM 2908 C C . TYR B 1 103 ? -19.25 -1.774 6.211 1 86 103 TYR B C 1
ATOM 2910 O O . TYR B 1 103 ? -18.391 -2.543 6.656 1 86 103 TYR B O 1
ATOM 2918 N N . LYS B 1 104 ? -19.766 -0.874 6.91 1 89.12 104 LYS B N 1
ATOM 2919 C CA . LYS B 1 104 ? -19.5 -0.729 8.336 1 89.12 104 LYS B CA 1
ATOM 2920 C C . LYS B 1 104 ? -19.828 -2.018 9.086 1 89.12 104 LYS B C 1
ATOM 2922 O O . LYS B 1 104 ? -19.062 -2.443 9.961 1 89.12 104 LYS B O 1
ATOM 2927 N N . LYS B 1 105 ? -20.875 -2.566 8.789 1 87.25 105 LYS B N 1
ATOM 2928 C CA . LYS B 1 105 ? -21.297 -3.814 9.414 1 87.25 105 LYS B CA 1
ATOM 2929 C C . LYS B 1 105 ? -20.281 -4.93 9.148 1 87.25 105 LYS B C 1
ATOM 2931 O O . LYS B 1 105 ? -19.906 -5.66 10.062 1 87.25 105 LYS B O 1
ATOM 2936 N N . TYR B 1 106 ? -19.953 -4.996 7.922 1 76.94 106 TYR B N 1
ATOM 2937 C CA . TYR B 1 106 ? -19 -6.027 7.539 1 76.94 106 TYR B CA 1
ATOM 2938 C C . TYR B 1 106 ? -17.672 -5.84 8.266 1 76.94 106 TYR B C 1
ATOM 2940 O O . TYR B 1 106 ? -17.062 -6.812 8.711 1 76.94 106 TYR B O 1
ATOM 2948 N N . LYS B 1 107 ? -17.203 -4.613 8.297 1 79.56 107 LYS B N 1
ATOM 2949 C CA . LYS B 1 107 ? -15.93 -4.305 8.953 1 79.56 107 LYS B CA 1
ATOM 2950 C C . LYS B 1 107 ? -15.984 -4.652 10.438 1 79.56 107 LYS B C 1
ATOM 2952 O O . LYS B 1 107 ? -14.992 -5.129 11 1 79.56 107 LYS B O 1
ATOM 2957 N N . GLN B 1 108 ? -17.062 -4.41 11.016 1 84.12 108 GLN B N 1
ATOM 2958 C CA . GLN B 1 108 ? -17.234 -4.723 12.43 1 84.12 108 GLN B CA 1
ATOM 2959 C C . GLN B 1 108 ? -17.141 -6.227 12.68 1 84.12 108 GLN B C 1
ATOM 2961 O O . GLN B 1 108 ? -16.484 -6.668 13.617 1 84.12 108 GLN B O 1
ATOM 2966 N N . VAL B 1 109 ? -17.797 -6.93 11.898 1 80.12 109 VAL B N 1
ATOM 2967 C CA . VAL B 1 109 ? -17.781 -8.383 12.023 1 80.12 109 VAL B CA 1
ATOM 2968 C C . VAL B 1 109 ? -16.359 -8.898 11.859 1 80.12 109 VAL B C 1
ATOM 2970 O O . VAL B 1 109 ? -15.906 -9.766 12.609 1 80.12 109 VA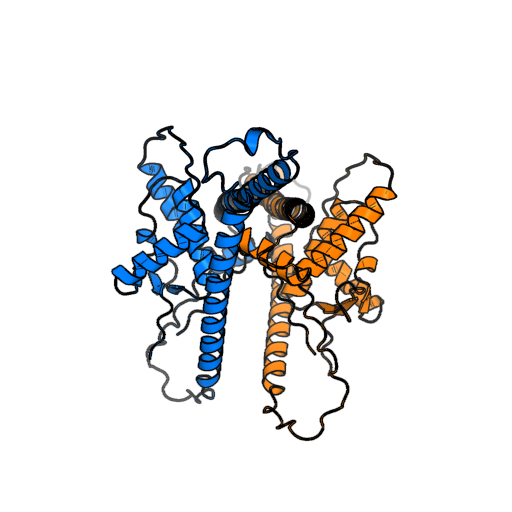L B O 1
ATOM 2973 N N . ALA B 1 110 ? -15.703 -8.32 10.852 1 75 110 ALA B N 1
ATOM 2974 C CA . ALA B 1 110 ? -14.328 -8.727 10.586 1 75 110 ALA B CA 1
ATOM 2975 C C . ALA B 1 110 ? -13.43 -8.445 11.789 1 75 110 ALA B C 1
ATOM 2977 O O . ALA B 1 110 ? -12.562 -9.258 12.133 1 75 110 ALA B O 1
ATOM 2978 N N . THR B 1 111 ? -13.609 -7.344 12.352 1 76.56 111 THR B N 1
ATOM 2979 C CA . THR B 1 111 ? -12.82 -6.949 13.516 1 76.56 111 THR B CA 1
ATOM 2980 C C . THR B 1 111 ? -13.078 -7.895 14.688 1 76.56 111 THR B C 1
ATOM 2982 O O . THR B 1 111 ? -12.141 -8.273 15.398 1 76.56 111 THR B O 1
ATOM 2985 N N . GLU B 1 112 ? -14.289 -8.234 14.875 1 79.94 112 GLU B N 1
ATOM 2986 C CA . GLU B 1 112 ? -14.656 -9.156 15.945 1 79.94 112 GLU B CA 1
ATOM 2987 C C . GLU B 1 112 ? -14.016 -10.523 15.734 1 79.94 112 GLU B C 1
ATOM 2989 O O . GLU B 1 112 ? -13.547 -11.148 16.688 1 79.94 112 GLU B O 1
ATOM 2994 N N . LEU B 1 113 ? -14.039 -10.914 14.578 1 74.12 113 LEU B N 1
ATOM 2995 C CA . LEU B 1 113 ? -13.422 -12.195 14.242 1 74.12 113 LEU B CA 1
ATOM 2996 C C . LEU B 1 113 ? -11.922 -12.172 14.508 1 74.12 113 LEU B C 1
ATOM 2998 O O . LEU B 1 113 ? -11.352 -13.141 15.008 1 74.12 113 LEU B O 1
ATOM 3002 N N . LYS B 1 114 ? -11.32 -11.062 14.156 1 72 114 LYS B N 1
ATOM 3003 C CA . LYS B 1 114 ? -9.891 -10.898 14.383 1 72 114 LYS B CA 1
ATOM 3004 C C . LYS B 1 114 ? -9.562 -10.945 15.875 1 72 114 LYS B C 1
ATOM 3006 O O . LYS B 1 114 ? -8.578 -11.57 16.281 1 72 114 LYS B O 1
ATOM 3011 N N . GLU B 1 115 ? -10.312 -10.305 16.609 1 73.44 115 GLU B N 1
ATOM 3012 C CA . GLU B 1 115 ? -10.109 -10.266 18.047 1 73.44 115 GLU B CA 1
ATOM 3013 C C . GLU B 1 115 ? -10.258 -11.648 18.672 1 73.44 115 GLU B C 1
ATOM 3015 O O . GLU B 1 115 ? -9.492 -12.023 19.547 1 73.44 115 GLU B O 1
ATOM 3020 N N . ARG B 1 116 ? -11.195 -12.312 18.234 1 73.25 116 ARG B N 1
ATOM 3021 C CA . ARG B 1 116 ? -11.406 -13.672 18.734 1 73.25 116 ARG B CA 1
ATOM 3022 C C . ARG B 1 116 ? -10.227 -14.578 18.375 1 73.25 116 ARG B C 1
ATOM 3024 O O . ARG B 1 116 ? -9.812 -15.406 19.188 1 73.25 116 ARG B O 1
ATOM 3031 N N . GLU B 1 117 ? -9.703 -14.312 17.281 1 67.38 117 GLU B N 1
ATOM 3032 C CA . GLU B 1 117 ? -8.539 -15.094 16.844 1 67.38 117 GLU B CA 1
ATOM 3033 C C . GLU B 1 117 ? -7.316 -14.773 17.688 1 67.38 117 GLU B C 1
ATOM 3035 O O . GLU B 1 117 ? -6.562 -15.672 18.078 1 67.38 117 GLU B O 1
ATOM 3040 N N . GLN B 1 118 ? -7.141 -13.578 17.859 1 64.12 118 GLN B N 1
ATOM 3041 C CA . GLN B 1 118 ? -6.008 -13.148 18.672 1 64.12 118 GLN B CA 1
ATOM 3042 C C . GLN B 1 118 ? -6.109 -13.711 20.094 1 64.12 118 GLN B C 1
ATOM 3044 O O . GLN B 1 118 ? -5.102 -14.117 20.672 1 64.12 118 GLN B O 1
ATOM 3049 N N . GLU B 1 119 ? -7.262 -13.695 20.547 1 64.75 119 GLU B N 1
ATOM 3050 C CA . GLU B 1 119 ? -7.5 -14.25 21.875 1 64.75 119 GLU B CA 1
ATOM 3051 C C . GLU B 1 119 ? -7.203 -15.742 21.922 1 64.75 119 GLU B C 1
ATOM 3053 O O . GLU B 1 119 ? -6.609 -16.234 22.875 1 64.75 119 GLU B O 1
ATOM 3058 N N . ARG B 1 120 ? -7.605 -16.359 20.938 1 61.12 120 ARG B N 1
ATOM 3059 C CA . ARG B 1 120 ? -7.371 -17.797 20.844 1 61.12 120 ARG B CA 1
ATOM 3060 C C . ARG B 1 120 ? -5.883 -18.094 20.688 1 61.12 120 ARG B C 1
ATOM 3062 O O . ARG B 1 120 ? -5.383 -19.062 21.266 1 61.12 120 ARG B O 1
ATOM 3069 N N . ALA B 1 121 ? -5.23 -17.281 19.969 1 57.28 121 ALA B N 1
ATOM 3070 C CA . ALA B 1 121 ? -3.795 -17.453 19.766 1 57.28 121 ALA B CA 1
ATOM 3071 C C . ALA B 1 121 ? -3.037 -17.297 21.094 1 57.28 121 ALA B C 1
ATOM 3073 O O . ALA B 1 121 ? -2.033 -17.969 21.328 1 57.28 121 ALA B O 1
ATOM 3074 N N . GLN B 1 122 ? -3.418 -16.391 21.781 1 56.53 122 GLN B N 1
ATOM 3075 C CA . GLN B 1 122 ? -2.807 -16.172 23.078 1 56.53 122 GLN B CA 1
ATOM 3076 C C . GLN B 1 122 ? -3.021 -17.359 24.016 1 56.53 122 GLN B C 1
ATOM 3078 O O . GLN B 1 122 ? -2.193 -17.625 24.875 1 56.53 122 GLN B O 1
ATOM 3083 N N . LEU B 1 123 ? -4.016 -17.984 23.891 1 53.31 123 LEU B N 1
ATOM 3084 C CA . LEU B 1 123 ? -4.312 -19.141 24.734 1 53.31 123 LEU B CA 1
ATOM 3085 C C . LEU B 1 123 ? -3.477 -20.344 24.328 1 53.31 123 LEU B C 1
ATOM 3087 O O . LEU B 1 123 ? -3.129 -21.172 25.156 1 53.31 123 LEU B O 1
ATOM 3091 N N . TYR B 1 124 ? -3.131 -20.438 23.172 1 44.22 124 TYR B N 1
ATOM 3092 C CA . TYR B 1 124 ? -2.387 -21.594 22.688 1 44.22 124 TYR B CA 1
ATOM 3093 C C . TYR B 1 124 ? -0.884 -21.344 22.766 1 44.22 124 TYR B C 1
ATOM 3095 O O . TYR B 1 124 ? -0.089 -22.156 22.297 1 44.22 124 TYR B O 1
ATOM 3103 N N . THR B 1 125 ? -0.383 -20.25 23.203 1 43.09 125 THR B N 1
ATOM 3104 C CA . THR B 1 125 ? 1.053 -20.172 23.453 1 43.09 125 THR B CA 1
ATOM 3105 C C . THR B 1 125 ? 1.445 -21.078 24.609 1 43.09 125 THR B C 1
ATOM 3107 O O . THR B 1 125 ? 1.266 -20.719 25.781 1 43.09 125 THR B O 1
ATOM 3110 N N . ARG B 1 126 ? 1.445 -22.5 24.5 1 39.06 126 ARG B N 1
ATOM 3111 C CA . ARG B 1 126 ? 2.078 -23.422 25.438 1 39.06 126 ARG B CA 1
ATOM 3112 C C . ARG B 1 126 ? 3.561 -23.109 25.609 1 39.06 126 ARG B C 1
ATOM 3114 O O . ARG B 1 126 ? 4.203 -22.609 24.672 1 39.06 126 ARG B O 1
ATOM 3121 N N . PRO B 1 127 ? 4.164 -23.203 26.859 1 38.5 127 PRO B N 1
ATOM 3122 C CA . PRO B 1 127 ? 5.605 -23.125 27.109 1 38.5 127 PRO B CA 1
ATOM 3123 C C . PRO B 1 127 ? 6.418 -23.953 26.109 1 38.5 127 PRO B C 1
ATOM 3125 O O . PRO B 1 127 ? 5.906 -24.922 25.531 1 38.5 127 PRO B O 1
ATOM 3128 N N . PRO B 1 128 ? 7.586 -23.516 25.688 1 36.28 128 PRO B N 1
ATOM 3129 C CA . PRO B 1 128 ? 8.438 -24.391 24.875 1 36.28 128 PRO B CA 1
ATOM 3130 C C . PRO B 1 128 ? 8.578 -25.797 25.469 1 36.28 128 PRO B C 1
ATOM 3132 O O . PRO B 1 128 ? 8.883 -25.938 26.656 1 36.28 128 PRO B O 1
ATOM 3135 N N . ILE B 1 129 ? 7.828 -26.688 25.203 1 32.88 129 ILE B N 1
ATOM 3136 C CA . ILE B 1 129 ? 8.18 -28.031 25.625 1 32.88 129 ILE B CA 1
ATOM 3137 C C . ILE B 1 129 ? 9.648 -28.312 25.297 1 32.88 129 ILE B C 1
ATOM 3139 O O . ILE B 1 129 ? 10.109 -27.984 24.203 1 32.88 129 ILE B O 1
ATOM 3143 N N . ASP B 1 130 ? 10.43 -28.594 26.328 1 33.25 130 ASP B N 1
ATOM 3144 C CA . ASP B 1 130 ? 11.789 -29.125 26.297 1 33.25 130 ASP B CA 1
ATOM 3145 C C . ASP B 1 130 ? 11.891 -30.297 25.328 1 33.25 130 ASP B C 1
ATOM 3147 O O . ASP B 1 130 ? 11.516 -31.422 25.656 1 33.25 130 ASP B O 1
ATOM 3151 N N . PHE B 1 131 ? 11.656 -30.156 24.062 1 30.19 131 PHE B N 1
ATOM 3152 C CA . PHE B 1 131 ? 11.836 -31.219 23.094 1 30.19 131 PHE B CA 1
ATOM 3153 C C . PHE B 1 131 ? 13.297 -31.656 23.031 1 30.19 131 PHE B C 1
ATOM 3155 O O . PHE B 1 131 ? 14.023 -31.25 22.125 1 30.19 131 PHE B O 1
ATOM 3162 N N . THR B 1 132 ? 14.133 -31.672 24 1 32.06 132 THR B N 1
ATOM 3163 C CA . THR B 1 132 ? 15.367 -32.438 23.875 1 32.06 132 THR B CA 1
ATOM 3164 C C . THR B 1 132 ? 15.094 -33.812 23.297 1 32.06 132 THR B C 1
ATOM 3166 O O . THR B 1 132 ? 15.891 -34.344 22.531 1 32.06 132 THR B O 1
ATOM 3169 N N . SER B 1 133 ? 14.391 -34.781 24.031 1 31.11 133 SER B N 1
ATOM 3170 C CA . SER B 1 133 ? 14.555 -36.188 23.75 1 31.11 133 SER B CA 1
ATOM 3171 C C . SER B 1 133 ? 13.922 -36.594 22.422 1 31.11 133 SER B C 1
ATOM 3173 O O . SER B 1 133 ? 14.266 -37.625 21.844 1 31.11 133 SER B O 1
ATOM 3175 N N . LEU B 1 134 ? 12.578 -36.562 22.234 1 31.55 134 LEU B N 1
ATOM 3176 C CA . LEU B 1 134 ? 12.148 -37.312 21.047 1 31.55 134 LEU B CA 1
ATOM 3177 C C . LEU B 1 134 ? 12.625 -36.625 19.781 1 31.55 134 LEU B C 1
ATOM 3179 O O . LEU B 1 134 ? 12.195 -35.5 19.484 1 31.55 134 LEU B O 1
ATOM 3183 N N . GLN B 1 135 ? 13.906 -36.75 19.219 1 31.44 135 GLN B N 1
ATOM 3184 C CA . GLN B 1 135 ? 14.75 -36.5 18.047 1 31.44 135 GLN B CA 1
ATOM 3185 C C . GLN B 1 135 ? 13.922 -36.5 16.766 1 31.44 135 GLN B C 1
ATOM 3187 O O . GLN B 1 135 ? 14.141 -35.688 15.875 1 31.44 135 GLN B O 1
ATOM 3192 N N . GLN B 1 136 ? 13.445 -37.75 16.281 1 30.69 136 GLN B N 1
ATOM 3193 C CA . GLN B 1 136 ? 13.18 -38.156 14.906 1 30.69 136 GLN B CA 1
ATOM 3194 C C . GLN B 1 136 ? 11.898 -37.5 14.383 1 30.69 136 GLN B C 1
ATOM 3196 O O . GLN B 1 136 ? 11.484 -37.781 13.25 1 30.69 136 GLN B O 1
ATOM 3201 N N . GLU B 1 137 ? 10.969 -37.406 15.273 1 30.88 137 GLU B N 1
ATOM 3202 C CA . GLU B 1 137 ? 9.688 -37.25 14.602 1 30.88 137 GLU B CA 1
ATOM 3203 C C . GLU B 1 137 ? 9.734 -36.125 13.578 1 30.88 137 GLU B C 1
ATOM 3205 O O . GLU B 1 137 ? 10.562 -35.219 13.68 1 30.88 137 GLU B O 1
ATOM 3210 N N . GLU B 1 138 ? 8.852 -36.406 12.492 1 31.41 138 GLU B N 1
ATOM 3211 C CA . GLU B 1 138 ? 8.672 -35.719 11.211 1 31.41 138 GLU B CA 1
ATOM 3212 C C . GLU B 1 138 ? 8.562 -34.219 11.391 1 31.41 138 GLU B C 1
ATOM 3214 O O . GLU B 1 138 ? 7.809 -33.75 12.242 1 31.41 138 GLU B O 1
ATOM 3219 N N . GLU B 1 139 ? 9.656 -33.562 11.391 1 31.75 139 GLU B N 1
ATOM 3220 C CA . GLU B 1 139 ? 9.727 -32.125 11.188 1 31.75 139 GLU B CA 1
ATOM 3221 C C . GLU B 1 139 ? 8.469 -31.594 10.508 1 31.75 139 GLU B C 1
ATOM 3223 O O . GLU B 1 139 ? 8.273 -31.797 9.305 1 31.75 139 GLU B O 1
ATOM 3228 N N . THR B 1 140 ? 7.328 -31.969 11.023 1 32.81 140 THR B N 1
ATOM 3229 C CA . THR B 1 140 ? 6.109 -31.391 10.484 1 32.81 140 THR B CA 1
ATOM 3230 C C . THR B 1 140 ? 6.375 -29.984 9.922 1 32.81 140 THR B C 1
ATOM 3232 O O . THR B 1 140 ? 6.863 -29.109 10.641 1 32.81 140 THR B O 1
ATOM 3235 N N . SER B 1 141 ? 6.879 -29.984 8.734 1 33.94 141 SER B N 1
ATOM 3236 C CA . SER B 1 141 ? 7.133 -28.812 7.898 1 33.94 141 SER B CA 1
ATOM 3237 C C . SER B 1 141 ? 6.18 -27.672 8.234 1 33.94 141 SER B C 1
ATOM 3239 O O . SER B 1 141 ? 4.957 -27.859 8.227 1 33.94 141 SER B O 1
ATOM 3241 N N . LEU B 1 142 ? 6.355 -27.016 9.203 1 35.59 142 LEU B N 1
ATOM 3242 C CA . LEU B 1 142 ? 5.629 -25.781 9.438 1 35.59 142 LEU B CA 1
ATOM 3243 C C . LEU B 1 142 ? 5.109 -25.203 8.117 1 35.59 142 LEU B C 1
ATOM 3245 O O . LEU B 1 142 ? 5.844 -25.141 7.133 1 35.59 142 LEU B O 1
ATOM 3249 N N . PRO B 1 143 ? 3.75 -25.406 7.855 1 40.88 143 PRO B N 1
ATOM 3250 C CA . PRO B 1 143 ? 3.236 -24.812 6.613 1 40.88 143 PRO B CA 1
ATOM 3251 C C . PRO B 1 143 ? 3.955 -23.516 6.234 1 40.88 143 PRO B C 1
ATOM 3253 O O . PRO B 1 143 ? 4.387 -22.766 7.113 1 40.88 143 PRO B O 1
ATOM 3256 N N . LEU B 1 144 ? 4.695 -23.484 5.281 1 45.19 144 LEU B N 1
ATOM 3257 C CA . LEU B 1 144 ? 5.438 -22.359 4.727 1 45.19 144 LEU B CA 1
ATOM 3258 C C . LEU B 1 144 ? 4.562 -21.109 4.668 1 45.19 144 LEU B C 1
ATOM 3260 O O . LEU B 1 144 ? 3.379 -21.188 4.336 1 45.19 144 LEU B O 1
ATOM 3264 N N . ASP B 1 145 ? 4.715 -20.094 5.453 1 56.09 145 ASP B N 1
ATOM 3265 C CA . ASP B 1 145 ? 4.098 -18.781 5.391 1 56.09 145 ASP B CA 1
ATOM 3266 C C . ASP B 1 145 ? 4.004 -18.281 3.949 1 56.09 145 ASP B C 1
ATOM 3268 O O . ASP B 1 145 ? 5.027 -18.094 3.285 1 56.09 145 ASP B O 1
ATOM 3272 N N . VAL B 1 146 ? 2.814 -18.578 3.266 1 65 146 VAL B N 1
ATOM 3273 C CA . VAL B 1 146 ? 2.594 -18.047 1.931 1 65 146 VAL B CA 1
ATOM 3274 C C . VAL B 1 146 ? 2.744 -16.516 1.958 1 65 146 VAL B C 1
ATOM 3276 O O . VAL B 1 146 ? 2.152 -15.852 2.807 1 65 146 VAL B O 1
ATOM 3279 N N . THR B 1 147 ? 3.744 -16.016 1.253 1 68.75 147 THR B N 1
ATOM 3280 C CA . THR B 1 147 ? 4 -14.586 1.198 1 68.75 147 THR B CA 1
ATOM 3281 C C . THR B 1 147 ? 3.199 -13.93 0.075 1 68.75 147 THR B C 1
ATOM 3283 O O . THR B 1 147 ? 2.621 -14.625 -0.765 1 68.75 147 THR B O 1
ATOM 3286 N N . LEU B 1 148 ? 2.994 -12.711 0.178 1 73.62 148 LEU B N 1
ATOM 3287 C CA . LEU B 1 148 ? 2.393 -11.945 -0.911 1 73.62 148 LEU B CA 1
ATOM 3288 C C . LEU B 1 148 ? 3.074 -12.258 -2.238 1 73.62 148 LEU B C 1
ATOM 3290 O O . LEU B 1 148 ? 2.414 -12.344 -3.275 1 73.62 148 LEU B O 1
ATOM 3294 N N . TYR B 1 149 ? 4.262 -12.547 -2.182 1 72.12 149 TYR B N 1
ATOM 3295 C CA . TYR B 1 149 ? 5.02 -12.836 -3.395 1 72.12 149 TYR B CA 1
ATOM 3296 C C . TYR B 1 149 ? 4.578 -14.148 -4.016 1 72.12 149 TYR B C 1
ATOM 3298 O O . TYR B 1 149 ? 4.477 -14.266 -5.242 1 72.12 149 TYR B O 1
ATOM 3306 N N . ASP B 1 150 ? 4.352 -15.047 -3.105 1 76.19 150 ASP B N 1
ATOM 3307 C CA . ASP B 1 150 ? 3.898 -16.344 -3.598 1 76.19 150 ASP B CA 1
ATOM 3308 C C . ASP B 1 150 ? 2.564 -16.219 -4.328 1 76.19 150 ASP B C 1
ATOM 3310 O O . ASP B 1 150 ? 2.357 -16.844 -5.367 1 76.19 150 ASP B O 1
ATOM 3314 N N . MET B 1 151 ? 1.797 -15.422 -3.768 1 82 151 MET B N 1
ATOM 3315 C CA . MET B 1 151 ? 0.488 -15.203 -4.375 1 82 151 MET B CA 1
ATOM 3316 C C . MET B 1 151 ? 0.621 -14.469 -5.703 1 82 151 MET B C 1
ATOM 3318 O O . MET B 1 151 ? -0.085 -14.773 -6.664 1 82 151 MET B O 1
ATOM 3322 N N . LEU B 1 152 ? 1.492 -13.516 -5.715 1 83.69 152 LEU B N 1
ATOM 3323 C CA . LEU B 1 152 ? 1.726 -12.75 -6.938 1 83.69 152 LEU B CA 1
ATOM 3324 C C . LEU B 1 152 ? 2.297 -13.641 -8.031 1 83.69 152 LEU B C 1
ATOM 3326 O O . LEU B 1 152 ? 1.901 -13.531 -9.195 1 83.69 152 LEU B O 1
ATOM 3330 N N . ALA B 1 153 ? 3.215 -14.469 -7.641 1 81.31 153 ALA B N 1
ATOM 3331 C CA . ALA B 1 153 ? 3.795 -15.406 -8.602 1 81.31 153 ALA B CA 1
ATOM 3332 C C . ALA B 1 153 ? 2.729 -16.344 -9.172 1 81.31 153 ALA B C 1
ATOM 3334 O O . ALA B 1 153 ? 2.703 -16.594 -10.375 1 81.31 153 ALA B O 1
ATOM 3335 N N . ALA B 1 154 ? 1.901 -16.797 -8.273 1 85 154 ALA B N 1
ATOM 3336 C CA . ALA B 1 154 ? 0.808 -17.656 -8.703 1 85 154 ALA B CA 1
ATOM 3337 C C . ALA B 1 154 ? -0.143 -16.906 -9.641 1 85 154 ALA B C 1
ATOM 3339 O O . ALA B 1 154 ? -0.608 -17.469 -10.633 1 85 154 ALA B 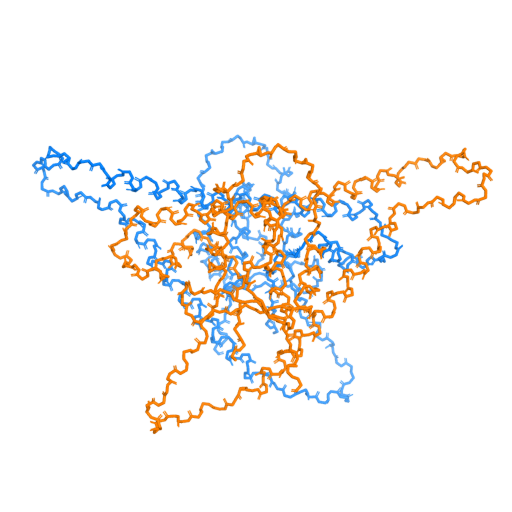O 1
ATOM 3340 N N . PHE B 1 155 ? -0.404 -15.781 -9.312 1 88.38 155 PHE B N 1
ATOM 3341 C CA . PHE B 1 155 ? -1.281 -14.945 -10.125 1 88.38 155 PHE B CA 1
ATOM 3342 C C . PHE B 1 155 ? -0.673 -14.688 -11.5 1 88.38 155 PHE B C 1
ATOM 3344 O O . PHE B 1 155 ? -1.372 -14.742 -12.508 1 88.38 155 PHE B O 1
ATOM 3351 N N . GLN B 1 156 ? 0.568 -14.391 -11.531 1 85.81 156 GLN B N 1
ATOM 3352 C CA . GLN B 1 156 ? 1.27 -14.164 -12.789 1 85.81 156 GLN B CA 1
ATOM 3353 C C . GLN B 1 156 ? 1.211 -15.406 -13.68 1 85.81 156 GLN B C 1
ATOM 3355 O O . GLN B 1 156 ? 1.012 -15.289 -14.891 1 85.81 156 GLN B O 1
ATOM 3360 N N . LYS B 1 157 ? 1.467 -16.469 -13.055 1 84.12 157 LYS B N 1
ATOM 3361 C CA . LYS B 1 157 ? 1.389 -17.734 -13.797 1 84.12 157 LYS B CA 1
ATOM 3362 C C . LYS B 1 157 ? 0.004 -17.922 -14.406 1 84.12 157 LYS B C 1
ATOM 3364 O O . LYS B 1 157 ? -0.118 -18.344 -15.555 1 84.12 157 LYS B O 1
ATOM 3369 N N . LEU B 1 158 ? -0.97 -17.594 -13.633 1 85.62 158 LEU B N 1
ATOM 3370 C CA . LEU B 1 158 ? -2.352 -17.688 -14.094 1 85.62 158 LEU B CA 1
ATOM 3371 C C . LEU B 1 158 ? -2.596 -16.75 -15.273 1 85.62 158 LEU B C 1
ATOM 3373 O O . LEU B 1 158 ? -3.24 -17.125 -16.25 1 85.62 158 LEU B O 1
ATOM 3377 N N . MET B 1 159 ? -2.113 -15.555 -15.148 1 83.88 159 MET B N 1
ATOM 3378 C CA . MET B 1 159 ? -2.307 -14.555 -16.188 1 83.88 159 MET B CA 1
ATOM 3379 C C . MET B 1 159 ? -1.644 -14.992 -17.5 1 83.88 159 MET B C 1
ATOM 3381 O O . MET B 1 159 ? -2.197 -14.781 -18.578 1 83.88 159 MET B O 1
ATOM 3385 N N . ARG B 1 160 ? -0.532 -15.523 -17.359 1 82.19 160 ARG B N 1
ATOM 3386 C CA . ARG B 1 160 ? 0.204 -15.992 -18.531 1 82.19 160 ARG B CA 1
ATOM 3387 C C . ARG B 1 160 ? -0.521 -17.141 -19.203 1 82.19 160 ARG B C 1
ATOM 3389 O O . ARG B 1 160 ? -0.566 -17.219 -20.438 1 82.19 160 ARG B O 1
ATOM 3396 N N . ARG B 1 161 ? -1.015 -18 -18.422 1 80.62 161 ARG B N 1
ATOM 3397 C CA . ARG B 1 161 ? -1.72 -19.156 -18.938 1 80.62 161 ARG B CA 1
ATOM 3398 C C . ARG B 1 161 ? -2.992 -18.75 -19.672 1 80.62 161 ARG B C 1
ATOM 3400 O O . ARG B 1 161 ? -3.316 -19.297 -20.734 1 80.62 161 ARG B O 1
ATOM 3407 N N . LYS B 1 162 ? -3.668 -17.797 -19.156 1 79.69 162 LYS B N 1
ATOM 3408 C CA . LYS B 1 162 ? -4.945 -17.391 -19.719 1 79.69 162 LYS B CA 1
ATOM 3409 C C . LYS B 1 162 ? -4.738 -16.484 -20.938 1 79.69 162 LYS B C 1
ATOM 3411 O O . LYS B 1 162 ? -5.555 -16.484 -21.859 1 79.69 162 LYS B O 1
ATOM 3416 N N . LYS B 1 163 ? -3.816 -15.617 -20.875 1 71.75 163 LYS B N 1
ATOM 3417 C CA . LYS B 1 163 ? -3.494 -14.797 -22.047 1 71.75 163 LYS B CA 1
ATOM 3418 C C . LYS B 1 163 ? -3.217 -15.672 -23.266 1 71.75 163 LYS B C 1
ATOM 3420 O O . LYS B 1 163 ? -3.541 -15.289 -24.391 1 71.75 163 LYS B O 1
ATOM 3425 N N . ALA B 1 164 ? -2.613 -16.766 -23.016 1 62.69 164 ALA B N 1
ATOM 3426 C CA . ALA B 1 164 ? -2.275 -17.672 -24.109 1 62.69 164 ALA B CA 1
ATOM 3427 C C . ALA B 1 164 ? -3.531 -18.266 -24.75 1 62.69 164 ALA B C 1
ATOM 3429 O O . ALA B 1 164 ? -3.521 -18.656 -25.906 1 62.69 164 ALA B O 1
ATOM 3430 N N . LYS B 1 165 ? -4.562 -18.359 -24 1 60.97 165 LYS B N 1
ATOM 3431 C CA . LYS B 1 165 ? -5.762 -19.016 -24.516 1 60.97 165 LYS B CA 1
ATOM 3432 C C . LYS B 1 165 ? -6.66 -18.016 -25.25 1 60.97 165 LYS B C 1
ATOM 3434 O O . LYS B 1 165 ? -7.484 -18.406 -26.078 1 60.97 165 LYS B O 1
ATOM 3439 N N . LYS B 1 166 ? -6.984 -16.859 -24.734 1 57.78 166 LYS B N 1
ATOM 3440 C CA . LYS B 1 166 ? -8.094 -16.078 -25.297 1 57.78 166 LYS B CA 1
ATOM 3441 C C . LYS B 1 166 ? -7.609 -15.164 -26.406 1 57.78 166 LYS B C 1
ATOM 3443 O O . LYS B 1 166 ? -6.586 -14.492 -26.281 1 57.78 166 LYS B O 1
ATOM 3448 N N . PRO B 1 167 ? -8.266 -15.305 -27.562 1 49.69 167 PRO B N 1
ATOM 3449 C CA . PRO B 1 167 ? -8.211 -14.25 -28.578 1 49.69 167 PRO B CA 1
ATOM 3450 C C . PRO B 1 167 ? -8.539 -12.867 -28.016 1 49.69 167 PRO B C 1
ATOM 3452 O O . PRO B 1 167 ? -9.227 -12.766 -27 1 49.69 167 PRO B O 1
ATOM 3455 N N . VAL B 1 168 ? -7.773 -11.789 -28.266 1 45.31 168 VAL B N 1
ATOM 3456 C CA . VAL B 1 168 ? -7.863 -10.391 -27.859 1 45.31 168 VAL B CA 1
ATOM 3457 C C . VAL B 1 168 ? -9.312 -9.914 -27.953 1 45.31 168 VAL B C 1
ATOM 3459 O O . VAL B 1 168 ? -9.797 -9.578 -29.031 1 45.31 168 VAL B O 1
ATOM 3462 N N . THR B 1 169 ? -10.328 -10.672 -27.844 1 42.47 169 THR B N 1
ATOM 3463 C CA . THR B 1 169 ? -11.609 -10.055 -28.156 1 42.47 169 THR B CA 1
ATOM 3464 C C . THR B 1 169 ? -11.828 -8.797 -27.312 1 42.47 169 THR B C 1
ATOM 3466 O O . THR B 1 169 ? -11.352 -8.727 -26.172 1 42.47 169 THR B O 1
ATOM 3469 N N . THR B 1 170 ? -12.352 -7.676 -28.016 1 40.09 170 THR B N 1
ATOM 3470 C CA . THR B 1 170 ? -12.43 -6.227 -27.859 1 40.09 170 THR B CA 1
ATOM 3471 C C . THR B 1 170 ? -13.297 -5.863 -26.656 1 40.09 170 THR B C 1
ATOM 3473 O O . THR B 1 170 ? -13.438 -4.684 -26.328 1 40.09 170 THR B O 1
ATOM 3476 N N . ARG B 1 171 ? -14.547 -6.59 -26.453 1 41.5 171 ARG B N 1
ATOM 3477 C CA . ARG B 1 171 ? -15.617 -5.746 -25.938 1 41.5 171 ARG B CA 1
ATOM 3478 C C . ARG B 1 171 ? -15.352 -5.348 -24.5 1 41.5 171 ARG B C 1
ATOM 3480 O O . ARG B 1 171 ? -15.352 -6.195 -23.594 1 41.5 171 ARG B O 1
ATOM 3487 N N . ILE B 1 172 ? -14.602 -4.414 -24.188 1 41.31 172 ILE B N 1
ATOM 3488 C CA . ILE B 1 172 ? -14.227 -3.861 -22.891 1 41.31 172 ILE B CA 1
ATOM 3489 C C . ILE B 1 172 ? -15.484 -3.449 -22.125 1 41.31 172 ILE B C 1
ATOM 3491 O O . ILE B 1 172 ? -16.016 -2.357 -22.344 1 41.31 172 ILE B O 1
ATOM 3495 N N . THR B 1 173 ? -16.734 -3.955 -22.438 1 42.88 173 THR B N 1
ATOM 3496 C CA . THR B 1 173 ? -17.734 -3.393 -21.531 1 42.88 173 THR B CA 1
ATOM 3497 C C . THR B 1 173 ? -17.266 -3.492 -20.078 1 42.88 173 THR B C 1
ATOM 3499 O O . THR B 1 173 ? -17.156 -4.59 -19.531 1 42.88 173 THR B O 1
ATOM 3502 N N . ARG B 1 174 ? -16.484 -2.795 -19.672 1 46.91 174 ARG B N 1
ATOM 3503 C CA . ARG B 1 174 ? -15.805 -2.74 -18.375 1 46.91 174 ARG B CA 1
ATOM 3504 C C . ARG B 1 174 ? -16.812 -2.715 -17.234 1 46.91 174 ARG B C 1
ATOM 3506 O O . ARG B 1 174 ? -17.391 -1.669 -16.922 1 46.91 174 ARG B O 1
ATOM 3513 N N . GLN B 1 175 ? -17.812 -3.535 -17.234 1 50.94 175 GLN B N 1
ATOM 3514 C CA . GLN B 1 175 ? -18.547 -3.438 -15.977 1 50.94 175 GLN B CA 1
ATOM 3515 C C . GLN B 1 175 ? -17.625 -3.613 -14.781 1 50.94 175 GLN B C 1
ATOM 3517 O O . GLN B 1 175 ? -17.016 -4.672 -14.609 1 50.94 175 GLN B O 1
ATOM 3522 N N . GLU B 1 176 ? -17.078 -2.652 -14.273 1 63.84 176 GLU B N 1
ATOM 3523 C CA . GLU B 1 176 ? -16.125 -2.627 -13.164 1 63.84 176 GLU B CA 1
ATOM 3524 C C . GLU B 1 176 ? -16.719 -3.264 -11.914 1 63.84 176 GLU B C 1
ATOM 3526 O O . GLU B 1 176 ? -17.75 -2.811 -11.406 1 63.84 176 GLU B O 1
ATOM 3531 N N . ILE B 1 177 ? -16.719 -4.633 -11.711 1 73.94 177 ILE B N 1
ATOM 3532 C CA . ILE B 1 177 ? -17.109 -5.312 -10.477 1 73.94 177 ILE B CA 1
ATOM 3533 C C . ILE B 1 177 ? -16.328 -4.738 -9.305 1 73.94 177 ILE B C 1
ATOM 3535 O O . ILE B 1 177 ? -15.086 -4.773 -9.297 1 73.94 177 ILE B O 1
ATOM 3539 N N . PRO B 1 178 ? -17.141 -4.137 -8.391 1 78.88 178 PRO B N 1
ATOM 3540 C CA . PRO B 1 178 ? -16.453 -3.637 -7.199 1 78.88 178 PRO B CA 1
ATOM 3541 C C . PRO B 1 178 ? -15.742 -4.738 -6.422 1 78.88 178 PRO B C 1
ATOM 3543 O O . PRO B 1 178 ? -16.219 -5.871 -6.363 1 78.88 178 PRO B O 1
ATOM 3546 N N . ILE B 1 179 ? -14.625 -4.441 -5.891 1 82.25 179 ILE B N 1
ATOM 3547 C CA . ILE B 1 179 ? -13.812 -5.379 -5.121 1 82.25 179 ILE B CA 1
ATOM 3548 C C . ILE B 1 179 ? -14.656 -5.992 -4.004 1 82.25 179 ILE B C 1
ATOM 3550 O O . ILE B 1 179 ? -14.586 -7.199 -3.756 1 82.25 179 ILE B O 1
ATOM 3554 N N . GLU B 1 180 ? -15.508 -5.164 -3.436 1 78.69 180 GLU B N 1
ATOM 3555 C CA . GLU B 1 180 ? -16.344 -5.617 -2.332 1 78.69 180 GLU B CA 1
ATOM 3556 C C . GLU B 1 180 ? -17.312 -6.715 -2.785 1 78.69 180 GLU B C 1
ATOM 3558 O O . GLU B 1 180 ? -17.562 -7.672 -2.047 1 78.69 180 GLU B O 1
ATOM 3563 N N . GLN B 1 181 ? -17.812 -6.484 -3.873 1 84.19 181 GLN B N 1
ATOM 3564 C CA . GLN B 1 181 ? -18.719 -7.488 -4.422 1 84.19 181 GLN B CA 1
ATOM 3565 C C . GLN B 1 181 ? -17.984 -8.797 -4.695 1 84.19 181 GLN B C 1
ATOM 3567 O O . GLN B 1 181 ? -18.516 -9.883 -4.402 1 84.19 181 GLN B O 1
ATOM 3572 N N . ARG B 1 182 ? -16.875 -8.688 -5.258 1 89.12 182 ARG B N 1
ATOM 3573 C CA . ARG B 1 182 ? -16.109 -9.891 -5.559 1 89.12 182 ARG B CA 1
ATOM 3574 C C . ARG B 1 182 ? -15.695 -10.609 -4.281 1 89.12 182 ARG B C 1
ATOM 3576 O O . ARG B 1 182 ? -15.648 -11.844 -4.246 1 89.12 182 ARG B O 1
ATOM 3583 N N . MET B 1 183 ? -15.422 -9.867 -3.285 1 88.38 183 MET B N 1
ATOM 3584 C CA . MET B 1 183 ? -15.117 -10.461 -1.986 1 88.38 183 MET B CA 1
ATOM 3585 C C . MET B 1 183 ? -16.281 -11.336 -1.505 1 88.38 183 MET B C 1
ATOM 3587 O O . MET B 1 183 ? -16.062 -12.469 -1.067 1 88.38 183 MET B O 1
ATOM 3591 N N . THR B 1 184 ? -17.438 -10.75 -1.633 1 86.81 184 THR B N 1
ATOM 3592 C CA . THR B 1 184 ? -18.625 -11.469 -1.216 1 86.81 184 THR B CA 1
ATOM 3593 C C . THR B 1 184 ? -18.828 -12.734 -2.047 1 86.81 184 THR B C 1
ATOM 3595 O O . THR B 1 184 ? -19.172 -13.789 -1.511 1 86.81 184 THR B O 1
ATOM 3598 N N . ASP B 1 185 ? -18.578 -12.625 -3.264 1 92.19 185 ASP B N 1
ATOM 3599 C CA . ASP B 1 185 ? -18.719 -13.758 -4.168 1 92.19 185 ASP B CA 1
ATOM 3600 C C . ASP B 1 185 ? -17.75 -14.883 -3.791 1 92.19 185 ASP B C 1
ATOM 3602 O O . ASP B 1 185 ? -18.109 -16.062 -3.838 1 92.19 185 ASP B O 1
ATOM 3606 N N . ILE B 1 186 ? -16.594 -14.5 -3.428 1 93.31 186 ILE B N 1
ATOM 3607 C CA . ILE B 1 186 ? -15.555 -15.469 -3.078 1 93.31 186 ILE B CA 1
ATOM 3608 C C . ILE B 1 186 ? -15.953 -16.219 -1.807 1 93.31 186 ILE B C 1
ATOM 3610 O O . ILE B 1 186 ? -15.828 -17.438 -1.732 1 93.31 186 ILE B O 1
ATOM 3614 N N . LEU B 1 187 ? -16.422 -15.469 -0.884 1 90.69 187 LEU B N 1
ATOM 3615 C CA . LEU B 1 187 ? -16.828 -16.078 0.374 1 90.69 187 LEU B CA 1
ATOM 3616 C C . LEU B 1 187 ? -17.984 -17.047 0.155 1 90.69 187 LEU B C 1
ATOM 3618 O O . LEU B 1 187 ? -18 -18.141 0.736 1 90.69 187 LEU B O 1
ATOM 3622 N N . LYS B 1 188 ? -18.906 -16.625 -0.669 1 92.38 188 LYS B N 1
ATOM 3623 C CA . LYS B 1 188 ? -20.031 -17.5 -1.002 1 92.38 188 LYS B CA 1
ATOM 3624 C C . LYS B 1 188 ? -19.547 -18.766 -1.716 1 92.38 188 LYS B C 1
ATOM 3626 O O . LYS B 1 188 ?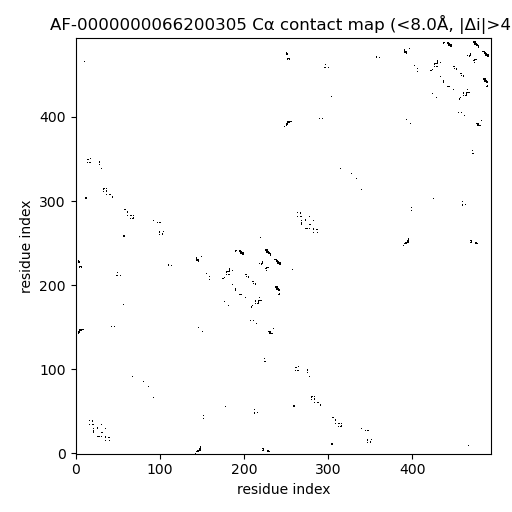 -20.016 -19.859 -1.416 1 92.38 188 LYS B O 1
ATOM 3631 N N . GLN B 1 189 ? -18.688 -18.547 -2.564 1 93.38 189 GLN B N 1
ATOM 3632 C CA . GLN B 1 189 ? -18.125 -19.672 -3.311 1 93.38 189 GLN B CA 1
ATOM 3633 C C . GLN B 1 189 ? -17.438 -20.656 -2.377 1 93.38 189 GLN B C 1
ATOM 3635 O O . GLN B 1 189 ? -17.562 -21.875 -2.535 1 93.38 189 GLN B O 1
ATOM 3640 N N . LEU B 1 190 ? -16.672 -20.141 -1.453 1 92.5 190 LEU B N 1
ATOM 3641 C CA . LEU B 1 190 ? -15.969 -20.969 -0.491 1 92.5 190 LEU B CA 1
ATOM 3642 C C . LEU B 1 190 ? -16.953 -21.766 0.37 1 92.5 190 LEU B C 1
ATOM 3644 O O . LEU B 1 190 ? -16.719 -22.938 0.671 1 92.5 190 LEU B O 1
ATOM 3648 N N . GLU B 1 191 ? -17.984 -21.109 0.671 1 89.56 191 GLU B N 1
ATOM 3649 C CA . GLU B 1 191 ? -19.016 -21.766 1.475 1 89.56 191 GLU B CA 1
ATOM 3650 C C . GLU B 1 191 ? -19.641 -22.922 0.719 1 89.56 191 GLU B C 1
ATOM 3652 O O . GLU B 1 191 ? -19.844 -24 1.282 1 89.56 191 GLU B O 1
ATOM 3657 N N . ILE B 1 192 ? -19.922 -22.75 -0.473 1 91 192 ILE B N 1
ATOM 3658 C CA . ILE B 1 192 ? -20.578 -23.75 -1.316 1 91 192 ILE B CA 1
ATOM 3659 C C . ILE B 1 192 ? -19.641 -24.938 -1.534 1 91 192 ILE B C 1
ATOM 3661 O O . ILE B 1 192 ? -20.094 -26.078 -1.575 1 91 192 ILE B O 1
ATOM 3665 N N . GLN B 1 193 ? -18.375 -24.672 -1.57 1 90.25 193 GLN B N 1
ATOM 3666 C CA . GLN B 1 193 ? -17.391 -25.703 -1.898 1 90.25 193 GLN B CA 1
ATOM 3667 C C . GLN B 1 193 ? -16.859 -26.391 -0.638 1 90.25 193 GLN B C 1
ATOM 3669 O O . GLN B 1 193 ? -15.883 -27.125 -0.69 1 90.25 193 GLN B O 1
ATOM 3674 N N . GLY B 1 194 ? -17.391 -26.125 0.546 1 86.81 194 GLY B N 1
ATOM 3675 C CA . GLY B 1 194 ? -17 -26.812 1.767 1 86.81 194 GLY B CA 1
ATOM 3676 C C . GLY B 1 194 ? -15.891 -26.094 2.525 1 86.81 194 GLY B C 1
ATOM 3677 O O . GLY B 1 194 ? -15.211 -26.703 3.354 1 86.81 194 GLY B O 1
ATOM 3678 N N . GLY B 1 195 ? -15.523 -24.969 2.127 1 87.31 195 GLY B N 1
ATOM 3679 C CA . GLY B 1 195 ? -14.672 -24.109 2.936 1 87.31 195 GLY B CA 1
ATOM 3680 C C . GLY B 1 195 ? -13.234 -24.078 2.453 1 87.31 195 GLY B C 1
ATOM 3681 O O . GLY B 1 195 ? -12.391 -23.406 3.057 1 87.31 195 GLY B O 1
ATOM 3682 N N . ARG B 1 196 ? -12.961 -24.891 1.403 1 89.5 196 ARG B N 1
ATOM 3683 C CA . ARG B 1 196 ? -11.594 -24.922 0.885 1 89.5 196 ARG B CA 1
ATOM 3684 C C . ARG B 1 196 ? -11.586 -25.156 -0.623 1 89.5 196 ARG B C 1
ATOM 3686 O O . ARG B 1 196 ? -12.352 -25.984 -1.135 1 89.5 196 ARG B O 1
ATOM 3693 N N . GLN B 1 197 ? -10.773 -24.422 -1.285 1 92.69 197 GLN B N 1
ATOM 3694 C CA . GLN B 1 197 ? -10.625 -24.625 -2.721 1 92.69 197 GLN B CA 1
ATOM 3695 C C . GLN B 1 197 ? -9.258 -24.156 -3.213 1 92.69 197 GLN B C 1
ATOM 3697 O O . GLN B 1 197 ? -8.531 -23.484 -2.484 1 92.69 197 GLN B O 1
ATOM 3702 N N . SER B 1 198 ? -9.023 -24.562 -4.465 1 92.06 198 SER B N 1
ATOM 3703 C CA . SER B 1 198 ? -7.789 -24.094 -5.094 1 92.06 198 SER B CA 1
ATOM 3704 C C . SER B 1 198 ? -7.852 -22.594 -5.371 1 92.06 198 SER B C 1
ATOM 3706 O O . SER B 1 198 ? -8.891 -22.078 -5.77 1 92.06 198 SER B O 1
ATOM 3708 N N . PHE B 1 199 ? -6.73 -21.969 -5.203 1 91.94 199 PHE B N 1
ATOM 3709 C CA . PHE B 1 199 ? -6.598 -20.547 -5.539 1 91.94 199 PHE B CA 1
ATOM 3710 C C . PHE B 1 199 ? -6.977 -20.297 -6.992 1 91.94 199 PHE B C 1
ATOM 3712 O O . PHE B 1 199 ? -7.652 -19.312 -7.305 1 91.94 199 PHE B O 1
ATOM 3719 N N . TYR B 1 200 ? -6.641 -21.203 -7.832 1 89.94 200 TYR B N 1
ATOM 3720 C CA . TYR B 1 200 ? -6.855 -21.047 -9.266 1 89.94 200 TYR B CA 1
ATOM 3721 C C . TYR B 1 200 ? -8.336 -21.125 -9.609 1 89.94 200 TYR B C 1
ATOM 3723 O O . TYR B 1 200 ? -8.797 -20.484 -10.562 1 89.94 200 TYR B O 1
ATOM 3731 N N . ASP B 1 201 ? -9.078 -21.734 -8.742 1 92.5 201 ASP B N 1
ATOM 3732 C CA . ASP B 1 201 ? -10.5 -21.938 -9 1 92.5 201 ASP B CA 1
ATOM 3733 C C . ASP B 1 201 ? -11.289 -20.656 -8.789 1 92.5 201 ASP B C 1
ATOM 3735 O O . ASP B 1 201 ? -12.438 -20.547 -9.211 1 92.5 201 ASP B O 1
ATOM 3739 N N . LEU B 1 202 ? -10.688 -19.75 -8.156 1 93.44 202 LEU B N 1
ATOM 3740 C CA . LEU B 1 202 ? -11.352 -18.469 -7.914 1 93.44 202 LEU B CA 1
ATOM 3741 C C . LEU B 1 202 ? -11.398 -17.625 -9.188 1 93.44 202 LEU B C 1
ATOM 3743 O O . LEU B 1 202 ? -12.156 -16.672 -9.281 1 93.44 202 LEU B O 1
ATOM 3747 N N . PHE B 1 203 ? -10.539 -18.031 -10.125 1 92.31 203 PHE B N 1
ATOM 3748 C CA . PHE B 1 203 ? -10.391 -17.234 -11.336 1 92.31 203 PHE B CA 1
ATOM 3749 C C . PHE B 1 203 ? -11.102 -17.906 -12.508 1 92.31 203 PHE B C 1
ATOM 3751 O O . PHE B 1 203 ? -10.461 -18.344 -13.461 1 92.31 203 PHE B O 1
ATOM 3758 N N . VAL B 1 204 ? -12.367 -17.797 -12.508 1 83.62 204 VAL B N 1
ATOM 3759 C CA . VAL B 1 204 ? -13.195 -18.469 -13.516 1 83.62 204 VAL B CA 1
ATOM 3760 C C . VAL B 1 204 ? -13.203 -17.641 -14.805 1 83.62 204 VAL B C 1
ATOM 3762 O O . VAL B 1 204 ? -13.156 -18.203 -15.898 1 83.62 204 VAL B O 1
ATOM 3765 N N . ASP B 1 205 ? -13.203 -16.359 -14.656 1 81.5 205 ASP B N 1
ATOM 3766 C CA . ASP B 1 205 ? -13.25 -15.445 -15.797 1 81.5 205 ASP B CA 1
ATOM 3767 C C . ASP B 1 205 ? -11.852 -15.164 -16.344 1 81.5 205 ASP B C 1
ATOM 3769 O O . ASP B 1 205 ? -10.906 -14.992 -15.562 1 81.5 205 ASP B O 1
ATOM 3773 N N . ASP B 1 206 ? -11.734 -15.062 -17.641 1 80.44 206 ASP B N 1
ATOM 3774 C CA . ASP B 1 206 ? -10.422 -14.891 -18.266 1 80.44 206 ASP B CA 1
ATOM 3775 C C . ASP B 1 206 ? -10.1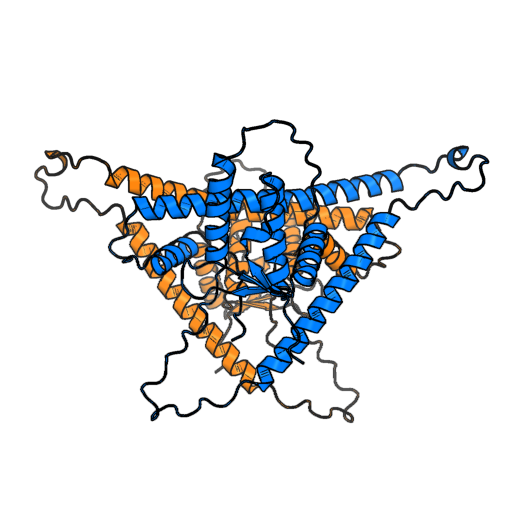56 -13.414 -18.562 1 80.44 206 ASP B C 1
ATOM 3777 O O . ASP B 1 206 ? -9.078 -13.062 -19.047 1 80.44 206 ASP B O 1
ATOM 3781 N N . GLU B 1 207 ? -11.156 -12.68 -18.266 1 84 207 GLU B N 1
ATOM 3782 C CA . GLU B 1 207 ? -10.922 -11.258 -18.5 1 84 207 GLU B CA 1
ATOM 3783 C C . GLU B 1 207 ? -9.938 -10.688 -17.484 1 84 207 GLU B C 1
ATOM 3785 O O . GLU B 1 207 ? -10.102 -10.875 -16.266 1 84 207 GLU B O 1
ATOM 3790 N N . ARG B 1 208 ? -8.984 -10.039 -17.984 1 83.81 208 ARG B N 1
ATOM 3791 C CA . ARG B 1 208 ? -7.879 -9.523 -17.188 1 83.81 208 ARG B CA 1
ATOM 3792 C C . ARG B 1 208 ? -8.391 -8.672 -16.031 1 83.81 208 ARG B C 1
ATOM 3794 O O . ARG B 1 208 ? -7.918 -8.797 -14.898 1 83.81 208 ARG B O 1
ATOM 3801 N N . GLU B 1 209 ? -9.328 -7.883 -16.328 1 83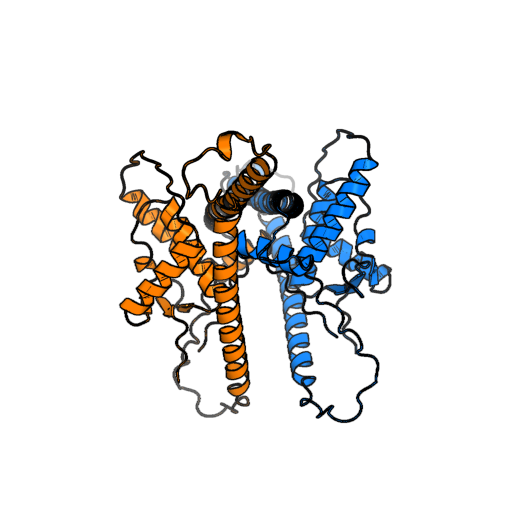.69 209 GLU B N 1
ATOM 3802 C CA . GLU B 1 209 ? -9.859 -6.977 -15.312 1 83.69 209 GLU B CA 1
ATOM 3803 C C . GLU B 1 209 ? -10.5 -7.75 -14.164 1 83.69 209 GLU B C 1
ATOM 3805 O O . GLU B 1 209 ? -10.352 -7.379 -13 1 83.69 209 GLU B O 1
ATOM 3810 N N . ILE B 1 210 ? -11.156 -8.773 -14.516 1 87.56 210 ILE B N 1
ATOM 3811 C CA . ILE B 1 210 ? -11.836 -9.578 -13.508 1 87.56 210 ILE B CA 1
ATOM 3812 C C . ILE B 1 210 ? -10.812 -10.352 -12.688 1 87.56 210 ILE B C 1
ATOM 3814 O O . ILE B 1 210 ? -10.961 -10.516 -11.477 1 87.56 210 ILE B O 1
ATOM 3818 N N . MET B 1 211 ? -9.797 -10.789 -13.375 1 90.5 211 MET B N 1
ATOM 3819 C CA . MET B 1 211 ? -8.734 -11.516 -12.688 1 90.5 211 MET B CA 1
ATOM 3820 C C . MET B 1 211 ? -8.039 -10.633 -11.664 1 90.5 211 MET B C 1
ATOM 3822 O O . MET B 1 211 ? -7.77 -11.07 -10.539 1 90.5 211 MET B O 1
ATOM 3826 N N . VAL B 1 212 ? -7.82 -9.422 -12.086 1 87.81 212 VAL B N 1
ATOM 3827 C CA . VAL B 1 212 ? -7.156 -8.477 -11.195 1 87.81 212 VAL B CA 1
ATOM 3828 C C . VAL B 1 212 ? -8.039 -8.188 -9.984 1 87.81 212 VAL B C 1
ATOM 3830 O O . VAL B 1 212 ? -7.574 -8.219 -8.844 1 87.81 212 VAL B O 1
ATOM 3833 N N . VAL B 1 213 ? -9.281 -7.992 -10.211 1 88.19 213 VAL B N 1
ATOM 3834 C CA . VAL B 1 213 ? -10.219 -7.688 -9.141 1 88.19 213 VAL B CA 1
ATOM 3835 C C . VAL B 1 213 ? -10.328 -8.883 -8.195 1 88.19 213 VAL B C 1
ATOM 3837 O O . VAL B 1 213 ? -10.422 -8.711 -6.973 1 88.19 213 VAL B O 1
ATOM 3840 N N . THR B 1 214 ? -10.367 -10.008 -8.742 1 91.62 214 THR B N 1
ATOM 3841 C CA . THR B 1 214 ? -10.43 -11.219 -7.938 1 91.62 214 THR B CA 1
ATOM 3842 C C . THR B 1 214 ? -9.203 -11.328 -7.031 1 91.62 214 THR B C 1
ATOM 3844 O O . THR B 1 214 ? -9.328 -11.633 -5.844 1 91.62 214 THR B O 1
ATOM 3847 N N . PHE B 1 215 ? -8.086 -11.086 -7.637 1 90.44 215 PHE B N 1
ATOM 3848 C CA . PHE B 1 215 ? -6.848 -11.148 -6.867 1 90.44 215 PHE B CA 1
ATOM 3849 C C . PHE B 1 215 ? -6.867 -10.133 -5.727 1 90.44 215 PHE B C 1
ATOM 3851 O O . PHE B 1 215 ? -6.52 -10.461 -4.594 1 90.44 215 PHE B O 1
ATOM 3858 N N . LEU B 1 216 ? -7.25 -8.922 -6.035 1 86.94 216 LEU B N 1
ATOM 3859 C CA . LEU B 1 216 ? -7.336 -7.875 -5.02 1 86.94 216 LEU B CA 1
ATOM 3860 C C . LEU B 1 216 ? -8.32 -8.266 -3.926 1 86.94 216 LEU B C 1
ATOM 3862 O O . LEU B 1 216 ? -8.078 -8.008 -2.744 1 86.94 216 LEU B O 1
ATOM 3866 N N . ALA B 1 217 ? -9.383 -8.844 -4.309 1 88.25 217 ALA B N 1
ATOM 3867 C CA . ALA B 1 217 ? -10.383 -9.305 -3.344 1 88.25 217 ALA B CA 1
ATOM 3868 C C . ALA B 1 217 ? -9.789 -10.359 -2.41 1 88.25 217 ALA B C 1
ATOM 3870 O O . ALA B 1 217 ? -10.039 -10.336 -1.203 1 88.25 217 ALA B O 1
ATOM 3871 N N . VAL B 1 218 ? -9.039 -11.227 -2.977 1 89.5 218 VAL B N 1
ATOM 3872 C CA . VAL B 1 218 ? -8.398 -12.273 -2.191 1 89.5 218 VAL B CA 1
ATOM 3873 C C . VAL B 1 218 ? -7.449 -11.648 -1.17 1 89.5 218 VAL B C 1
ATOM 3875 O O . VAL B 1 218 ? -7.453 -12.023 0.003 1 89.5 218 VAL B O 1
ATOM 3878 N N . LEU B 1 219 ? -6.688 -10.703 -1.653 1 83.19 219 LEU B N 1
ATOM 3879 C CA . LEU B 1 219 ? -5.75 -10.023 -0.767 1 83.19 219 LEU B CA 1
ATOM 3880 C C . LEU B 1 219 ? -6.488 -9.336 0.377 1 83.19 219 LEU B C 1
ATOM 3882 O O . LEU B 1 219 ? -6.055 -9.406 1.53 1 83.19 219 LEU B O 1
ATOM 3886 N N . GLU B 1 220 ? -7.535 -8.727 0.036 1 80.5 220 GLU B N 1
ATOM 3887 C CA . GLU B 1 220 ? -8.312 -8.008 1.038 1 80.5 220 GLU B CA 1
ATOM 3888 C C . GLU B 1 220 ? -8.906 -8.969 2.068 1 80.5 220 GLU B C 1
ATOM 3890 O O . GLU B 1 220 ? -8.859 -8.695 3.271 1 80.5 220 GLU B O 1
ATOM 3895 N N . LEU B 1 221 ? -9.453 -10.016 1.597 1 84.69 221 LEU B N 1
ATOM 3896 C CA . LEU B 1 221 ? -10.039 -11.016 2.48 1 84.69 221 LEU B CA 1
ATOM 3897 C C . LEU B 1 221 ? -8.984 -11.602 3.418 1 84.69 221 LEU B C 1
ATOM 3899 O O . LEU B 1 221 ? -9.273 -11.875 4.586 1 84.69 221 LEU B O 1
ATOM 3903 N N . MET B 1 222 ? -7.844 -11.789 2.92 1 81.5 222 MET B N 1
ATOM 3904 C CA . MET B 1 222 ? -6.734 -12.289 3.725 1 81.5 222 MET B CA 1
ATOM 3905 C C . MET B 1 222 ? -6.344 -11.281 4.801 1 81.5 222 MET B C 1
ATOM 3907 O O . MET B 1 222 ? -6.117 -11.648 5.953 1 81.5 222 MET B O 1
ATOM 3911 N N . LYS B 1 223 ? -6.27 -10.062 4.336 1 74.19 223 LYS B N 1
ATOM 3912 C CA . LYS B 1 223 ? -5.926 -8.984 5.258 1 74.19 223 LYS B CA 1
ATOM 3913 C C . LYS B 1 223 ? -6.906 -8.922 6.422 1 74.19 223 LYS B C 1
ATOM 3915 O O . LYS B 1 223 ? -6.512 -8.648 7.559 1 74.19 223 LYS B O 1
ATOM 3920 N N . ASN B 1 224 ? -8.156 -9.195 6.086 1 74.56 224 ASN B N 1
ATOM 3921 C CA . ASN B 1 224 ? -9.211 -9.117 7.09 1 74.56 224 ASN B CA 1
ATOM 3922 C C . ASN B 1 224 ? -9.406 -10.453 7.797 1 74.56 224 ASN B C 1
ATOM 3924 O O . ASN B 1 224 ? -10.383 -10.641 8.523 1 74.56 224 ASN B O 1
ATOM 3928 N N . GLN B 1 225 ? -8.57 -11.32 7.438 1 76.69 225 GLN B N 1
ATOM 3929 C CA . GLN B 1 225 ? -8.547 -12.641 8.062 1 76.69 225 GLN B CA 1
ATOM 3930 C C . GLN B 1 225 ? -9.859 -13.383 7.824 1 76.69 225 GLN B C 1
ATOM 3932 O O . GLN B 1 225 ? -10.375 -14.047 8.727 1 76.69 225 GLN B O 1
ATOM 3937 N N . GLN B 1 226 ? -10.414 -13.172 6.773 1 81.25 226 GLN B N 1
ATOM 3938 C CA . GLN B 1 226 ? -11.641 -13.875 6.422 1 81.25 226 GLN B CA 1
ATOM 3939 C C . GLN B 1 226 ? -11.352 -15.148 5.641 1 81.25 226 GLN B C 1
ATOM 3941 O O . GLN B 1 226 ? -12.188 -16.047 5.562 1 81.25 226 GLN B O 1
ATOM 3946 N N . ILE B 1 227 ? -10.18 -15.117 5.066 1 84.5 227 ILE B N 1
ATOM 3947 C CA . ILE B 1 227 ? -9.711 -16.328 4.402 1 84.5 227 ILE B CA 1
ATOM 3948 C C . ILE B 1 227 ? -8.242 -16.578 4.742 1 84.5 227 ILE B C 1
ATOM 3950 O O . ILE B 1 227 ? -7.539 -15.664 5.172 1 84.5 227 ILE B O 1
ATOM 3954 N N . VAL B 1 228 ? -7.875 -17.781 4.613 1 81.5 228 VAL B N 1
ATOM 3955 C CA . VAL B 1 228 ? -6.484 -18.172 4.816 1 81.5 228 VAL B CA 1
ATOM 3956 C C . VAL B 1 228 ? -5.965 -18.906 3.582 1 81.5 228 VAL B C 1
ATOM 3958 O O . VAL B 1 228 ? -6.719 -19.625 2.918 1 81.5 228 VAL B O 1
ATOM 3961 N N . ILE B 1 229 ? -4.738 -18.594 3.336 1 82 229 ILE B N 1
ATOM 3962 C CA . ILE B 1 229 ? -4.094 -19.25 2.199 1 82 229 ILE B CA 1
ATOM 3963 C C . ILE B 1 229 ? -3.025 -20.219 2.695 1 82 229 ILE B C 1
ATOM 3965 O O . ILE B 1 229 ? -2.307 -19.922 3.652 1 82 229 ILE B O 1
ATOM 3969 N N . GLU B 1 230 ? -2.932 -21.328 2.041 1 79.94 230 GLU B N 1
ATOM 3970 C CA . GLU B 1 230 ? -1.987 -22.359 2.461 1 79.94 230 GLU B CA 1
ATOM 3971 C C . GLU B 1 230 ? -1.27 -22.969 1.262 1 79.94 230 GLU B C 1
ATOM 3973 O O . GLU B 1 230 ? -1.837 -23.062 0.171 1 79.94 230 GLU B O 1
ATOM 3978 N N . GLN B 1 231 ? 0.009 -23.188 1.528 1 77.19 231 GLN B N 1
ATOM 3979 C CA . GLN B 1 231 ? 0.847 -23.891 0.569 1 77.19 231 GLN B CA 1
ATOM 3980 C C . GLN B 1 231 ? 1.731 -24.922 1.268 1 77.19 231 GLN B C 1
ATOM 3982 O O . GLN B 1 231 ? 2.359 -24.625 2.285 1 77.19 231 GLN B O 1
ATOM 3987 N N . GLU B 1 232 ? 1.666 -26.188 0.796 1 72.19 232 GLU B N 1
ATOM 3988 C CA . GLU B 1 232 ? 2.439 -27.25 1.441 1 72.19 232 GLU B CA 1
ATOM 3989 C C . GLU B 1 232 ? 3.938 -27 1.301 1 72.19 232 GLU B C 1
ATOM 3991 O O . GLU B 1 232 ? 4.68 -27.062 2.283 1 72.19 232 GLU B O 1
ATOM 3996 N N . HIS B 1 233 ? 4.379 -26.844 0.061 1 69.31 233 HIS B N 1
ATOM 3997 C CA . HIS B 1 233 ? 5.77 -26.516 -0.243 1 69.31 233 HIS B CA 1
ATOM 3998 C C . HIS B 1 233 ? 5.855 -25.297 -1.171 1 69.31 233 HIS B C 1
ATOM 4000 O O . HIS B 1 233 ? 4.863 -24.922 -1.788 1 69.31 233 HIS B O 1
ATOM 4006 N N . ASN B 1 234 ? 7.09 -24.781 -1.132 1 63.97 234 ASN B N 1
ATOM 4007 C CA . ASN B 1 234 ? 7.301 -23.672 -2.049 1 63.97 234 ASN B CA 1
ATOM 4008 C C . ASN B 1 234 ? 6.91 -24.031 -3.479 1 63.97 234 ASN B C 1
ATOM 4010 O O . ASN B 1 234 ? 7.227 -25.125 -3.951 1 63.97 234 ASN B O 1
ATOM 4014 N N . PHE B 1 235 ? 6.133 -23.25 -4.078 1 65.69 235 PHE B N 1
ATOM 4015 C CA . PHE B 1 235 ? 5.75 -23.344 -5.484 1 65.69 235 PHE B CA 1
ATOM 4016 C C . PHE B 1 235 ? 4.645 -24.375 -5.676 1 65.69 235 PHE B C 1
ATOM 4018 O O . PHE B 1 235 ? 4.258 -24.672 -6.809 1 65.69 235 PHE B O 1
ATOM 4025 N N . ASP B 1 236 ? 4.25 -25 -4.473 1 77.12 236 ASP B N 1
ATOM 4026 C CA . ASP B 1 236 ? 3.107 -25.906 -4.578 1 77.12 236 ASP B CA 1
ATOM 4027 C C . ASP B 1 236 ? 1.823 -25.125 -4.871 1 77.12 236 ASP B C 1
ATOM 4029 O O . ASP B 1 236 ? 1.822 -23.906 -4.871 1 77.12 236 ASP B O 1
ATOM 4033 N N . GLU B 1 237 ? 0.853 -26 -5.102 1 81.88 237 GLU B N 1
ATOM 4034 C CA . GLU B 1 237 ? -0.457 -25.391 -5.32 1 81.88 237 GLU B CA 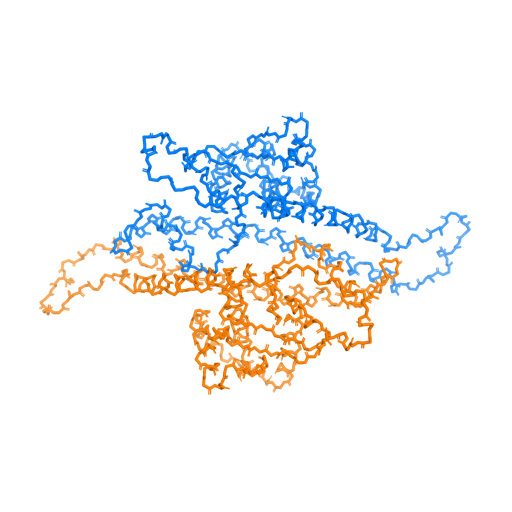1
ATOM 4035 C C . GLU B 1 237 ? -0.926 -24.641 -4.082 1 81.88 237 GLU B C 1
ATOM 4037 O O . GLU B 1 237 ? -0.711 -25.078 -2.955 1 81.88 237 GLU B O 1
ATOM 4042 N N . ILE B 1 238 ? -1.526 -23.5 -4.324 1 86.38 238 ILE B N 1
ATOM 4043 C CA . ILE B 1 238 ? -2.037 -22.641 -3.252 1 86.38 238 ILE B CA 1
ATOM 4044 C C . ILE B 1 238 ? -3.518 -22.938 -3.021 1 86.38 238 ILE B C 1
ATOM 4046 O O . ILE B 1 238 ? -4.285 -23.078 -3.979 1 86.38 238 ILE B O 1
ATOM 4050 N N . PHE B 1 239 ? -3.861 -23.141 -1.775 1 88.5 239 PHE B N 1
ATOM 4051 C CA . PHE B 1 239 ? -5.262 -23.344 -1.425 1 88.5 239 PHE B CA 1
ATOM 4052 C C . PHE B 1 239 ? -5.781 -22.203 -0.569 1 88.5 239 PHE B C 1
ATOM 4054 O O . PHE B 1 239 ? -5.027 -21.594 0.187 1 88.5 239 PHE B O 1
ATOM 4061 N N . VAL B 1 240 ? -7.105 -21.953 -0.748 1 90.25 240 VAL B N 1
ATOM 4062 C CA . VAL B 1 240 ? -7.785 -20.906 0.001 1 90.25 240 VAL B CA 1
ATOM 4063 C C . VAL B 1 240 ? -8.883 -21.516 0.868 1 90.25 240 VAL B C 1
ATOM 4065 O O . VAL B 1 240 ? -9.625 -22.391 0.417 1 90.25 240 VAL B O 1
ATOM 4068 N N . SER B 1 241 ? -8.914 -21.094 2.105 1 89.5 241 SER B N 1
ATOM 4069 C CA . SER B 1 241 ? -9.945 -21.578 3.014 1 89.5 241 SER B CA 1
ATOM 4070 C C . SER B 1 241 ? -10.578 -20.438 3.799 1 89.5 241 SER B C 1
ATOM 4072 O O . SER B 1 241 ? -9.922 -19.422 4.066 1 89.5 241 SER B O 1
ATOM 4074 N N . SER B 1 242 ? -11.875 -20.641 4.043 1 84.81 242 SER B N 1
ATOM 4075 C CA . SER B 1 242 ? -12.5 -19.688 4.957 1 84.81 242 SER B CA 1
ATOM 4076 C C . SER B 1 242 ? -11.914 -19.797 6.359 1 84.81 242 SER B C 1
ATOM 4078 O O . SER B 1 242 ? -11.484 -20.875 6.773 1 84.81 242 SER B O 1
ATOM 4080 N N . TYR B 1 243 ? -11.648 -18.719 6.91 1 71.12 243 TYR B N 1
ATOM 4081 C CA . TYR B 1 243 ? -11.125 -18.734 8.273 1 71.12 243 TYR B CA 1
ATOM 4082 C C . TYR B 1 243 ? -12.102 -19.438 9.219 1 71.12 243 TYR B C 1
ATOM 4084 O O . TYR B 1 243 ? -13.234 -18.984 9.398 1 71.12 243 TYR B O 1
ATOM 4092 N N . THR B 1 244 ? -12.414 -20.828 9.102 1 58.28 244 THR B N 1
ATOM 4093 C CA . THR B 1 244 ? -13.367 -21.562 9.922 1 58.28 244 THR B CA 1
ATOM 4094 C C . THR B 1 244 ? -12.953 -21.516 11.391 1 58.28 244 THR B C 1
ATOM 4096 O O . THR B 1 244 ? -11.758 -21.516 11.711 1 58.28 244 THR B O 1
ATOM 4099 N N . LYS B 1 245 ? -13.906 -20.906 12.43 1 49.5 245 LYS B N 1
ATOM 4100 C CA . LYS B 1 245 ? -13.961 -21.109 13.875 1 49.5 245 LYS B CA 1
ATOM 4101 C C . LYS B 1 245 ? -13.719 -22.578 14.242 1 49.5 245 LYS B C 1
ATOM 4103 O O . LYS B 1 245 ? -14.5 -23.453 13.859 1 49.5 245 LYS B O 1
ATOM 4108 N N . SER B 1 246 ? -12.672 -23.312 13.992 1 39.56 246 SER B N 1
ATOM 4109 C CA . SER B 1 246 ? -12.852 -24.547 14.742 1 39.56 246 SER B CA 1
ATOM 4110 C C . SER B 1 246 ? -13.523 -24.281 16.094 1 39.56 246 SER B C 1
ATOM 4112 O O . SER B 1 246 ? -13.039 -23.469 16.875 1 39.56 246 SER B O 1
ATOM 4114 N N . ALA B 1 247 ? -14.805 -24.562 16.266 1 29.86 247 ALA B N 1
ATOM 4115 C CA . ALA B 1 247 ? -15.383 -24.938 17.547 1 29.86 247 ALA B CA 1
ATOM 4116 C C . ALA B 1 247 ? -14.602 -26.094 18.188 1 29.86 247 ALA B C 1
ATOM 4118 O O . ALA B 1 247 ? -14.055 -26.938 17.469 1 29.86 247 ALA B O 1
#

Nearest PDB structures (foldseek):
  5h67-assembly1_C  TM=8.503E-01  e=1.229E-04  Bacillus subtilis subsp. subtilis str. 168
  4i99-assembly1_C  TM=7.336E-01  e=1.404E-02  Pyrococcus furiosus DSM 3638
  8roa-assembly2_D  TM=7.627E-01  e=1.543E-01  Homo sapiens
  6wge-assembly1_C  TM=5.183E-01  e=7.475E-02  Homo sapiens
  6wg3-assembly1_C  TM=2.708E-01  e=4.526E-02  Homo sapiens

pLDDT: mean 74.07, std 20.2, range [23.48, 96.12]